Protein 7KM6 (pdb70)

Sequence (672 aa):
MDIVMSQSPSSLAVSVGEKVTMMSCCKSSSQQSLLYYSSNQKNYLAWYQQKPGQSPKLLIYWASTRESGVPDRFTGSGSGTDFTLTISSVKAEDLAVYYCCQQYYSSYPYTFGGGTKLEIKAGSDYEFLKSWTVEDLQKRLLALDPMCEQQEIEEIRQKYQSKRQPILDAIEAEVQLLESGGDLVKPGGSLKLSCAASGFTFSSYGMSWVRQTPDKRLEWVATISSGGSYTYYPDSVKGRFTISRDNAKNTLYLQMSSLKSEDTAMMYYCCARGGEGYYFDYWGQGTTLTVSSGSDYEFLKSWTVEDLQKRLLALDPMMEQEIEEIRQKCCQSKRQPILDAIEAKHMDIVMSQSPSSLAVSSVGEKVTMSCCCKSSSQSLLYSSNQKNYLAWYQQKPGQSPKLLIYWASTRESGVPDRFTGSGSGTDFTLTISSVKAEDLAVYYCCQQYYSYPYTFGGGTKLEIKAGSDYEFLKSWTVEDLQKRLLALDPMCEQEIEEIIRQKYQSKRQPILDAIEAKMEVQLLESGGDLVKPGGSLKLSCCAASGFTFSSYGMSWVRQTPDKRLEWVATISSGGSYTYYPDSVKGRFTISRDNAKNTLYLQMSSLKSEDTAMMYYCCARGGEGYYFDYWGQGTTLTVSSGSDYEFLKSWTVEDLQKRLLALDPMMEQEIEEEIRQKCCQSKRRQPILDAIEAKH

Radius of gyration: 26.17 Å; Cα contacts (8 Å, |Δi|>4): 1513; chains: 4; bounding box: 64×73×78 Å

B-factor: mean 34.06, std 11.26, range [17.26, 129.51]

Solvent-accessible surface area: 31719 Å² total; per-residue (Å²): 97,53,5,28,9,33,27,61,46,82,11,51,37,1,50,71,39,64,136,1,69,0,46,3,40,2,15,72,52,0,52,118,88,94,64,121,84,14,39,0,0,0,0,12,16,44,47,35,66,37,5,116,4,3,0,37,46,3,71,57,110,49,101,84,13,52,114,37,5,73,4,50,39,61,14,41,81,3,35,0,26,0,65,50,2,85,8,52,3,14,2,26,0,4,0,0,0,1,90,45,70,31,10,32,17,2,32,7,0,69,3,51,46,114,106,62,119,87,120,111,79,5,105,100,20,80,41,102,30,0,81,86,58,13,106,22,9,69,40,35,14,78,47,66,4,64,76,18,92,33,55,1,62,32,47,68,54,33,5,51,47,16,49,141,107,197,29,82,7,80,12,65,37,30,71,29,21,134,55,59,23,68,32,104,0,34,0,56,7,58,55,36,88,2,48,73,85,15,0,0,0,0,10,14,26,95,83,108,77,11,55,2,0,0,0,4,11,40,59,27,88,141,57,69,45,13,132,52,0,137,80,43,5,71,4,41,32,34,47,95,147,56,21,0,50,0,85,0,42,64,3,82,66,118,1,31,4,35,0,10,0,0,23,8,4,74,26,113,28,0,39,90,29,1,114,17,17,31,0,27,11,22,44,49,19,83,34,96,92,0,134,106,87,82,85,101,71,6,87,121,64,32,119,63,19,69,78,22,45,122,44,25,20,89,36,16,114,57,49,11,83,43,101,62,108,20,11,66,82,9,17,124,67,78,151,220,71,4,31,8,3,11,6,40,91,52,52,50,1,45,72,39,65,142,2,71,0,26,1,60,0,46,72,50,0,52,87,90,115,73,120,89,13,32,0,0,0,0,14,13,44,42,30,70,37,5,118,4,4,0,35,42,3,68,49,97,45,102,83,20,51,112,37,3,62,10,55,40,63,13,38,83,4,35,0,21,0,64,49,2,60,7,51,2,19,4,26,0,2,0,0,0,2,52,48,65,27,9,33,18,2,32,4,0,82,4,49,47,114,105,59,120,86,120,113,78,5,127,98,17,78,41,99,26,0,83,70,50,17,113,24,4,71,39,44,14,76,51,68,4,71,79,29,96,45,76,6,84,35,72,71,64,28,9,54,66,5,35,149,73,130,165,146,18,97,9,98,13,60,37,29,74,33,20,145,48,58,21,68,30,108,0,32,0,56,6,59,53,36,90,1,49,76,84,13,0,0,0,0,12,15,26,95,67,83,95,10,54,3,0,0,0,4,12,39,60,26,92,146,56,71,43,16,131,48,0,137,80,44,5,73,3,40,32,34,46,97,144,60,21,0,54,0,59,0,42,61,4,46,54,59,2,33,4,61,0,9,0,0,23,8,3,70,27,115,28,0,37,53,29,2,127,17,16,35,0,26,11,24,81,49,39,74,63,109,43,6,128,97,59,81,68,101,69,0,94,119,26,20,128,41,8,55,79,25,47,128,49,23,23,79,44,16,114,52,61,13,91,58,109,58,110,20,10,65,82,15,17,122,73,78,159

Structure (mmCIF, N/CA/C/O backbone):
data_7KM6
#
_entry.id   7KM6
#
_cell.length_a   54.074
_cell.length_b   68.823
_cell.length_c   88.759
_cell.angle_alpha   90.000
_cell.angle_beta   107.050
_cell.angle_gamma   90.000
#
_symmetry.space_group_name_H-M   'P 1 21 1'
#
loop_
_entity.id
_entity.type
_entity.pdbx_description
1 polymer '5G7 human monoclonal FAB light chain'
2 polymer '5G7 human monoclonal FAB heavy chain'
3 non-polymer 1,2-ETHANEDIOL
4 non-polymer 'CHLORIDE ION'
5 non-polymer 'SODIUM ION'
6 water water
#
loop_
_atom_site.group_PDB
_atom_site.id
_atom_site.type_symbol
_atom_site.label_atom_id
_atom_site.label_alt_id
_atom_site.label_comp_id
_atom_site.label_asym_id
_atom_site.label_entity_id
_atom_site.label_seq_id
_atom_site.pdbx_PDB_ins_code
_atom_site.Cartn_x
_atom_site.Cartn_y
_atom_site.Cartn_z
_atom_site.occupancy
_atom_site.B_iso_or_equiv
_atom_site.auth_seq_id
_atom_site.auth_comp_id
_atom_site.auth_asym_id
_atom_site.auth_atom_id
_atom_site.pdbx_PDB_model_num
ATOM 1 N N . MET A 1 1 ? 17.291 -2.569 -17.312 0.92 44.49 0 MET L N 1
ATOM 2 C CA . MET A 1 1 ? 16.568 -3.803 -17.563 0.49 43.11 0 MET L CA 1
ATOM 3 C C . MET A 1 1 ? 16.854 -4.322 -18.958 1.00 41.62 0 MET L C 1
ATOM 4 O O . MET A 1 1 ? 17.101 -3.549 -19.889 1.00 44.93 0 MET L O 1
ATOM 9 N N . ASP A 1 2 ? 16.822 -5.643 -19.094 1.00 37.24 1 ASP L N 1
ATOM 10 C CA . ASP A 1 2 ? 16.647 -6.230 -20.403 1.00 32.34 1 ASP L CA 1
ATOM 11 C C . ASP A 1 2 ? 15.343 -5.727 -21.011 1.00 33.27 1 ASP L C 1
ATOM 12 O O . ASP A 1 2 ? 14.416 -5.302 -20.305 1.00 33.39 1 ASP L O 1
ATOM 17 N N . ILE A 1 3 ? 15.271 -5.801 -22.331 1.00 27.94 2 ILE L N 1
ATOM 18 C CA . ILE A 1 3 ? 14.046 -5.446 -23.045 1.00 26.86 2 ILE L CA 1
ATOM 19 C C . ILE A 1 3 ? 13.142 -6.667 -23.064 1.00 25.57 2 ILE L C 1
ATOM 20 O O . ILE A 1 3 ? 13.568 -7.768 -23.431 1.00 26.07 2 ILE L O 1
ATOM 25 N N . VAL A 1 4 ? 11.902 -6.489 -22.622 1.00 22.30 3 VAL L N 1
ATOM 26 C CA . VAL A 1 4 ? 10.921 -7.563 -22.558 1.00 21.27 3 VAL L CA 1
ATOM 27 C C . VAL A 1 4 ? 9.966 -7.397 -23.731 1.00 22.71 3 VAL L C 1
ATOM 28 O O . VAL A 1 4 ? 9.433 -6.304 -23.936 1.00 24.52 3 VAL L O 1
ATOM 32 N N . MET A 1 5 ? 9.729 -8.477 -24.486 1.00 22.83 4 MET L N 1
ATOM 33 C CA . MET A 1 5 ? 8.796 -8.486 -25.607 1.00 22.08 4 MET L CA 1
ATOM 34 C C . MET A 1 5 ? 7.563 -9.266 -25.186 1.00 25.04 4 MET L C 1
ATOM 35 O O . MET A 1 5 ? 7.669 -10.438 -24.811 1.00 22.01 4 MET L O 1
ATOM 40 N N . SER A 1 6 ? 6.400 -8.618 -25.234 1.00 24.71 5 SER L N 1
ATOM 41 C CA . SER A 1 6 ? 5.147 -9.237 -24.814 1.00 24.15 5 SER L CA 1
ATOM 42 C C . SER A 1 6 ? 4.187 -9.277 -26.001 1.00 25.62 5 SER L C 1
ATOM 43 O O . SER A 1 6 ? 3.876 -8.229 -26.579 1.00 32.34 5 SER L O 1
ATOM 46 N N . GLN A 1 7 ? 3.701 -10.473 -26.338 1.00 23.83 6 GLN L N 1
ATOM 47 C CA . GLN A 1 7 ? 2.802 -10.693 -27.467 1.00 21.50 6 GLN L CA 1
ATOM 48 C C . GLN A 1 7 ? 1.395 -11.061 -27.033 1.00 25.41 6 GLN L C 1
ATOM 49 O O . GLN A 1 7 ? 1.184 -11.675 -25.993 1.00 29.12 6 GLN L O 1
ATOM 55 N N . SER A 1 8 ? 0.436 -10.716 -27.884 1.00 25.41 7 SER L N 1
ATOM 56 C CA . SER A 1 8 ? -0.940 -11.120 -27.627 1.00 27.39 7 SER L CA 1
ATOM 57 C C . SER A 1 8 ? -1.679 -11.194 -28.953 1.00 29.54 7 SER L C 1
ATOM 58 O O . SER A 1 8 ? -1.328 -10.468 -29.897 1.00 31.72 7 SER L O 1
ATOM 61 N N . PRO A 1 9 ? -2.684 -12.087 -29.070 1.00 28.16 8 PRO L N 1
ATOM 62 C CA . PRO A 1 9 ? -3.112 -13.047 -28.045 1.00 25.67 8 PRO L CA 1
ATOM 63 C C . PRO A 1 9 ? -2.134 -14.218 -28.046 1.00 27.23 8 PRO L C 1
ATOM 64 O O . PRO A 1 9 ? -1.307 -14.273 -28.960 1.00 27.88 8 PRO L O 1
ATOM 68 N N . SER A 1 10 ? -2.171 -15.105 -27.047 1.00 30.48 9 SER L N 1
ATOM 69 C CA . SER A 1 10 ? -1.234 -16.226 -27.094 1.00 32.31 9 SER L CA 1
ATOM 70 C C . SER A 1 10 ? -1.636 -17.250 -28.151 1.00 30.56 9 SER L C 1
ATOM 71 O O . SER A 1 10 ? -0.776 -17.939 -28.705 1.00 29.36 9 SER L O 1
ATOM 74 N N . SER A 1 11 ? -2.926 -17.388 -28.427 1.00 33.29 10 SER L N 1
ATOM 75 C CA . SER A 1 11 ? -3.381 -18.328 -29.434 1.00 33.37 10 SER L CA 1
ATOM 76 C C . SER A 1 11 ? -4.676 -17.807 -30.023 1.00 32.52 10 SER L C 1
ATOM 77 O O . SER A 1 11 ? -5.415 -17.058 -29.380 1.00 33.08 10 SER L O 1
ATOM 80 N N . LEU A 1 12 ? -4.961 -18.226 -31.241 1.00 31.18 11 LEU L N 1
ATOM 81 C CA . LEU A 1 12 ? -6.180 -17.790 -31.906 1.00 33.08 11 LEU L CA 1
ATOM 82 C C . LEU A 1 12 ? -6.631 -18.915 -32.822 1.00 33.58 11 LEU L C 1
ATOM 83 O O . LEU A 1 12 ? -5.858 -19.348 -33.683 1.00 33.87 11 LEU L O 1
ATOM 88 N N . ALA A 1 13 ? -7.858 -19.401 -32.628 1.00 33.10 12 ALA L N 1
ATOM 89 C CA . ALA A 1 13 ? -8.465 -20.343 -33.563 1.00 34.64 12 ALA L CA 1
ATOM 90 C C . ALA A 1 13 ? -9.182 -19.532 -34.640 1.00 37.61 12 ALA L C 1
ATOM 91 O O . ALA A 1 13 ? -10.087 -18.749 -34.329 1.00 37.79 12 ALA L O 1
ATOM 93 N N . VAL A 1 14 ? -8.809 -19.749 -35.904 1.00 33.60 13 VAL L N 1
ATOM 94 C CA . VAL A 1 14 ? -9.255 -18.902 -36.997 1.00 34.85 13 VAL L CA 1
ATOM 95 C C . VAL A 1 14 ? -9.942 -19.761 -38.051 1.00 37.01 13 VAL L C 1
ATOM 96 O O . VAL A 1 14 ? -9.753 -20.977 -38.133 1.00 37.01 13 VAL L O 1
ATOM 100 N N . SER A 1 15 ? -10.786 -19.107 -38.836 1.00 39.09 14 SER L N 1
ATOM 101 C CA . SER A 1 15 ? -11.297 -19.660 -40.078 1.00 38.28 14 SER L CA 1
ATOM 102 C C . SER A 1 15 ? -10.509 -19.072 -41.241 1.00 37.46 14 SER L C 1
ATOM 103 O O . SER A 1 15 ? -10.081 -17.917 -41.196 1.00 38.67 14 SER L O 1
ATOM 106 N N . VAL A 1 16 ? -10.300 -19.891 -42.271 1.00 37.71 15 VAL L N 1
ATOM 107 C CA . VAL A 1 16 ? -9.649 -19.428 -43.491 1.00 38.22 15 VAL L CA 1
ATOM 108 C C . VAL A 1 16 ? -10.373 -18.205 -44.036 1.00 39.38 15 VAL L C 1
ATOM 109 O O . VAL A 1 16 ? -11.609 -18.181 -44.140 1.00 38.37 15 VAL L O 1
ATOM 113 N N . GLY A 1 17 ? -9.597 -17.176 -44.380 1.00 37.30 16 GLY L N 1
ATOM 114 C CA . GLY A 1 17 ? -10.119 -15.950 -44.943 1.00 36.78 16 GLY L CA 1
ATOM 115 C C . GLY A 1 17 ? -10.327 -14.846 -43.937 1.00 38.44 16 GLY L C 1
ATOM 116 O O . GLY A 1 17 ? -10.558 -13.699 -44.336 1.00 41.90 16 GLY L O 1
ATOM 117 N N . GLU A 1 18 ? -10.270 -15.163 -42.648 1.00 36.60 17 GLU L N 1
ATOM 118 C CA . GLU A 1 18 ? -10.458 -14.184 -41.594 1.00 39.46 17 GLU L CA 1
ATOM 119 C C . GLU A 1 18 ? -9.262 -13.239 -41.525 1.00 35.67 17 GLU L C 1
ATOM 120 O O . GLU A 1 18 ? -8.137 -13.602 -41.864 1.00 34.47 17 GLU L O 1
ATOM 126 N N . LYS A 1 19 ? -9.527 -11.996 -41.145 1.00 36.44 18 LYS L N 1
ATOM 127 C CA . LYS A 1 19 ? -8.449 -11.060 -40.840 1.00 32.07 18 LYS L CA 1
ATOM 128 C C . LYS A 1 19 ? -7.920 -11.328 -39.447 1.00 33.51 18 LYS L C 1
ATOM 129 O O . LYS A 1 19 ? -8.693 -11.512 -38.501 1.00 35.59 18 LYS L O 1
ATOM 135 N N . VAL A 1 20 ? -6.598 -11.337 -39.311 1.00 28.22 19 VAL L N 1
ATOM 136 C CA . VAL A 1 20 ? -5.952 -11.629 -38.045 1.00 32.29 19 VAL L CA 1
ATOM 137 C C . VAL A 1 20 ? -5.019 -10.473 -37.738 1.00 31.08 19 VAL L C 1
ATOM 138 O O . VAL A 1 20 ? -4.319 -9.991 -38.636 1.00 30.79 19 VAL L O 1
ATOM 142 N N . THR A 1 21 ? -5.066 -9.992 -36.491 1.00 30.66 20 THR L N 1
ATOM 143 C CA . THR A 1 21 ? -4.202 -8.931 -35.987 1.00 31.05 20 THR L CA 1
ATOM 144 C C . THR A 1 21 ? -3.455 -9.480 -34.785 1.00 29.36 20 THR L C 1
ATOM 145 O O . THR A 1 21 ? -4.071 -9.935 -33.820 1.00 30.67 20 THR L O 1
ATOM 149 N N A MET A 1 22 ? -2.126 -9.410 -34.824 0.64 27.89 21 MET L N 1
ATOM 150 N N B MET A 1 22 ? -2.135 -9.473 -34.853 0.36 28.18 21 MET L N 1
ATOM 151 C CA A MET A 1 22 ? -1.261 -9.908 -33.761 0.64 28.05 21 MET L CA 1
ATOM 152 C CA B MET A 1 22 ? -1.321 -9.851 -33.716 0.36 28.07 21 MET L CA 1
ATOM 153 C C A MET A 1 22 ? -0.449 -8.732 -33.228 0.64 28.29 21 MET L C 1
ATOM 154 C C B MET A 1 22 ? -0.600 -8.620 -33.204 0.36 28.42 21 MET L C 1
ATOM 155 O O A MET A 1 22 ? 0.070 -7.941 -34.021 0.64 27.81 21 MET L O 1
ATOM 156 O O B MET A 1 22 ? -0.262 -7.717 -33.977 0.36 28.16 21 MET L O 1
ATOM 165 N N . SER A 1 23 ? -0.372 -8.588 -31.899 1.00 27.73 22 SER L N 1
ATOM 166 C CA . SER A 1 23 ? 0.272 -7.439 -31.270 1.00 28.29 22 SER L CA 1
ATOM 167 C C . SER A 1 23 ? 1.532 -7.826 -30.511 1.00 26.36 22 SER L C 1
ATOM 168 O O . SER A 1 23 ? 1.644 -8.932 -29.983 1.00 26.82 22 SER L O 1
ATOM 171 N N A CYS A 1 24 ? 2.502 -6.904 -30.459 0.55 25.04 23 CYS L N 1
ATOM 172 N N B CYS A 1 24 ? 2.431 -6.855 -30.418 0.45 25.28 23 CYS L N 1
ATOM 173 C CA A CYS A 1 24 ? 3.709 -7.116 -29.666 0.55 25.81 23 CYS L CA 1
ATOM 174 C CA B CYS A 1 24 ? 3.711 -6.989 -29.763 0.45 25.98 23 CYS L CA 1
ATOM 175 C C A CYS A 1 24 ? 4.162 -5.787 -29.077 0.55 26.14 23 CYS L C 1
ATOM 176 C C B CYS A 1 24 ? 3.969 -5.689 -29.018 0.45 26.35 23 CYS L C 1
ATOM 177 O O A CYS A 1 24 ? 4.254 -4.779 -29.783 0.55 26.69 23 CYS L O 1
ATOM 178 O O B CYS A 1 24 ? 3.706 -4.601 -29.543 0.45 25.45 23 CYS L O 1
ATOM 183 N N . LYS A 1 25 ? 4.417 -5.804 -27.777 1.00 24.90 24 LYS L N 1
ATOM 184 C CA . LYS A 1 25 ? 4.780 -4.645 -26.981 1.00 26.74 24 LYS L CA 1
ATOM 185 C C . LYS A 1 25 ? 6.213 -4.837 -26.510 1.00 25.00 24 LYS L C 1
ATOM 186 O O . LYS A 1 25 ? 6.554 -5.911 -26.023 1.00 26.67 24 LYS L O 1
ATOM 192 N N A SER A 1 26 ? 7.058 -3.831 -26.686 0.60 23.68 25 SER L N 1
ATOM 193 N N B SER A 1 26 ? 7.029 -3.796 -26.642 0.40 23.91 25 SER L N 1
ATOM 194 C CA A SER A 1 26 ? 8.368 -3.873 -26.049 0.60 22.84 25 SER L CA 1
ATOM 195 C CA B SER A 1 26 ? 8.377 -3.781 -26.091 0.40 22.94 25 SER L CA 1
ATOM 196 C C A SER A 1 26 ? 8.386 -2.945 -24.836 0.60 22.95 25 SER L C 1
ATOM 197 C C B SER A 1 26 ? 8.422 -2.888 -24.854 0.40 22.98 25 SER L C 1
ATOM 198 O O A SER A 1 26 ? 7.656 -1.953 -24.773 0.60 23.34 25 SER L O 1
ATOM 199 O O B SER A 1 26 ? 7.740 -1.860 -24.793 0.40 23.25 25 SER L O 1
ATOM 204 N N . SER A 1 27 ? 9.226 -3.284 -23.863 1.00 22.34 26 SER L N 1
ATOM 205 C CA . SER A 1 27 ? 9.331 -2.508 -22.636 1.00 24.90 26 SER L CA 1
ATOM 206 C C . SER A 1 27 ? 10.160 -1.252 -22.830 1.00 28.13 26 SER L C 1
ATOM 207 O O . SER A 1 27 ? 10.158 -0.376 -21.957 1.00 29.88 26 SER L O 1
ATOM 210 N N A GLN A 1 28 ? 10.868 -1.145 -23.948 0.45 27.58 27 GLN L N 1
ATOM 211 N N B GLN A 1 28 ? 10.871 -1.152 -23.951 0.55 27.48 27 GLN L N 1
ATOM 212 C CA A GLN A 1 28 ? 11.632 0.042 -24.290 0.45 28.77 27 GLN L CA 1
ATOM 213 C CA B GLN A 1 28 ? 11.696 -0.008 -24.305 0.55 28.87 27 GLN L CA 1
ATOM 214 C C A GLN A 1 28 ? 11.484 0.296 -25.781 0.45 27.84 27 GLN L C 1
ATOM 215 C C B GLN A 1 28 ? 11.497 0.285 -25.789 0.55 27.80 27 GLN L C 1
ATOM 216 O O A GLN A 1 28 ? 11.298 -0.637 -26.566 0.45 27.04 27 GLN L O 1
ATOM 217 O O B GLN A 1 28 ? 11.281 -0.633 -26.582 0.55 27.00 27 GLN L O 1
ATOM 228 N N . SER A 1 29 ? 11.536 1.572 -26.157 1.00 28.02 28 SER L N 1
ATOM 229 C CA . SER A 1 29 ? 11.453 1.935 -27.566 1.00 26.95 28 SER L CA 1
ATOM 230 C C . SER A 1 29 ? 12.545 1.226 -28.362 1.00 27.02 28 SER L C 1
ATOM 231 O O . SER A 1 29 ? 13.700 1.127 -27.919 1.00 25.45 28 SER L O 1
ATOM 234 N N . LEU A 1 30 ? 12.169 0.720 -29.530 1.00 23.37 29 LEU L N 1
ATOM 235 C CA . LEU A 1 30 ? 13.120 0.077 -30.428 1.00 22.06 29 LEU L CA 1
ATOM 236 C C . LEU A 1 30 ? 13.486 0.964 -31.609 1.00 22.67 29 LEU L C 1
ATOM 237 O O . LEU A 1 30 ? 14.115 0.483 -32.555 1.00 22.85 29 LEU L O 1
ATOM 242 N N . LEU A 1 31 ? 13.107 2.247 -31.573 1.00 22.55 30 LEU L N 1
ATOM 243 C CA . LEU A 1 31 ? 13.307 3.170 -32.681 1.00 25.42 30 LEU L CA 1
ATOM 244 C C . LEU A 1 31 ? 14.587 3.952 -32.435 1.00 28.34 30 LEU L C 1
ATOM 245 O O . LEU A 1 31 ? 14.740 4.574 -31.391 1.00 26.38 30 LEU L O 1
ATOM 250 N N A TYR A 1 32 ? 15.488 3.928 -33.406 0.50 29.93 31 TYR L N 1
ATOM 251 N N B TYR A 1 32 ? 15.503 3.906 -33.389 0.50 29.90 31 TYR L N 1
ATOM 252 C CA A TYR A 1 32 ? 16.672 4.781 -33.390 0.50 31.58 31 TYR L CA 1
ATOM 253 C CA B TYR A 1 32 ? 16.649 4.802 -33.372 0.50 31.56 31 TYR L CA 1
ATOM 254 C C A TYR A 1 32 ? 16.329 6.069 -34.129 0.50 32.85 31 TYR L C 1
ATOM 255 C C B TYR A 1 32 ? 16.281 6.071 -34.116 0.50 32.85 31 TYR L C 1
ATOM 256 O O A TYR A 1 32 ? 16.098 6.043 -35.340 0.50 32.73 31 TYR L O 1
ATOM 257 O O B TYR A 1 32 ? 15.999 6.028 -35.316 0.50 32.78 31 TYR L O 1
ATOM 274 N N . SER A 1 33 ? 16.293 7.198 -33.404 1.00 34.93 32 SER L N 1
ATOM 275 C CA . SER A 1 33 ? 15.853 8.445 -34.010 1.00 35.29 32 SER L CA 1
ATOM 276 C C . SER A 1 33 ? 16.743 8.856 -35.173 1.00 33.96 32 SER L C 1
ATOM 277 O O . SER A 1 33 ? 16.238 9.387 -36.169 0.67 33.30 32 SER L O 1
ATOM 280 N N . SER A 1 34 ? 18.048 8.568 -35.096 1.00 32.31 33 SER L N 1
ATOM 281 C CA . SER A 1 34 ? 18.977 9.109 -36.088 0.59 33.60 33 SER L CA 1
ATOM 282 C C . SER A 1 34 ? 18.721 8.547 -37.481 1.00 30.76 33 SER L C 1
ATOM 283 O O . SER A 1 34 ? 18.990 9.233 -38.474 1.00 31.97 33 SER L O 1
ATOM 286 N N . ASN A 1 35 ? 18.241 7.304 -37.586 1.00 27.12 34 ASN L N 1
ATOM 287 C CA . ASN A 1 35 ? 17.927 6.726 -38.887 1.00 27.43 34 ASN L CA 1
ATOM 288 C C . ASN A 1 35 ? 16.465 6.321 -39.036 1.00 28.99 34 ASN L C 1
ATOM 289 O O . ASN A 1 35 ? 16.112 5.755 -40.076 1.00 28.33 34 ASN L O 1
ATOM 294 N N . GLN A 1 36 ? 15.624 6.564 -38.019 1.00 30.74 35 GLN L N 1
ATOM 295 C CA . GLN A 1 36 ? 14.177 6.311 -38.087 1.00 29.88 35 GLN L CA 1
ATOM 296 C C . GLN A 1 36 ? 13.859 4.846 -38.391 1.00 29.57 35 GLN L C 1
ATOM 297 O O . GLN A 1 36 ? 12.854 4.533 -39.055 1.00 30.84 35 GLN L O 1
ATOM 303 N N . LYS A 1 37 ? 14.689 3.922 -37.895 1.00 25.77 36 LYS L N 1
ATOM 304 C CA . LYS A 1 37 ? 14.438 2.495 -38.045 1.00 26.17 36 LYS L CA 1
ATOM 305 C C . LYS A 1 37 ? 14.043 1.897 -36.702 1.00 23.63 36 LYS L C 1
ATOM 306 O O . LYS A 1 37 ? 14.638 2.223 -35.667 1.00 23.53 36 LYS L O 1
ATOM 312 N N . ASN A 1 38 ? 13.086 0.976 -36.745 1.00 22.28 37 ASN L N 1
ATOM 313 C CA . ASN A 1 38 ? 12.693 0.162 -35.604 1.00 23.54 37 ASN L CA 1
ATOM 314 C C . ASN A 1 38 ? 13.388 -1.192 -35.698 1.00 22.22 37 ASN L C 1
ATOM 315 O O . ASN A 1 38 ? 13.228 -1.902 -36.696 1.00 22.12 37 ASN L O 1
ATOM 320 N N . TYR A 1 39 ? 14.122 -1.564 -34.642 1.00 20.67 38 TYR L N 1
ATOM 321 C CA . TYR A 1 39 ? 14.919 -2.803 -34.641 1.00 19.19 38 TYR L CA 1
ATOM 322 C C . TYR A 1 39 ? 14.090 -3.995 -34.137 1.00 17.95 38 TYR L C 1
ATOM 323 O O . TYR A 1 39 ? 14.318 -4.584 -33.079 1.00 25.12 38 TYR L O 1
ATOM 332 N N . LEU A 1 40 ? 13.106 -4.363 -34.960 1.00 19.7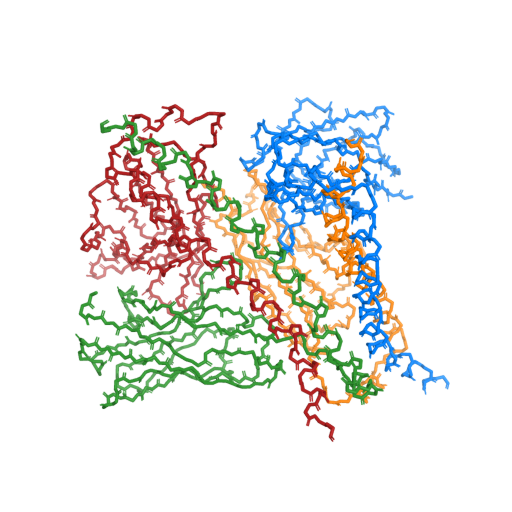0 39 LEU L N 1
ATOM 333 C CA . LEU A 1 40 ? 12.053 -5.301 -34.587 1.00 20.52 39 LEU L CA 1
ATOM 334 C C . LEU A 1 40 ? 11.838 -6.259 -35.754 1.00 20.88 39 LEU L C 1
ATOM 335 O O . LEU A 1 40 ? 11.717 -5.804 -36.891 1.00 21.90 39 LEU L O 1
ATOM 340 N N . ALA A 1 41 ? 11.794 -7.569 -35.485 1.00 21.34 40 ALA L N 1
ATOM 341 C CA . ALA A 1 41 ? 11.529 -8.560 -36.524 1.00 21.12 40 ALA L CA 1
ATOM 342 C C . ALA A 1 41 ? 10.369 -9.456 -36.119 1.00 19.90 40 ALA L C 1
ATOM 343 O O . ALA A 1 41 ? 10.062 -9.597 -34.937 1.00 19.89 40 ALA L O 1
ATOM 345 N N . TRP A 1 42 ? 9.719 -10.056 -37.129 1.00 21.06 41 TRP L N 1
ATOM 346 C CA . TRP A 1 42 ? 8.748 -11.120 -36.938 1.00 20.68 41 TRP L CA 1
ATOM 347 C C . TRP A 1 42 ? 9.221 -12.387 -37.641 1.00 19.88 41 TRP L C 1
ATOM 348 O O . TRP A 1 42 ? 9.669 -12.326 -38.798 1.00 21.37 41 TRP L O 1
ATOM 359 N N . TYR A 1 43 ? 9.085 -13.537 -36.962 1.00 19.35 42 TYR L N 1
ATOM 360 C CA . TYR A 1 43 ? 9.407 -14.847 -37.515 1.00 18.07 42 TYR L CA 1
ATOM 361 C C . TYR A 1 43 ? 8.153 -15.705 -37.573 1.00 19.75 42 TYR L C 1
ATOM 362 O O . TYR A 1 43 ? 7.271 -15.586 -36.724 1.00 20.77 42 TYR L O 1
ATOM 371 N N . GLN A 1 44 ? 8.094 -16.570 -38.569 1.00 19.44 43 GLN L N 1
ATOM 372 C CA . GLN A 1 44 ? 7.014 -17.549 -38.711 1.00 21.49 43 GLN L CA 1
ATOM 373 C C . GLN A 1 44 ? 7.589 -18.941 -38.484 1.00 20.15 43 GLN L C 1
ATOM 374 O O . GLN A 1 44 ? 8.632 -19.293 -39.056 1.00 20.31 43 GLN L O 1
ATOM 380 N N . GLN A 1 45 ? 6.932 -19.746 -37.652 1.00 18.82 44 GLN L N 1
ATOM 381 C CA . GLN A 1 45 ? 7.427 -21.108 -37.446 1.00 21.94 44 GLN L CA 1
ATOM 382 C C . GLN A 1 45 ? 6.274 -22.096 -37.492 1.00 23.46 44 GLN L C 1
ATOM 383 O O . GLN A 1 45 ? 5.359 -22.035 -36.652 1.00 22.98 44 GLN L O 1
ATOM 389 N N . LYS A 1 46 ? 6.340 -23.014 -38.424 1.00 22.34 45 LYS L N 1
ATOM 390 C CA . LYS A 1 46 ? 5.367 -24.107 -38.434 1.00 23.81 45 LYS L CA 1
ATOM 391 C C . LYS A 1 46 ? 5.854 -25.285 -37.597 1.00 28.46 45 LYS L C 1
ATOM 392 O O . LYS A 1 46 ? 7.052 -25.443 -37.380 1.00 26.48 45 LYS L O 1
ATOM 398 N N . PRO A 1 47 ? 4.960 -26.146 -37.098 1.00 28.77 46 PRO L N 1
ATOM 399 C CA . PRO A 1 47 ? 5.419 -27.256 -36.239 1.00 30.26 46 PRO L CA 1
ATOM 400 C C . PRO A 1 47 ? 6.372 -28.197 -36.969 1.00 27.87 46 PRO L C 1
ATOM 401 O O . PRO A 1 47 ? 6.110 -28.635 -38.086 1.00 28.17 46 PRO L O 1
ATOM 405 N N . GLY A 1 48 ? 7.481 -28.514 -36.322 1.00 25.45 47 GLY L N 1
ATOM 406 C CA . GLY A 1 48 ? 8.458 -29.388 -36.943 1.00 25.18 47 GLY L CA 1
ATOM 407 C C . GLY A 1 48 ? 9.342 -28.723 -37.974 1.00 24.80 47 GLY L C 1
ATOM 408 O O . GLY A 1 48 ? 10.162 -29.407 -38.593 1.00 27.29 47 GLY L O 1
ATOM 409 N N . GLN A 1 49 ? 9.227 -27.419 -38.167 1.00 24.60 48 GLN L N 1
ATOM 410 C CA . GLN A 1 49 ? 10.061 -26.699 -39.129 1.00 24.64 48 GLN L CA 1
ATOM 411 C C . GLN A 1 49 ? 10.879 -25.630 -38.404 1.00 23.16 48 GLN L C 1
ATOM 412 O O . GLN A 1 49 ? 10.569 -25.246 -37.273 1.00 25.45 48 GLN L O 1
ATOM 418 N N . SER A 1 50 ? 11.949 -25.152 -39.060 1.00 23.22 49 SER L N 1
ATOM 419 C CA . SER A 1 50 ? 12.736 -24.054 -38.518 1.00 23.09 49 SER L CA 1
ATOM 420 C C . SER A 1 50 ? 11.993 -22.721 -38.623 1.00 22.69 49 SER L C 1
ATOM 421 O O . SER A 1 50 ? 11.180 -22.524 -39.536 1.00 23.58 49 SER L O 1
ATOM 424 N N . PRO A 1 51 ? 12.284 -21.771 -37.723 1.00 25.54 50 PRO L N 1
ATOM 425 C CA . PRO A 1 51 ? 11.727 -20.421 -37.871 1.00 25.82 50 PRO L CA 1
ATOM 426 C C . PRO A 1 51 ? 12.188 -19.815 -39.178 1.00 27.40 50 PRO L C 1
ATOM 427 O O . PRO A 1 51 ? 13.275 -20.121 -39.683 1.00 28.01 50 PRO L O 1
ATOM 431 N N . LYS A 1 52 ? 11.341 -18.957 -39.722 1.00 24.23 51 LYS L N 1
ATOM 432 C CA . LYS A 1 52 ? 11.595 -18.259 -40.972 1.00 25.59 51 LYS L CA 1
ATOM 433 C C . LYS A 1 52 ? 11.391 -16.763 -40.771 1.00 23.44 51 LYS L C 1
ATOM 434 O O . LYS A 1 52 ? 10.367 -16.334 -40.229 1.00 21.71 51 LYS L O 1
ATOM 440 N N . LEU A 1 53 ? 12.365 -15.962 -41.197 1.00 22.60 52 LEU L N 1
ATOM 441 C CA . LEU A 1 53 ? 12.194 -14.517 -41.079 1.00 21.77 52 LEU L CA 1
ATOM 442 C C . LEU A 1 53 ? 11.072 -14.060 -42.002 1.00 21.12 52 LEU L C 1
ATOM 443 O O . LEU A 1 53 ? 11.050 -14.406 -43.190 1.00 22.03 52 LEU L O 1
ATOM 448 N N . LEU A 1 54 ? 10.147 -13.271 -41.443 1.00 19.99 53 LEU L N 1
ATOM 449 C CA . LEU A 1 54 ? 8.963 -12.802 -42.143 1.00 22.20 53 LEU L CA 1
ATOM 450 C C . LEU A 1 54 ? 8.982 -11.306 -42.426 1.00 21.86 53 LEU L C 1
ATOM 451 O O . LEU A 1 54 ? 8.736 -10.880 -43.565 1.00 22.03 53 LEU L O 1
ATOM 456 N N . ILE A 1 55 ? 9.190 -10.497 -41.378 1.00 21.43 54 ILE L N 1
ATOM 457 C CA . ILE A 1 55 ? 9.171 -9.042 -41.432 1.00 23.29 54 ILE L CA 1
ATOM 458 C C . ILE A 1 55 ? 10.386 -8.560 -40.666 1.00 20.46 54 ILE L C 1
ATOM 459 O O . ILE A 1 55 ? 10.731 -9.153 -39.645 1.00 21.37 54 ILE L O 1
ATOM 464 N N . TYR A 1 56 ? 11.029 -7.488 -41.136 1.00 20.72 55 TYR L N 1
ATOM 465 C CA . TYR A 1 56 ? 12.067 -6.866 -40.319 1.00 21.27 55 TYR L CA 1
ATOM 466 C C . TYR A 1 56 ? 12.016 -5.360 -40.533 1.00 20.55 55 TYR L C 1
ATOM 467 O O . TYR A 1 56 ? 11.270 -4.862 -41.382 1.00 21.18 55 TYR L O 1
ATOM 476 N N . TRP A 1 57 ? 12.808 -4.609 -39.752 1.00 21.04 56 TRP L N 1
ATOM 477 C CA . TRP A 1 57 ? 12.600 -3.154 -39.647 1.00 21.05 56 TRP L CA 1
ATOM 478 C C . TRP A 1 57 ? 11.121 -2.843 -39.381 1.00 21.27 56 TRP L C 1
ATOM 479 O O . TRP A 1 57 ? 10.580 -1.851 -39.859 1.00 22.41 56 TRP L O 1
ATOM 490 N N . ALA A 1 58 ? 10.465 -3.736 -38.656 1.00 19.40 57 ALA L N 1
ATOM 491 C CA . ALA A 1 58 ? 9.051 -3.620 -38.270 1.00 24.28 57 ALA L CA 1
ATOM 492 C C . ALA A 1 58 ? 8.080 -3.714 -39.450 1.00 25.14 57 ALA L C 1
ATOM 493 O O . ALA A 1 58 ? 6.961 -4.192 -39.270 1.00 27.36 57 ALA L O 1
ATOM 495 N N . SER A 1 59 ? 8.451 -3.268 -40.651 1.00 25.87 58 SER L N 1
ATOM 496 C CA . SER A 1 59 ? 7.460 -3.257 -41.730 1.00 26.72 58 SER L CA 1
ATOM 497 C C . SER A 1 59 ? 7.942 -3.779 -43.079 1.00 25.99 58 SER L C 1
ATOM 498 O O . SER A 1 59 ? 7.159 -3.761 -44.037 1.00 28.07 58 SER L O 1
ATOM 501 N N . THR A 1 60 ? 9.175 -4.250 -43.194 1.00 21.82 59 THR L N 1
ATOM 502 C CA . THR A 1 60 ? 9.691 -4.721 -44.472 1.00 22.46 59 THR L CA 1
ATOM 503 C C . THR A 1 60 ? 9.464 -6.219 -44.605 1.00 21.92 59 THR L C 1
ATOM 504 O O . THR A 1 60 ? 9.832 -6.968 -43.715 1.00 23.95 59 THR L O 1
ATOM 508 N N . ARG A 1 61 ? 8.856 -6.645 -45.708 1.00 23.61 60 ARG L N 1
ATOM 509 C CA . ARG A 1 61 ? 8.645 -8.064 -45.971 1.00 25.53 60 ARG L CA 1
ATOM 510 C C . ARG A 1 61 ? 9.926 -8.697 -46.504 1.00 27.92 60 ARG L C 1
ATOM 511 O O . ARG A 1 61 ? 10.573 -8.147 -47.401 1.00 28.30 60 ARG L O 1
ATOM 519 N N . GLU A 1 62 ? 10.276 -9.862 -45.962 1.00 30.35 61 GLU L N 1
ATOM 520 C CA . GLU A 1 62 ? 11.348 -10.661 -46.538 1.00 33.72 61 GLU L CA 1
ATOM 521 C C . GLU A 1 62 ? 10.934 -11.195 -47.914 1.00 34.24 61 GLU L C 1
ATOM 522 O O . GLU A 1 62 ? 9.749 -11.263 -48.263 1.00 32.56 61 GLU L O 1
ATOM 528 N N . SER A 1 63 ? 11.938 -11.554 -48.713 1.00 33.51 62 SER L N 1
ATOM 529 C CA . SER A 1 63 ? 11.693 -12.086 -50.045 1.00 36.31 62 SER L CA 1
ATOM 530 C C . SER A 1 63 ? 10.694 -13.238 -49.999 1.00 37.22 62 SER L C 1
ATOM 531 O O . SER A 1 63 ? 10.737 -14.092 -49.111 1.00 36.87 62 SER L O 1
ATOM 534 N N . GLY A 1 64 ? 9.757 -13.230 -50.948 1.00 37.12 63 GLY L N 1
ATOM 535 C CA . GLY A 1 64 ? 8.761 -14.273 -51.047 1.00 36.55 63 GLY L CA 1
ATOM 536 C C . GLY A 1 64 ? 7.553 -14.109 -50.146 0.72 35.08 63 GLY L C 1
ATOM 537 O O . GLY A 1 64 ? 6.554 -14.805 -50.350 0.55 35.76 63 GLY L O 1
ATOM 538 N N . VAL A 1 65 ? 7.583 -13.189 -49.189 1.00 33.34 64 VAL L N 1
ATOM 539 C CA . VAL A 1 65 ? 6.469 -13.034 -48.247 1.00 30.04 64 VAL L CA 1
ATOM 540 C C . VAL A 1 65 ? 5.321 -12.295 -48.929 1.00 31.23 64 VAL L C 1
ATOM 541 O O . VAL A 1 65 ? 5.523 -11.178 -49.415 1.00 31.41 64 VAL L O 1
ATOM 545 N N . PRO A 1 66 ? 4.116 -12.871 -48.995 1.00 32.85 65 PRO L N 1
ATOM 546 C CA . PRO A 1 66 ? 3.027 -12.245 -49.766 1.00 33.21 65 PRO L CA 1
ATOM 547 C C . PRO A 1 66 ? 2.483 -10.983 -49.110 1.00 31.12 65 PRO L C 1
ATOM 548 O O . PRO A 1 66 ? 2.644 -10.744 -47.915 1.00 30.32 65 PRO L O 1
ATOM 552 N N . ASP A 1 67 ? 1.798 -10.173 -49.919 1.00 32.69 66 ASP L N 1
ATOM 553 C CA . ASP A 1 67 ? 1.433 -8.843 -49.449 1.00 35.67 66 ASP L CA 1
ATOM 554 C C . ASP A 1 67 ? 0.248 -8.840 -48.493 0.53 34.64 66 ASP L C 1
ATOM 555 O O . ASP A 1 67 ? -0.074 -7.773 -47.967 1.00 35.29 66 ASP L O 1
ATOM 560 N N . ARG A 1 68 ? -0.401 -9.989 -48.249 1.00 32.60 67 ARG L N 1
ATOM 561 C CA . ARG A 1 68 ? -1.441 -10.040 -47.215 1.00 32.48 67 ARG L CA 1
ATOM 562 C C . ARG A 1 68 ? -0.868 -9.908 -45.808 1.00 31.07 67 ARG L C 1
ATOM 563 O O . ARG A 1 68 ? -1.619 -9.626 -44.859 1.00 30.19 67 ARG L O 1
ATOM 571 N N . PHE A 1 69 ? 0.445 -10.085 -45.650 1.00 29.60 68 PHE L N 1
ATOM 572 C CA . PHE A 1 69 ? 1.128 -9.782 -44.400 1.00 28.79 68 PHE L CA 1
ATOM 573 C C . PHE A 1 69 ? 1.550 -8.324 -44.383 1.00 29.11 68 PHE L C 1
ATOM 574 O O . PHE A 1 69 ? 2.169 -7.850 -45.338 1.00 29.90 68 PHE L O 1
ATOM 582 N N . THR A 1 70 ? 1.213 -7.611 -43.312 1.00 27.45 69 THR L N 1
ATOM 583 C CA . THR A 1 70 ? 1.658 -6.227 -43.136 1.00 29.74 69 THR L CA 1
ATOM 584 C C . THR A 1 70 ? 2.158 -6.050 -41.715 1.00 28.12 69 THR L C 1
ATOM 585 O O . THR A 1 70 ? 1.412 -6.298 -40.763 1.00 27.66 69 THR L O 1
ATOM 589 N N . GLY A 1 71 ? 3.399 -5.599 -41.558 1.00 26.36 70 GLY L N 1
ATOM 590 C CA . GLY A 1 71 ? 3.903 -5.199 -40.253 1.00 23.66 70 GLY L CA 1
ATOM 591 C C . GLY A 1 71 ? 3.786 -3.699 -40.084 1.00 23.93 70 GLY L C 1
ATOM 592 O O . GLY A 1 71 ? 3.982 -2.939 -41.032 1.00 24.49 70 GLY L O 1
ATOM 593 N N . SER A 1 72 ? 3.443 -3.261 -38.873 1.00 24.38 71 SER L N 1
ATOM 594 C CA . SER A 1 72 ? 3.277 -1.827 -38.639 1.00 25.38 71 SER L CA 1
ATOM 595 C C . SER A 1 72 ? 3.636 -1.516 -37.195 1.00 25.00 71 SER L C 1
ATOM 596 O O . SER A 1 72 ? 3.894 -2.419 -36.394 1.00 24.47 71 SER L O 1
ATOM 599 N N . GLY A 1 73 ? 3.667 -0.228 -36.881 1.00 25.19 72 GLY L N 1
ATOM 600 C CA . GLY A 1 73 ? 3.971 0.234 -35.540 1.00 26.38 72 GLY L CA 1
ATOM 601 C C . GLY A 1 73 ? 5.369 0.816 -35.433 1.00 29.15 72 GLY L C 1
ATOM 602 O O . GLY A 1 73 ? 6.181 0.762 -36.356 1.00 28.61 72 GLY L O 1
ATOM 603 N N . SER A 1 74 ? 5.617 1.419 -34.269 1.00 27.94 73 SER L N 1
ATOM 604 C CA . SER A 1 74 ? 6.857 2.146 -34.055 1.00 30.77 73 SER L CA 1
ATOM 605 C C . SER A 1 74 ? 7.084 2.312 -32.562 1.00 30.43 73 SER L C 1
ATOM 606 O O . SER A 1 74 ? 6.132 2.361 -31.777 1.00 30.17 73 SER L O 1
ATOM 609 N N . GLY A 1 75 ? 8.351 2.417 -32.174 1.00 27.47 74 GLY L N 1
ATOM 610 C CA . GLY A 1 75 ? 8.649 2.689 -30.784 1.00 25.28 74 GLY L CA 1
ATOM 611 C C . GLY A 1 75 ? 8.454 1.468 -29.914 1.00 26.69 74 GLY L C 1
ATOM 612 O O . GLY A 1 75 ? 9.315 0.585 -29.902 1.00 25.41 74 GLY L O 1
ATOM 613 N N . THR A 1 76 ? 7.295 1.352 -29.237 1.00 27.64 75 THR L N 1
ATOM 614 C CA . THR A 1 76 ? 7.044 0.210 -28.367 1.00 24.56 75 THR L CA 1
ATOM 615 C C . THR A 1 76 ? 5.880 -0.666 -28.807 1.00 26.28 75 THR L C 1
ATOM 616 O O . THR A 1 76 ? 5.734 -1.776 -28.275 1.00 25.81 75 THR L O 1
ATOM 620 N N . ASP A 1 77 ? 5.039 -0.204 -29.728 1.00 26.82 76 ASP L N 1
ATOM 621 C CA . ASP A 1 77 ? 3.806 -0.903 -30.095 1.00 27.77 76 ASP L CA 1
ATOM 622 C C . ASP A 1 77 ? 3.896 -1.396 -31.527 1.00 26.60 76 ASP L C 1
ATOM 623 O O . ASP A 1 77 ? 3.983 -0.584 -32.450 1.00 26.95 76 ASP L O 1
ATOM 628 N N . PHE A 1 78 ? 3.823 -2.708 -31.719 1.00 23.59 77 PHE L N 1
ATOM 629 C CA . PHE A 1 78 ? 3.930 -3.265 -33.055 1.00 24.08 77 PHE L CA 1
ATOM 630 C C . PHE A 1 78 ? 2.790 -4.235 -33.317 1.00 26.28 77 PHE L C 1
ATOM 631 O O . PHE A 1 78 ? 2.220 -4.834 -32.396 1.00 26.11 77 PHE L O 1
ATOM 639 N N . THR A 1 79 ? 2.476 -4.371 -34.597 1.00 26.65 78 THR L N 1
ATOM 640 C CA . THR A 1 79 ? 1.367 -5.184 -35.066 1.00 26.49 78 THR L CA 1
ATOM 641 C C . THR A 1 79 ? 1.765 -5.943 -36.310 1.00 24.92 78 THR L C 1
ATOM 642 O O . THR A 1 79 ? 2.439 -5.405 -37.195 1.00 26.77 78 THR L O 1
ATOM 646 N N . LEU A 1 80 ? 1.351 -7.200 -36.378 1.00 23.09 79 LEU L N 1
ATOM 647 C CA . LEU A 1 80 ? 1.404 -7.964 -37.620 1.00 23.02 79 LEU L CA 1
ATOM 648 C C . LEU A 1 80 ? -0.029 -8.302 -37.996 1.00 24.37 79 LEU L C 1
ATOM 649 O O . LEU A 1 80 ? -0.762 -8.852 -37.166 1.00 25.00 79 LEU L O 1
ATOM 654 N N . THR A 1 81 ? -0.436 -7.920 -39.208 1.00 23.03 80 THR L N 1
ATOM 655 C CA . THR A 1 81 ? -1.787 -8.151 -39.716 1.00 24.92 80 THR L CA 1
ATOM 656 C C . THR A 1 81 ? -1.721 -9.095 -40.902 1.00 28.16 80 THR L C 1
ATOM 657 O O . THR A 1 81 ? -0.836 -8.964 -41.761 1.00 26.84 80 THR L O 1
ATOM 661 N N . ILE A 1 82 ? -2.627 -10.074 -40.933 1.00 28.51 81 ILE L N 1
ATOM 662 C CA . ILE A 1 82 ? -2.872 -10.877 -42.123 1.00 24.90 81 ILE L CA 1
ATOM 663 C C . ILE A 1 82 ? -4.265 -10.487 -42.602 1.00 28.33 81 ILE L C 1
ATOM 664 O O . ILE A 1 82 ? -5.253 -10.724 -41.898 1.00 30.48 81 ILE L O 1
ATOM 669 N N . SER A 1 83 ? -4.338 -9.846 -43.765 1.00 27.23 82 SER L N 1
ATOM 670 C CA . SER A 1 83 ? -5.614 -9.278 -44.203 1.00 32.02 82 SER L CA 1
ATOM 671 C C . SER A 1 83 ? -6.660 -10.365 -44.445 1.00 35.73 82 SER L C 1
ATOM 672 O O . SER A 1 83 ? -7.869 -10.122 -44.279 1.00 38.95 82 SER L O 1
ATOM 675 N N . SER A 1 84 ? -6.214 -11.563 -44.818 1.00 34.25 83 SER L N 1
ATOM 676 C CA . SER A 1 84 ? -7.102 -12.686 -45.102 1.00 35.24 83 SER L CA 1
ATOM 677 C C . SER A 1 84 ? -6.256 -13.942 -44.949 1.00 35.46 83 SER L C 1
ATOM 678 O O . SER A 1 84 ? -5.371 -14.199 -45.772 1.00 36.67 83 SER L O 1
ATOM 681 N N . VAL A 1 85 ? -6.476 -14.684 -43.875 1.00 32.66 84 VAL L N 1
ATOM 682 C CA . VAL A 1 85 ? -5.552 -15.751 -43.522 1.00 31.35 84 VAL L CA 1
ATOM 683 C C . VAL A 1 85 ? -5.777 -16.946 -44.434 1.00 31.69 84 VAL L C 1
ATOM 684 O O . VAL A 1 85 ? -6.920 -17.338 -44.710 1.00 31.84 84 VAL L O 1
ATOM 688 N N . LYS A 1 86 ? -4.684 -17.502 -44.947 1.00 28.55 85 LYS L N 1
ATOM 689 C CA . LYS A 1 86 ? -4.728 -18.745 -45.700 1.00 29.88 85 LYS L CA 1
ATOM 690 C C . LYS A 1 86 ? -4.270 -19.901 -44.821 1.00 29.02 85 LYS L C 1
ATOM 691 O O . LYS A 1 86 ? -3.570 -19.716 -43.819 1.00 27.46 85 LYS L O 1
ATOM 697 N N . ALA A 1 87 ? -4.630 -21.113 -45.236 1.00 30.26 86 ALA L N 1
ATOM 698 C CA . ALA A 1 87 ? -4.208 -22.291 -44.479 1.00 32.90 86 ALA L CA 1
ATOM 699 C C . ALA A 1 87 ? -2.693 -22.349 -44.340 1.00 32.80 86 ALA L C 1
ATOM 700 O O . ALA A 1 87 ? -2.178 -22.798 -43.313 1.00 30.76 86 ALA L O 1
ATOM 702 N N . GLU A 1 88 ? -1.955 -21.918 -45.371 1.00 32.86 87 GLU L N 1
ATOM 703 C CA . GLU A 1 88 ? -0.501 -21.971 -45.271 1.00 32.41 87 GLU L CA 1
ATOM 704 C C . GLU A 1 88 ? 0.065 -20.934 -44.309 1.00 29.95 87 GLU L C 1
ATOM 705 O O . GLU A 1 88 ? 1.271 -20.960 -44.034 1.00 27.70 87 GLU L O 1
ATOM 711 N N . ASP A 1 89 ? -0.759 -20.036 -43.780 1.00 25.70 88 ASP L N 1
ATOM 712 C CA . ASP A 1 89 ? -0.322 -19.112 -42.732 1.00 24.73 88 ASP L CA 1
ATOM 713 C C . ASP A 1 89 ? -0.500 -19.673 -41.322 1.00 24.23 88 ASP L C 1
ATOM 714 O O . ASP A 1 89 ? -0.175 -18.981 -40.351 1.00 26.09 88 ASP L O 1
ATOM 719 N N . LEU A 1 90 ? -1.071 -20.869 -41.178 1.00 24.65 89 LEU L N 1
ATOM 720 C CA . LEU A 1 90 ? -1.274 -21.474 -39.864 1.00 25.67 89 LEU L CA 1
ATOM 721 C C . LEU A 1 90 ? 0.095 -21.825 -39.303 1.00 26.13 89 LEU L C 1
ATOM 722 O O . LEU A 1 90 ? 0.792 -22.688 -39.853 1.00 25.21 89 LEU L O 1
ATOM 727 N N . ALA A 1 91 ? 0.501 -21.108 -38.261 1.00 23.37 90 ALA L N 1
ATOM 728 C CA . ALA A 1 91 ? 1.874 -21.134 -37.761 1.00 22.30 90 ALA L CA 1
ATOM 729 C C . ALA A 1 91 ? 1.903 -20.347 -36.451 1.00 24.48 90 ALA L C 1
ATOM 730 O O . ALA A 1 91 ? 0.894 -19.776 -36.026 1.00 25.86 90 ALA L O 1
ATOM 732 N N . VAL A 1 92 ? 3.063 -20.347 -35.797 1.00 21.86 91 VAL L N 1
ATOM 733 C CA . VAL A 1 92 ? 3.337 -19.522 -34.621 1.00 22.38 91 VAL L CA 1
ATOM 734 C C . VAL A 1 92 ? 4.165 -18.341 -35.081 1.00 22.89 91 VAL L C 1
ATOM 735 O O . VAL A 1 92 ? 5.074 -18.499 -35.900 1.00 23.55 91 VAL L O 1
ATOM 739 N N . TYR A 1 93 ? 3.806 -17.153 -34.617 1.00 20.51 92 TYR L N 1
ATOM 740 C CA . TYR A 1 93 ? 4.465 -15.919 -35.027 1.00 21.30 92 TYR L CA 1
ATOM 741 C C . TYR A 1 93 ? 5.145 -15.322 -33.806 1.00 22.89 92 TYR L C 1
ATOM 742 O O . TYR A 1 93 ? 4.489 -15.081 -32.784 1.00 20.27 92 TYR L O 1
ATOM 751 N N . TYR A 1 94 ? 6.460 -15.108 -33.913 1.00 19.43 93 TYR L N 1
ATOM 752 C CA . TYR A 1 94 ? 7.293 -14.591 -32.842 1.00 21.34 93 TYR L CA 1
ATOM 753 C C . TYR A 1 94 ? 7.818 -13.220 -33.226 1.00 23.13 93 TYR L C 1
ATOM 754 O O . TYR A 1 94 ? 8.260 -13.017 -34.368 1.00 22.69 93 TYR L O 1
ATOM 763 N N A CYS A 1 95 ? 7.702 -12.252 -32.317 0.72 20.96 94 CYS L N 1
ATOM 764 N N B CYS A 1 95 ? 7.858 -12.331 -32.245 0.28 21.34 94 CYS L N 1
ATOM 765 C CA A CYS A 1 95 ? 8.394 -10.983 -32.524 0.72 21.11 94 CYS L CA 1
ATOM 766 C CA B CYS A 1 95 ? 8.369 -10.985 -32.416 0.28 21.41 94 CYS L CA 1
ATOM 767 C C A CYS A 1 95 ? 9.742 -11.044 -31.800 0.72 20.62 94 CYS L C 1
ATOM 768 C C B CYS A 1 95 ? 9.657 -10.809 -31.619 0.28 20.00 94 CYS L C 1
ATOM 769 O O A CYS A 1 95 ? 9.967 -11.893 -30.937 0.72 19.79 94 CYS L O 1
ATOM 770 O O B CYS A 1 95 ? 9.733 -11.219 -30.459 0.28 20.57 94 CYS L O 1
ATOM 775 N N . GLN A 1 96 ? 10.669 -10.203 -32.240 1.00 18.28 95 GLN L N 1
ATOM 776 C CA . GLN A 1 96 ? 11.997 -10.198 -31.633 1.00 18.95 95 GLN L CA 1
ATOM 777 C C . GLN A 1 96 ? 12.615 -8.822 -31.782 1.00 18.65 95 GLN L C 1
ATOM 778 O O . GLN A 1 96 ? 12.583 -8.260 -32.879 1.00 21.55 95 GLN L O 1
ATOM 784 N N . GLN A 1 97 ? 13.233 -8.297 -30.707 1.00 19.71 96 GLN L N 1
ATOM 785 C CA . GLN A 1 97 ? 14.017 -7.074 -30.838 1.00 20.31 96 GLN L CA 1
ATOM 786 C C . GLN A 1 97 ? 15.486 -7.428 -31.044 1.00 18.94 96 GLN L C 1
ATOM 787 O O . GLN A 1 97 ? 16.011 -8.353 -30.413 1.00 17.52 96 GLN L O 1
ATOM 793 N N . TYR A 1 98 ? 16.132 -6.696 -31.949 1.00 22.45 97 TYR L N 1
ATOM 794 C CA . TYR A 1 98 ? 17.581 -6.745 -32.148 1.00 23.15 97 TYR L CA 1
ATOM 795 C C . TYR A 1 98 ? 18.179 -5.356 -31.943 1.00 23.76 97 TYR L C 1
ATOM 796 O O . TYR A 1 98 ? 19.183 -4.974 -32.568 1.00 24.48 97 TYR L O 1
ATOM 805 N N . TYR A 1 99 ? 17.576 -4.619 -31.013 1.00 23.22 98 TYR L N 1
ATOM 806 C CA . TYR A 1 99 ? 18.015 -3.284 -30.629 1.00 24.85 98 TYR L CA 1
ATOM 807 C C . TYR A 1 99 ? 19.163 -3.315 -29.614 1.00 26.65 98 TYR L C 1
ATOM 808 O O . TYR A 1 99 ? 20.072 -2.479 -29.688 1.00 29.18 98 TYR L O 1
ATOM 817 N N A SER A 1 100 ? 19.151 -4.244 -28.663 0.43 26.36 99 SER L N 1
ATOM 818 N N B SER A 1 100 ? 19.156 -4.267 -28.679 0.57 26.33 99 SER L N 1
ATOM 819 C CA A SER A 1 100 ? 20.259 -4.301 -27.716 0.43 27.41 99 SER L CA 1
ATOM 820 C CA B SER A 1 100 ? 20.145 -4.273 -27.605 0.57 27.42 99 SER L CA 1
ATOM 821 C C A SER A 1 100 ? 20.307 -5.671 -27.058 0.43 27.58 99 SER L C 1
ATOM 822 C C B SER A 1 100 ? 20.282 -5.682 -27.033 0.57 27.67 99 SER L C 1
ATOM 823 O O A SER A 1 100 ? 19.283 -6.338 -26.894 0.43 27.14 99 SER L O 1
ATOM 824 O O B SER A 1 100 ? 19.289 -6.405 -26.918 0.57 27.08 99 SER L O 1
ATOM 829 N N . TYR A 1 101 ? 21.516 -6.076 -26.679 1.00 25.97 100 TYR L N 1
ATOM 830 C CA . TYR A 1 101 ? 21.691 -7.364 -26.021 1.00 27.45 100 TYR L CA 1
ATOM 831 C C . TYR A 1 101 ? 21.163 -7.288 -24.593 1.00 25.64 100 TYR L C 1
ATOM 832 O O . TYR A 1 101 ? 21.325 -6.259 -23.933 1.00 28.53 100 TYR L O 1
ATOM 841 N N . PRO A 1 102 ? 20.566 -8.366 -24.069 1.00 27.81 101 PRO L N 1
ATOM 842 C CA . PRO A 1 102 ? 20.317 -9.646 -24.729 1.00 26.91 101 PRO L CA 1
ATOM 843 C C . PRO A 1 102 ? 19.201 -9.513 -25.724 1.00 26.15 101 PRO L C 1
ATOM 844 O O . PRO A 1 102 ? 18.205 -8.853 -25.408 1.00 26.50 101 PRO L O 1
ATOM 848 N N . TYR A 1 103 ? 19.360 -10.071 -26.921 1.00 21.72 102 TYR L N 1
ATOM 849 C CA . TYR A 1 103 ? 18.233 -10.066 -27.846 1.00 22.68 102 TYR L CA 1
ATOM 850 C C . TYR A 1 103 ? 17.132 -10.927 -27.256 1.00 23.13 102 TYR L C 1
ATOM 851 O O . TYR A 1 103 ? 17.409 -11.956 -26.636 1.00 28.46 102 TYR L O 1
ATOM 860 N N . THR A 1 104 ? 15.888 -10.468 -27.391 1.00 19.75 103 THR L N 1
ATOM 861 C CA . THR A 1 104 ? 14.762 -11.132 -26.741 1.00 22.23 103 THR L CA 1
ATOM 862 C C . THR A 1 104 ? 13.595 -11.329 -27.702 1.00 20.40 103 THR L C 1
ATOM 863 O O . THR A 1 104 ? 13.335 -10.487 -28.567 1.00 20.89 103 THR L O 1
ATOM 867 N N . PHE A 1 105 ? 12.901 -12.462 -27.528 1.00 20.40 104 PHE L N 1
ATOM 868 C CA . PHE A 1 105 ? 11.721 -12.843 -28.291 1.00 19.24 104 PHE L CA 1
ATOM 869 C C . PHE A 1 105 ? 10.465 -12.705 -27.429 1.00 19.56 104 PHE L C 1
ATOM 870 O O . PHE A 1 105 ? 10.482 -12.984 -26.231 1.00 21.60 104 PHE L O 1
ATOM 878 N N . GLY A 1 106 ? 9.362 -12.366 -28.068 1.00 20.28 105 GLY L N 1
ATOM 879 C CA . GLY A 1 106 ? 8.077 -12.575 -27.427 1.00 20.52 105 GLY L CA 1
ATOM 880 C C . GLY A 1 106 ? 7.711 -14.048 -27.379 1.00 24.30 105 GLY L C 1
ATOM 881 O O . GLY A 1 106 ? 8.354 -14.917 -27.978 1.00 22.90 105 GLY L O 1
ATOM 882 N N . GLY A 1 107 ? 6.633 -14.333 -26.631 1.00 25.53 106 GLY L N 1
ATOM 883 C CA . GLY A 1 107 ? 6.191 -15.693 -26.432 1.00 28.26 106 GLY L CA 1
ATOM 884 C C . GLY A 1 107 ? 5.455 -16.308 -27.600 1.00 27.78 106 GLY L C 1
ATOM 885 O O . GLY A 1 107 ? 5.107 -17.491 -27.541 1.00 28.44 106 GLY L O 1
ATOM 886 N N . GLY A 1 108 ? 5.178 -15.536 -28.626 1.00 24.77 107 GLY L N 1
ATOM 887 C CA . GLY A 1 108 ? 4.541 -16.089 -29.804 1.00 23.75 107 GLY L CA 1
ATOM 888 C C . GLY A 1 108 ? 3.032 -15.986 -29.761 1.00 24.78 107 GLY L C 1
ATOM 889 O O . GLY A 1 108 ? 2.408 -15.935 -28.697 1.00 23.53 107 GLY L O 1
ATOM 890 N N . THR A 1 109 ? 2.449 -15.912 -30.957 1.00 24.96 108 THR L N 1
ATOM 891 C CA . THR A 1 109 ? 1.006 -16.025 -31.187 1.00 24.97 108 THR L CA 1
ATOM 892 C C . THR A 1 109 ? 0.775 -17.236 -32.074 1.00 23.07 108 THR L C 1
ATOM 893 O O . THR A 1 109 ? 1.283 -17.295 -33.197 1.00 21.20 108 THR L O 1
ATOM 897 N N . LYS A 1 110 ? 0.008 -18.202 -31.584 1.00 32.04 109 LYS L N 1
ATOM 898 C CA . LYS A 1 110 ? -0.241 -19.417 -32.341 1.00 30.42 109 LYS L CA 1
ATOM 899 C C . LYS A 1 110 ? -1.551 -19.266 -33.103 1.00 29.40 109 LYS L C 1
ATOM 900 O O . LYS A 1 110 ? -2.581 -18.968 -32.497 1.00 29.78 109 LYS L O 1
ATOM 906 N N . LEU A 1 111 ? -1.513 -19.442 -34.419 1.00 28.94 110 LEU L N 1
ATOM 907 C CA . LEU A 1 111 ? -2.737 -19.463 -35.223 1.00 30.59 110 LEU L CA 1
ATOM 908 C C . LEU A 1 111 ? -3.044 -20.901 -35.595 1.00 30.85 110 LEU L C 1
ATOM 909 O O . LEU A 1 111 ? -2.194 -21.579 -36.182 1.00 29.24 110 LEU L O 1
ATOM 914 N N . GLU A 1 112 ? -4.265 -21.352 -35.295 1.00 32.94 111 GLU L N 1
ATOM 915 C CA . GLU A 1 112 ? -4.685 -22.705 -35.637 1.00 32.89 111 GLU L CA 1
ATOM 916 C C . GLU A 1 112 ? -6.096 -22.637 -36.196 1.00 30.27 111 GLU L C 1
ATOM 917 O O . GLU A 1 112 ? -6.845 -21.716 -35.881 1.00 30.72 111 GLU L O 1
ATOM 923 N N . ILE A 1 113 ? -6.438 -23.612 -37.041 1.00 30.05 112 ILE L N 1
ATOM 924 C CA . ILE A 1 113 ? -7.754 -23.673 -37.676 1.00 27.99 112 ILE L CA 1
ATOM 925 C C . ILE A 1 113 ? -8.785 -24.156 -36.663 1.00 32.86 112 ILE L C 1
ATOM 926 O O . ILE A 1 113 ? -8.499 -24.984 -35.786 1.00 33.57 112 ILE L O 1
ATOM 931 N N . LYS A 1 114 ? -10.007 -23.639 -36.782 1.00 33.94 113 LYS L N 1
ATOM 932 C CA . LYS A 1 114 ? -11.087 -24.112 -35.930 1.00 36.86 113 LYS L CA 1
ATOM 933 C C . LYS A 1 114 ? -11.445 -25.546 -36.280 1.00 38.05 113 LYS L C 1
ATOM 934 O O . LYS A 1 114 ? -11.555 -25.901 -37.455 1.00 38.57 113 LYS L O 1
ATOM 940 N N . ALA A 1 115 ? -11.660 -26.362 -35.252 1.00 39.99 114 ALA L N 1
ATOM 941 C CA . ALA A 1 115 ? -12.101 -27.733 -35.459 1.00 42.36 114 ALA L CA 1
ATOM 942 C C . ALA A 1 115 ? -13.565 -27.754 -35.869 1.00 46.27 114 ALA L C 1
ATOM 943 O O . ALA A 1 115 ? -14.394 -27.044 -35.292 1.00 47.13 114 ALA L O 1
ATOM 945 N N . GLY A 1 116 ? -13.880 -28.588 -36.859 0.89 47.27 115 GLY L N 1
ATOM 946 C CA . GLY A 1 116 ? -15.238 -28.808 -37.297 0.96 52.22 115 GLY L CA 1
ATOM 947 C C . GLY A 1 116 ? -15.677 -30.233 -36.993 0.71 55.08 115 GLY L C 1
ATOM 948 O O . GLY A 1 116 ? -14.914 -31.063 -36.501 0.93 55.67 115 GLY L O 1
ATOM 949 N N . SER A 1 117 ? -16.948 -30.496 -37.268 1.00 58.06 116 SER L N 1
ATOM 950 C CA . SER A 1 117 ? -17.490 -31.833 -37.065 0.98 62.55 116 SER L CA 1
ATOM 951 C C . SER A 1 117 ? -17.308 -32.740 -38.272 0.93 61.02 116 SER L C 1
ATOM 952 O O . SER A 1 117 ? -17.478 -33.957 -38.143 0.98 64.47 116 SER L O 1
ATOM 955 N N . ASP A 1 118 ? -17.046 -32.175 -39.449 1.00 55.86 117 ASP L N 1
ATOM 956 C CA . ASP A 1 118 ? -16.781 -32.965 -40.642 1.00 54.15 117 ASP L CA 1
ATOM 957 C C . ASP A 1 118 ? -15.815 -32.180 -41.511 1.00 50.40 117 ASP L C 1
ATOM 958 O O . ASP A 1 118 ? -15.450 -31.044 -41.204 1.00 43.01 117 ASP L O 1
ATOM 963 N N . TYR A 1 119 ? -15.377 -32.807 -42.596 1.00 50.03 118 TYR L N 1
ATOM 964 C CA . TYR A 1 119 ? -14.373 -32.189 -43.451 1.00 44.17 118 TYR L CA 1
ATOM 965 C C . TYR A 1 119 ? -14.945 -31.721 -44.783 1.00 44.46 118 TYR L C 1
ATOM 966 O O . TYR A 1 119 ? -14.187 -31.481 -45.722 1.00 44.14 118 TYR L O 1
ATOM 975 N N . GLU A 1 120 ? -16.265 -31.533 -44.876 1.00 48.93 119 GLU L N 1
ATOM 976 C CA . GLU A 1 120 ? -16.835 -31.075 -46.140 1.00 52.32 119 GLU L CA 1
ATOM 977 C C . GLU A 1 120 ? -16.294 -29.703 -46.532 1.00 50.13 119 GLU L C 1
ATOM 978 O O . GLU A 1 120 ? -16.199 -29.391 -47.724 1.00 52.23 119 GLU L O 1
ATOM 984 N N . PHE A 1 121 ? -15.888 -28.891 -45.551 1.00 46.01 120 PHE L N 1
ATOM 985 C CA . PHE A 1 121 ? -15.360 -27.567 -45.852 1.00 44.27 120 PHE L CA 1
ATOM 986 C C . PHE A 1 121 ? -14.102 -27.629 -46.717 1.00 41.79 120 PHE L C 1
ATOM 987 O O . PHE A 1 121 ? -13.770 -26.639 -47.376 1.00 42.67 120 PHE L O 1
ATOM 995 N N . LEU A 1 122 ? -13.400 -28.766 -46.737 1.00 40.03 121 LEU L N 1
ATOM 996 C CA . LEU A 1 122 ? -12.193 -28.873 -47.558 1.00 40.95 121 LEU L CA 1
ATOM 997 C C . LEU A 1 122 ? -12.494 -28.785 -49.049 1.00 44.58 121 LEU L C 1
ATOM 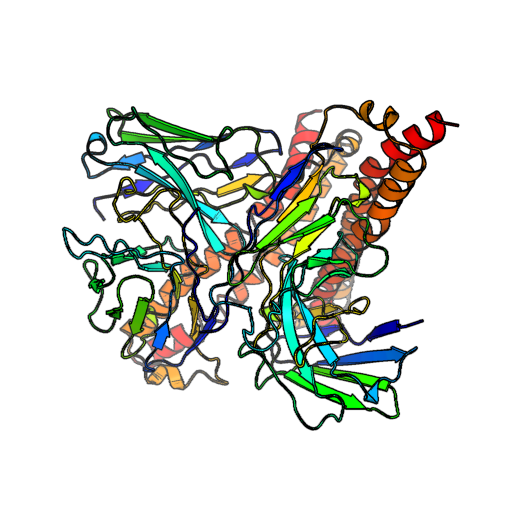998 O O . LEU A 1 122 ? -11.594 -28.467 -49.832 1.00 44.56 121 LEU L O 1
ATOM 1003 N N . LYS A 1 123 ? -13.736 -29.045 -49.457 1.00 45.82 122 LYS L N 1
ATOM 1004 C CA . LYS A 1 123 ? -14.091 -28.933 -50.863 1.00 49.96 122 LYS L CA 1
ATOM 1005 C C . LYS A 1 123 ? -13.957 -27.506 -51.375 1.00 53.00 122 LYS L C 1
ATOM 1006 O O . LYS A 1 123 ? -13.775 -27.309 -52.583 1.00 56.33 122 LYS L O 1
ATOM 1012 N N . SER A 1 124 ? -14.045 -26.509 -50.488 1.00 50.69 123 SER L N 1
ATOM 1013 C CA . SER A 1 124 ? -13.936 -25.108 -50.878 1.00 52.69 123 SER L CA 1
ATOM 1014 C C . SER A 1 124 ? -12.492 -24.636 -51.010 1.00 50.00 123 SER L C 1
ATOM 1015 O O . SER A 1 124 ? -12.269 -23.489 -51.408 1.00 53.43 123 SER L O 1
ATOM 1018 N N . TRP A 1 125 ? -11.518 -25.486 -50.718 1.00 47.39 124 TRP L N 1
ATOM 1019 C CA . TRP A 1 125 ? -10.113 -25.139 -50.869 1.00 43.99 124 TRP L CA 1
ATOM 1020 C C . TRP A 1 125 ? -9.618 -25.478 -52.272 1.00 47.14 124 TRP L C 1
ATOM 1021 O O . TRP A 1 125 ? -10.120 -26.396 -52.924 1.00 47.22 124 TRP L O 1
ATOM 1032 N N . THR A 1 126 ? -8.594 -24.756 -52.717 0.78 49.11 125 THR L N 1
ATOM 1033 C CA . THR A 1 126 ? -7.962 -25.116 -53.980 0.69 50.65 125 THR L CA 1
ATOM 1034 C C . THR A 1 126 ? -7.096 -26.359 -53.798 1.00 47.71 125 THR L C 1
ATOM 1035 O O . THR A 1 126 ? -6.676 -26.693 -52.688 1.00 41.65 125 THR L O 1
ATOM 1039 N N . VAL A 1 127 ? -6.830 -27.051 -54.910 0.79 39.13 126 VAL L N 1
ATOM 1040 C CA . VAL A 1 127 ? -5.963 -28.227 -54.843 1.00 43.49 126 VAL L CA 1
ATOM 1041 C C . VAL A 1 127 ? -4.588 -27.843 -54.302 1.00 43.51 126 VAL L C 1
ATOM 1042 O O . VAL A 1 127 ? -3.990 -28.583 -53.510 1.00 43.18 126 VAL L O 1
ATOM 1046 N N . GLU A 1 128 ? -4.081 -26.666 -54.687 1.00 46.02 127 GLU L N 1
ATOM 1047 C CA . GLU A 1 128 ? -2.773 -26.232 -54.196 1.00 48.21 127 GLU L CA 1
ATOM 1048 C C . GLU A 1 128 ? -2.787 -26.033 -52.687 1.00 43.84 127 GLU L C 1
ATOM 1049 O O . GLU A 1 128 ? -1.827 -26.397 -51.998 1.00 42.61 127 GLU L O 1
ATOM 1055 N N . ASP A 1 129 ? -3.864 -25.454 -52.154 1.00 40.95 128 ASP L N 1
ATOM 1056 C CA . ASP A 1 129 ? -3.945 -25.248 -50.709 1.00 37.30 128 ASP L CA 1
ATOM 1057 C C . ASP A 1 129 ? -4.108 -26.567 -49.969 1.00 31.76 128 ASP L C 1
ATOM 1058 O O . ASP A 1 129 ? -3.557 -26.741 -48.873 1.00 31.99 128 ASP L O 1
ATOM 1063 N N . LEU A 1 130 ? -4.842 -27.517 -50.554 1.00 31.19 129 LEU L N 1
ATOM 1064 C CA . LEU A 1 130 ? -4.942 -28.834 -49.933 1.00 27.99 129 LEU L CA 1
ATOM 1065 C C . LEU A 1 130 ? -3.577 -29.520 -49.898 1.00 30.53 129 LEU L C 1
ATOM 1066 O O . LEU A 1 130 ? -3.180 -30.074 -48.868 1.00 29.43 129 LEU L O 1
ATOM 1071 N N . GLN A 1 131 ? -2.835 -29.465 -51.009 1.00 32.38 130 GLN L N 1
ATOM 1072 C CA . GLN A 1 131 ? -1.523 -30.110 -51.056 1.00 33.61 130 GLN L CA 1
ATOM 1073 C C . GLN A 1 131 ? -0.561 -29.480 -50.062 1.00 31.40 130 GLN L C 1
ATOM 1074 O O . GLN A 1 131 ? 0.187 -30.190 -49.380 1.00 31.04 130 GLN L O 1
ATOM 1080 N N . LYS A 1 132 ? -0.559 -28.151 -49.950 1.00 32.09 131 LYS L N 1
ATOM 1081 C CA . LYS A 1 132 ? 0.331 -27.513 -48.974 1.00 33.41 131 LYS L CA 1
ATOM 1082 C C . LYS A 1 132 ? 0.001 -27.944 -47.554 1.00 30.20 131 LYS L C 1
ATOM 1083 O O . LYS A 1 132 ? 0.896 -28.217 -46.737 1.00 29.04 131 LYS L O 1
ATOM 1089 N N . ARG A 1 133 ? -1.287 -27.993 -47.236 1.00 28.80 132 ARG L N 1
ATOM 1090 C CA . ARG A 1 133 ? -1.706 -28.392 -45.904 1.00 27.65 132 ARG L CA 1
ATOM 1091 C C . ARG A 1 133 ? -1.305 -29.834 -45.610 1.00 27.30 132 ARG L C 1
ATOM 1092 O O . ARG A 1 133 ? -0.800 -30.134 -44.521 1.00 29.87 132 ARG L O 1
ATOM 1100 N N . LEU A 1 134 ? -1.522 -30.738 -46.570 1.00 27.24 133 LEU L N 1
ATOM 1101 C CA . LEU A 1 134 ? -1.136 -32.130 -46.383 1.00 31.67 133 LEU L CA 1
ATOM 1102 C C . LEU A 1 134 ? 0.350 -32.245 -46.065 1.00 31.09 133 LEU L C 1
ATOM 1103 O O . LEU A 1 134 ? 0.749 -32.876 -45.077 1.00 31.51 133 LEU L O 1
ATOM 1108 N N . LEU A 1 135 ? 1.179 -31.598 -46.874 1.00 29.23 134 LEU L N 1
ATOM 1109 C CA . LEU A 1 135 ? 2.624 -31.722 -46.717 1.00 29.33 134 LEU L CA 1
ATOM 1110 C C . LEU A 1 135 ? 3.153 -30.991 -45.482 1.00 28.78 134 LEU L C 1
ATOM 1111 O O . LEU A 1 135 ? 4.203 -31.373 -44.966 1.00 31.07 134 LEU L O 1
ATOM 1116 N N . ALA A 1 136 ? 2.425 -29.991 -44.956 1.00 26.15 135 ALA L N 1
ATOM 1117 C CA . ALA A 1 136 ? 2.802 -29.370 -43.686 1.00 25.92 135 ALA L CA 1
ATOM 1118 C C . ALA A 1 136 ? 2.710 -30.340 -42.511 1.00 25.54 135 ALA L C 1
ATOM 1119 O O . ALA A 1 136 ? 3.405 -30.159 -41.498 1.00 25.80 135 ALA L O 1
ATOM 1121 N N . LEU A 1 137 ? 1.905 -31.399 -42.638 1.00 23.82 136 LEU L N 1
ATOM 1122 C CA . LEU A 1 137 ? 1.809 -32.392 -41.576 1.00 24.80 136 LEU L CA 1
ATOM 1123 C C . LEU A 1 137 ? 3.059 -33.240 -41.466 1.00 24.87 136 LEU L C 1
ATOM 1124 O O . LEU A 1 137 ? 3.343 -33.755 -40.380 1.00 29.56 136 LEU L O 1
ATOM 1129 N N . ASP A 1 138 ? 3.815 -33.375 -42.560 1.00 25.58 137 ASP L N 1
ATOM 1130 C CA . ASP A 1 138 ? 4.964 -34.281 -42.552 1.00 27.12 137 ASP L CA 1
ATOM 1131 C C . ASP A 1 138 ? 6.039 -33.869 -41.553 1.00 28.47 137 ASP L C 1
ATOM 1132 O O . ASP A 1 138 ? 6.455 -34.730 -40.760 1.00 29.26 137 ASP L O 1
ATOM 1137 N N . PRO A 1 139 ? 6.524 -32.618 -41.503 1.00 28.70 138 PRO L N 1
ATOM 1138 C CA . PRO A 1 139 ? 7.515 -32.300 -40.459 1.00 26.94 138 PRO L CA 1
ATOM 1139 C C . PRO A 1 139 ? 6.919 -32.285 -39.066 1.00 25.56 138 PRO L C 1
ATOM 1140 O O . PRO A 1 139 ? 7.618 -32.606 -38.093 1.00 26.76 138 PRO L O 1
ATOM 1144 N N . MET A 1 140 ? 5.647 -31.921 -38.939 1.00 26.14 139 MET L N 1
ATOM 1145 C CA . MET A 1 140 ? 5.027 -31.906 -37.623 1.00 30.15 139 MET L CA 1
ATOM 1146 C C . MET A 1 140 ? 5.002 -33.295 -37.017 1.00 31.06 139 MET L C 1
ATOM 1147 O O . MET A 1 140 ? 5.396 -33.489 -35.863 1.00 30.86 139 MET L O 1
ATOM 1152 N N . CYS A 1 141 ? 4.549 -34.281 -37.797 1.00 31.32 140 CYS L N 1
ATOM 1153 C CA . CYS A 1 141 ? 4.465 -35.640 -37.295 1.00 31.22 140 CYS L CA 1
ATOM 1154 C C . CYS A 1 141 ? 5.844 -36.210 -37.048 1.00 30.34 140 CYS L C 1
ATOM 1155 O O . CYS A 1 141 ? 6.072 -36.886 -36.035 1.00 29.57 140 CYS L O 1
ATOM 1158 N N . GLU A 1 142 ? 6.787 -35.934 -37.946 1.00 27.99 141 GLU L N 1
ATOM 1159 C CA . GLU A 1 142 ? 8.114 -36.483 -37.726 1.00 29.74 141 GLU L CA 1
ATOM 1160 C C . GLU A 1 142 ? 8.745 -35.917 -36.459 1.00 30.49 141 GLU L C 1
ATOM 1161 O O . GLU A 1 142 ? 9.435 -36.643 -35.741 1.00 31.55 141 GLU L O 1
ATOM 1167 N N A GLN A 1 143 ? 8.512 -34.636 -36.151 0.53 30.91 142 GLN L N 1
ATOM 1168 N N B GLN A 1 143 ? 8.523 -34.626 -36.176 0.47 31.02 142 GLN L N 1
ATOM 1169 C CA A GLN A 1 143 ? 9.132 -34.085 -34.946 0.53 32.85 142 GLN L CA 1
ATOM 1170 C CA B GLN A 1 143 ? 9.066 -34.033 -34.956 0.47 32.92 142 GLN L CA 1
ATOM 1171 C C A GLN A 1 143 ? 8.532 -34.693 -33.684 0.53 32.01 142 GLN L C 1
ATOM 1172 C C B GLN A 1 143 ? 8.553 -34.766 -33.728 0.47 31.92 142 GLN L C 1
ATOM 1173 O O A GLN A 1 143 ? 9.219 -34.782 -32.662 0.53 31.82 142 GLN L O 1
ATOM 1174 O O B GLN A 1 143 ? 9.311 -35.022 -32.787 0.47 31.46 142 GLN L O 1
ATOM 1185 N N . GLU A 1 144 ? 7.268 -35.131 -33.734 1.00 30.91 143 GLU L N 1
ATOM 1186 C CA . GLU A 1 144 ? 6.692 -35.820 -32.582 1.00 32.74 143 GLU L CA 1
ATOM 1187 C C . GLU A 1 144 ? 7.300 -37.210 -32.424 1.00 30.64 143 GLU L C 1
ATOM 1188 O O . GLU A 1 144 ? 7.589 -37.642 -31.305 1.00 30.75 143 GLU L O 1
ATOM 1194 N N . ILE A 1 145 ? 7.531 -37.899 -33.538 1.00 30.37 144 ILE L N 1
ATOM 1195 C CA . ILE A 1 145 ? 8.190 -39.202 -33.505 1.00 28.07 144 ILE L CA 1
ATOM 1196 C C . ILE A 1 145 ? 9.600 -39.062 -32.943 1.00 28.22 144 ILE L C 1
ATOM 1197 O O . ILE A 1 145 ? 10.030 -39.841 -32.077 1.00 28.85 144 ILE L O 1
ATOM 1202 N N . GLU A 1 146 ? 10.340 -38.055 -33.412 1.00 27.98 145 GLU L N 1
ATOM 1203 C CA . GLU A 1 146 ? 11.701 -37.893 -32.913 1.00 32.50 145 GLU L CA 1
ATOM 1204 C C . GLU A 1 146 ? 11.714 -37.592 -31.421 1.00 34.34 145 GLU L C 1
ATOM 1205 O O . GLU A 1 146 ? 12.604 -38.062 -30.700 1.00 35.87 145 GLU L O 1
ATOM 1211 N N . GLU A 1 147 ? 10.728 -36.841 -30.927 1.00 33.04 146 GLU L N 1
ATOM 1212 C CA . GLU A 1 147 ? 10.673 -36.583 -29.492 1.00 34.53 146 GLU L CA 1
ATOM 1213 C C . GLU A 1 147 ? 10.495 -37.875 -28.711 1.00 31.10 146 GLU L C 1
ATOM 1214 O O . GLU A 1 147 ? 11.054 -38.024 -27.617 1.00 30.44 146 GLU L O 1
ATOM 1220 N N . ILE A 1 148 ? 9.760 -38.835 -29.271 1.00 28.83 147 ILE L N 1
ATOM 1221 C CA . ILE A 1 148 ? 9.578 -40.106 -28.585 1.00 29.47 147 ILE L CA 1
ATOM 1222 C C . ILE A 1 148 ? 10.882 -40.883 -28.566 1.00 29.79 147 ILE L C 1
ATOM 1223 O O . ILE A 1 148 ? 11.257 -41.483 -27.547 1.00 29.64 147 ILE L O 1
ATOM 1228 N N . ARG A 1 149 ? 11.592 -40.887 -29.699 1.00 25.47 148 ARG L N 1
ATOM 1229 C CA . ARG A 1 149 ? 12.880 -41.555 -29.746 1.00 25.63 148 ARG L CA 1
ATOM 1230 C C . ARG A 1 149 ? 13.815 -40.969 -28.716 1.00 26.89 148 ARG L C 1
ATOM 1231 O O . ARG A 1 149 ? 14.565 -41.703 -28.065 1.00 30.30 148 ARG L O 1
ATOM 1239 N N . GLN A 1 150 ? 13.783 -39.646 -28.552 1.00 28.82 149 GLN L N 1
ATOM 1240 C CA . GLN A 1 150 ? 14.674 -38.989 -27.600 1.00 31.91 149 GLN L CA 1
ATOM 1241 C C . GLN A 1 150 ? 14.297 -39.338 -26.168 1.00 33.39 149 GLN L C 1
ATOM 1242 O O . GLN A 1 150 ? 15.174 -39.540 -25.319 1.00 35.68 149 GLN L O 1
ATOM 1248 N N . LYS A 1 151 ? 12.994 -39.432 -25.889 1.00 32.33 150 LYS L N 1
ATOM 1249 C CA . LYS A 1 151 ? 12.531 -39.858 -24.570 1.00 35.21 150 LYS L CA 1
ATOM 1250 C C . LYS A 1 151 ? 13.018 -41.266 -24.244 1.00 35.57 150 LYS L C 1
ATOM 1251 O O . LYS A 1 151 ? 13.532 -41.521 -23.151 1.00 36.36 150 LYS L O 1
ATOM 1257 N N . TYR A 1 152 ? 12.891 -42.197 -25.194 1.00 33.69 151 TYR L N 1
ATOM 1258 C CA . TYR A 1 152 ? 13.322 -43.555 -24.908 1.00 33.53 151 TYR L CA 1
ATOM 1259 C C . TYR A 1 152 ? 14.833 -43.691 -24.916 1.00 35.67 151 TYR L C 1
ATOM 1260 O O . TYR A 1 152 ? 15.375 -44.510 -24.163 1.00 35.41 151 TYR L O 1
ATOM 1269 N N . GLN A 1 153 ? 15.538 -42.895 -25.718 1.00 32.90 152 GLN L N 1
ATOM 1270 C CA . GLN A 1 153 ? 16.978 -42.847 -25.537 1.00 35.61 152 GLN L CA 1
ATOM 1271 C C . GLN A 1 153 ? 17.317 -42.532 -24.087 1.00 37.31 152 GLN L C 1
ATOM 1272 O O . GLN A 1 153 ? 18.172 -43.193 -23.482 1.00 37.14 152 GLN L O 1
ATOM 1278 N N . SER A 1 154 ? 16.629 -41.550 -23.499 1.00 37.25 153 SER L N 1
ATOM 1279 C CA . SER A 1 154 ? 16.922 -41.196 -22.113 1.00 40.02 153 SER L CA 1
ATOM 1280 C C . SER A 1 154 ? 16.543 -42.333 -21.173 1.00 40.08 153 SER L C 1
ATOM 1281 O O . SER A 1 154 ? 17.260 -42.611 -20.204 1.00 41.32 153 SER L O 1
ATOM 1284 N N . LYS A 1 155 ? 15.447 -43.037 -21.472 1.00 38.39 154 LYS L N 1
ATOM 1285 C CA . LYS A 1 155 ? 15.044 -44.152 -20.624 1.00 39.04 154 LYS L CA 1
ATOM 1286 C C . LYS A 1 155 ? 16.040 -45.296 -20.721 1.00 38.91 154 LYS L C 1
ATOM 1287 O O . LYS A 1 155 ? 16.290 -45.995 -19.730 1.00 42.22 154 LYS L O 1
ATOM 1293 N N . ARG A 1 156 ? 16.609 -45.515 -21.910 1.00 36.32 155 ARG L N 1
ATOM 1294 C CA . ARG A 1 156 ? 17.465 -46.678 -22.099 1.00 36.67 155 ARG L CA 1
ATOM 1295 C C . ARG A 1 156 ? 18.837 -46.476 -21.483 1.00 34.20 155 ARG L C 1
ATOM 1296 O O . ARG A 1 156 ? 19.478 -47.454 -21.085 1.00 31.06 155 ARG L O 1
ATOM 1304 N N . GLN A 1 157 ? 19.291 -45.230 -21.380 1.00 33.14 156 GLN L N 1
ATOM 1305 C CA . GLN A 1 157 ? 20.696 -45.000 -21.067 1.00 37.78 156 GLN L CA 1
ATOM 1306 C C . GLN A 1 157 ? 21.126 -45.520 -19.693 1.00 35.89 156 GLN L C 1
ATOM 1307 O O . GLN A 1 157 ? 22.236 -46.069 -19.609 1.00 32.73 156 GLN L O 1
ATOM 1313 N N . PRO A 1 158 ? 20.354 -45.380 -18.603 1.00 36.13 157 PRO L N 1
ATOM 1314 C CA . PRO A 1 158 ? 20.812 -45.966 -17.330 1.00 36.45 157 PRO L CA 1
ATOM 1315 C C . PRO A 1 158 ? 21.014 -47.460 -17.410 1.00 35.88 157 PRO L C 1
ATOM 1316 O O . PRO A 1 158 ? 21.924 -47.991 -16.765 1.00 38.19 157 PRO L O 1
ATOM 1320 N N . ILE A 1 159 ? 20.185 -48.159 -18.185 1.00 36.23 158 ILE L N 1
ATOM 1321 C CA . ILE A 1 159 ? 20.331 -49.601 -18.318 1.00 35.61 158 ILE L CA 1
ATOM 1322 C C . ILE A 1 159 ? 21.553 -49.931 -19.152 1.00 36.93 158 ILE L C 1
ATOM 1323 O O . ILE A 1 159 ? 22.306 -50.858 -18.833 1.00 38.09 158 ILE L O 1
ATOM 1328 N N . LEU A 1 160 ? 21.760 -49.189 -20.236 1.00 36.20 159 LEU L N 1
ATOM 1329 C CA . LEU A 1 160 ? 22.957 -49.383 -21.050 1.00 38.76 159 LEU L CA 1
ATOM 1330 C C . LEU A 1 160 ? 24.226 -49.109 -20.249 1.00 42.44 159 LEU L C 1
ATOM 1331 O O . LEU A 1 160 ? 25.221 -49.834 -20.388 1.00 45.30 159 LEU L O 1
ATOM 1336 N N . ASP A 1 161 ? 24.212 -48.084 -19.388 1.00 42.71 160 ASP L N 1
ATOM 1337 C CA . ASP A 1 161 ? 25.396 -47.804 -18.579 1.00 43.78 160 ASP L CA 1
ATOM 1338 C C . ASP A 1 161 ? 25.651 -48.921 -17.574 1.00 44.43 160 ASP L C 1
ATOM 1339 O O . ASP A 1 161 ? 26.810 -49.278 -17.312 1.00 44.97 160 ASP L O 1
ATOM 1344 N N . ALA A 1 162 ? 24.585 -49.476 -16.987 1.00 41.91 161 ALA L N 1
ATOM 1345 C CA . ALA A 1 162 ? 24.767 -50.573 -16.042 1.00 40.60 161 ALA L CA 1
ATOM 1346 C C . ALA A 1 162 ? 25.346 -51.797 -16.734 1.00 41.41 161 ALA L C 1
ATOM 1347 O O . ALA A 1 162 ? 26.265 -52.427 -16.210 1.00 46.02 161 ALA L O 1
ATOM 1349 N N . ILE A 1 163 ? 24.822 -52.141 -17.912 1.00 41.42 162 ILE L N 1
ATOM 1350 C CA . ILE A 1 163 ? 25.355 -53.264 -18.689 0.90 45.50 162 ILE L CA 1
ATOM 1351 C C . ILE A 1 163 ? 26.828 -53.045 -19.013 1.00 48.97 162 ILE L C 1
ATOM 1352 O O . ILE A 1 163 ? 27.665 -53.936 -18.822 0.81 49.07 162 ILE L O 1
ATOM 1357 N N . GLU A 1 164 ? 27.164 -51.855 -19.512 0.66 51.00 163 GLU L N 1
ATOM 1358 C CA . GLU A 1 164 ? 28.544 -51.558 -19.879 1.00 54.27 163 GLU L CA 1
ATOM 1359 C C . GLU A 1 164 ? 29.491 -51.646 -18.691 1.00 55.12 163 GLU L C 1
ATOM 1360 O O . GLU A 1 164 ? 30.694 -51.836 -18.888 0.68 56.44 163 GLU L O 1
ATOM 1366 N N . ALA A 1 165 ? 28.976 -51.512 -17.471 1.00 54.91 164 ALA L N 1
ATOM 1367 C CA . ALA A 1 165 ? 29.779 -51.616 -16.255 1.00 55.68 164 ALA L CA 1
ATOM 1368 C C . ALA A 1 165 ? 29.629 -52.988 -15.585 1.00 55.69 164 ALA L C 1
ATOM 1369 O O . ALA A 1 165 ? 30.091 -54.010 -16.099 1.00 56.27 164 ALA L O 1
ATOM 1371 N N . GLU B 2 2 ? 22.829 -22.320 -52.848 1.00 53.54 1 GLU H N 1
ATOM 1372 C CA . GLU B 2 2 ? 22.215 -21.307 -52.011 1.00 48.33 1 GLU H CA 1
ATOM 1373 C C . GLU B 2 2 ? 22.803 -21.357 -50.610 1.00 43.06 1 GLU H C 1
ATOM 1374 O O . GLU B 2 2 ? 23.686 -22.167 -50.317 0.71 40.40 1 GLU H O 1
ATOM 1380 N N . VAL B 2 3 ? 22.273 -20.503 -49.737 1.00 39.79 2 VAL H N 1
ATOM 1381 C CA . VAL B 2 3 ? 22.728 -20.464 -48.358 1.00 34.62 2 VAL H CA 1
ATOM 1382 C C . VAL B 2 3 ? 22.259 -21.708 -47.624 1.00 34.12 2 VAL H C 1
ATOM 1383 O O . VAL B 2 3 ? 21.105 -22.136 -47.763 1.00 33.83 2 VAL H O 1
ATOM 1387 N N . GLN B 2 4 ? 23.166 -22.318 -46.855 1.00 30.58 3 GLN H N 1
ATOM 1388 C CA . GLN B 2 4 ? 22.811 -23.481 -46.052 1.00 29.62 3 GLN H CA 1
ATOM 1389 C C . GLN B 2 4 ? 23.541 -23.449 -44.717 1.00 26.87 3 GLN H C 1
ATOM 1390 O O . GLN B 2 4 ? 24.745 -23.180 -44.660 1.00 27.67 3 GLN H O 1
ATOM 1396 N N . LEU B 2 5 ? 22.813 -23.752 -43.641 1.00 22.55 4 LEU H N 1
ATOM 1397 C CA . LEU B 2 5 ? 23.396 -23.944 -42.324 1.00 24.17 4 LEU H CA 1
ATOM 1398 C C . LEU B 2 5 ? 22.973 -25.322 -41.830 1.00 26.58 4 LEU H C 1
ATOM 1399 O O . LEU B 2 5 ? 21.783 -25.652 -41.852 1.00 25.38 4 LEU H O 1
ATOM 1404 N N . LEU B 2 6 ? 23.937 -26.141 -41.424 1.00 26.14 5 LEU H N 1
ATOM 1405 C CA . LEU B 2 6 ? 23.655 -27.518 -41.021 1.00 26.62 5 LEU H CA 1
ATOM 1406 C C . LEU B 2 6 ? 24.338 -27.793 -39.686 1.00 27.18 5 LEU H C 1
ATOM 1407 O O . LEU B 2 6 ? 25.570 -27.912 -39.628 1.00 27.50 5 LEU H O 1
ATOM 1412 N N . GLU B 2 7 ? 23.543 -27.930 -38.622 1.00 24.92 6 GLU H N 1
ATOM 1413 C CA . GLU B 2 7 ? 24.077 -28.194 -37.291 1.00 27.67 6 GLU H CA 1
ATOM 1414 C C . GLU B 2 7 ? 24.283 -29.683 -37.056 1.00 26.49 6 GLU H C 1
ATOM 1415 O O . GLU B 2 7 ? 23.574 -30.522 -37.614 1.00 27.89 6 GLU H O 1
ATOM 1421 N N . SER B 2 8 ? 25.231 -30.006 -36.179 1.00 25.86 7 SER H N 1
ATOM 1422 C CA . SER B 2 8 ? 25.379 -31.372 -35.722 1.00 27.42 7 SER H CA 1
ATOM 1423 C C . SER B 2 8 ? 25.933 -31.350 -34.299 1.00 28.49 7 SER H C 1
ATOM 1424 O O . SER B 2 8 ? 26.334 -30.304 -33.767 1.00 24.94 7 SER H O 1
ATOM 1427 N N . GLY B 2 9 ? 25.897 -32.510 -33.660 1.00 28.38 8 GLY H N 1
ATOM 1428 C CA . GLY B 2 9 ? 26.508 -32.661 -32.362 1.00 27.34 8 GLY H CA 1
ATOM 1429 C C . GLY B 2 9 ? 25.538 -32.866 -31.224 1.00 27.39 8 GLY H C 1
ATOM 1430 O O . GLY B 2 9 ? 25.990 -33.207 -30.130 1.00 27.01 8 GLY H O 1
ATOM 1431 N N . GLY B 2 10 ? 24.232 -32.663 -31.432 1.00 24.29 9 GLY H N 1
ATOM 1432 C CA . GLY B 2 10 ? 23.289 -32.878 -30.352 1.00 26.53 9 GLY H CA 1
ATOM 1433 C C . GLY B 2 10 ? 23.378 -34.288 -29.795 1.00 29.07 9 GLY H C 1
ATOM 1434 O O . GLY B 2 10 ? 23.703 -35.242 -30.504 1.00 35.39 9 GLY H O 1
ATOM 1435 N N . ASP B 2 11 ? 23.111 -34.424 -28.498 1.00 29.76 10 ASP H N 1
ATOM 1436 C CA . ASP B 2 11 ? 23.281 -35.716 -27.839 1.00 30.79 10 ASP H CA 1
ATOM 1437 C C . ASP B 2 11 ? 22.580 -35.686 -26.489 1.00 31.03 10 ASP H C 1
ATOM 1438 O O . ASP B 2 11 ? 22.123 -34.638 -26.027 1.00 31.74 10 ASP H O 1
ATOM 1443 N N . LEU B 2 12 ? 22.506 -36.866 -25.868 1.00 33.20 11 LEU H N 1
ATOM 1444 C CA . LEU B 2 12 ? 22.044 -37.035 -24.497 1.00 31.67 11 LEU H CA 1
ATOM 1445 C C . LEU B 2 12 ? 23.246 -36.888 -23.574 1.00 34.03 11 LEU H C 1
ATOM 1446 O O . LEU B 2 12 ? 24.260 -37.557 -23.783 1.00 34.85 11 LEU H O 1
ATOM 1451 N N . VAL B 2 13 ? 23.149 -35.979 -22.590 1.00 33.67 12 VAL H N 1
ATOM 1452 C CA . VAL B 2 13 ? 24.240 -35.674 -21.665 1.00 34.13 12 VAL H CA 1
ATOM 1453 C C . VAL B 2 13 ? 23.707 -35.613 -20.233 1.00 33.41 12 VAL H C 1
ATOM 1454 O O . VAL B 2 13 ? 22.576 -35.181 -19.994 1.00 33.56 12 VAL H O 1
ATOM 1458 N N . LYS B 2 14 ? 24.556 -36.003 -19.262 1.00 34.13 13 LYS H N 1
ATOM 1459 C CA . LYS B 2 14 ? 24.209 -35.892 -17.849 1.00 36.26 13 LYS H CA 1
ATOM 1460 C C . LYS B 2 14 ? 24.369 -34.455 -17.332 1.00 37.33 13 LYS H C 1
ATOM 1461 O O . LYS B 2 14 ? 25.224 -33.699 -17.810 1.00 37.43 13 LYS H O 1
ATOM 1467 N N . PRO B 2 15 ? 23.572 -34.054 -16.337 1.00 38.28 14 PRO H N 1
ATOM 1468 C CA . PRO B 2 15 ? 23.778 -32.736 -15.723 1.00 36.98 14 PRO H CA 1
ATOM 1469 C C . PRO B 2 15 ? 25.213 -32.599 -15.230 1.00 36.79 14 PRO H C 1
ATOM 1470 O O . PRO B 2 15 ? 25.824 -33.566 -14.771 1.00 39.07 14 PRO H O 1
ATOM 1474 N N . GLY B 2 16 ? 25.762 -31.392 -15.380 1.00 35.41 15 GLY H N 1
ATOM 1475 C CA . GLY B 2 16 ? 27.154 -31.130 -15.103 1.00 36.02 15 GLY H CA 1
ATOM 1476 C C . GLY B 2 16 ? 28.110 -31.519 -16.209 1.00 36.12 15 GLY H C 1
ATOM 1477 O O . GLY B 2 16 ? 29.304 -31.201 -16.111 1.00 35.00 15 GLY H O 1
ATOM 1478 N N . GLY B 2 17 ? 27.635 -32.201 -17.250 1.00 34.62 16 GLY H N 1
ATOM 1479 C CA . GLY B 2 17 ? 28.473 -32.594 -18.361 1.00 37.15 16 GLY H CA 1
ATOM 1480 C C . GLY B 2 17 ? 28.700 -31.469 -19.363 1.00 36.63 16 GLY H C 1
ATOM 1481 O O . GLY B 2 17 ? 28.321 -30.315 -19.163 1.00 34.79 16 GLY H O 1
ATOM 1482 N N . SER B 2 18 ? 29.325 -31.837 -20.479 1.00 37.93 17 SER H N 1
ATOM 1483 C CA . SER B 2 18 ? 29.694 -30.868 -21.500 1.00 36.69 17 SER H CA 1
ATOM 1484 C C . SER B 2 18 ? 29.431 -31.445 -22.884 1.00 35.14 17 SER H C 1
ATOM 1485 O O . SER B 2 18 ? 29.357 -32.659 -23.072 1.00 36.67 17 SER H O 1
ATOM 1488 N N . LEU B 2 19 ? 29.281 -30.557 -23.862 1.00 30.86 18 LEU H N 1
ATOM 1489 C CA . LEU B 2 19 ? 28.993 -30.977 -25.226 1.00 31.95 18 LEU H CA 1
ATOM 1490 C C . LEU B 2 19 ? 29.364 -29.840 -26.158 1.00 30.20 18 LEU H C 1
ATOM 1491 O O . LEU B 2 19 ? 29.187 -28.669 -25.813 1.00 31.49 18 LEU H O 1
ATOM 1496 N N . LYS B 2 20 ? 29.848 -30.183 -27.346 1.00 28.54 19 LYS H N 1
ATOM 1497 C CA . LYS B 2 20 ? 30.178 -29.169 -28.341 1.00 26.50 19 LYS H CA 1
ATOM 1498 C C . LYS B 2 20 ? 29.355 -29.383 -29.605 1.00 27.14 19 LYS H C 1
ATOM 1499 O O . LYS B 2 20 ? 29.417 -30.456 -30.221 1.00 29.61 19 LYS H O 1
ATOM 1505 N N . LEU B 2 21 ? 28.592 -28.357 -29.994 1.00 25.47 20 LEU H N 1
ATOM 1506 C CA . LEU B 2 21 ? 27.830 -28.357 -31.233 1.00 23.91 20 LEU H CA 1
ATOM 1507 C C . LEU B 2 21 ? 28.643 -27.699 -32.342 1.00 27.38 20 LEU H C 1
ATOM 1508 O O . LEU B 2 21 ? 29.504 -26.854 -32.074 1.00 26.11 20 LEU H O 1
ATOM 1513 N N . SER B 2 22 ? 28.361 -28.091 -33.597 1.00 28.23 21 SER H N 1
ATOM 1514 C CA . SER B 2 22 ? 28.981 -27.506 -34.778 1.00 25.68 21 SER H CA 1
ATOM 1515 C C . SER B 2 22 ? 27.902 -27.114 -35.778 1.00 26.65 21 SER H C 1
ATOM 1516 O O . SER B 2 22 ? 26.827 -27.718 -35.825 1.00 28.18 21 SER H O 1
ATOM 1519 N N . CYS B 2 23 ? 28.215 -26.127 -36.608 1.00 23.98 22 CYS H N 1
ATOM 1520 C CA . CYS B 2 23 ? 27.323 -25.710 -37.682 1.00 24.00 22 CYS H CA 1
ATOM 1521 C C . CYS B 2 23 ? 28.155 -25.493 -38.939 1.00 28.53 22 CYS H C 1
ATOM 1522 O O . CYS B 2 23 ? 29.077 -24.674 -38.932 1.00 31.01 22 CYS H O 1
ATOM 1525 N N . ALA B 2 24 ? 27.859 -26.234 -39.998 1.00 24.83 23 ALA H N 1
ATOM 1526 C CA . ALA B 2 24 ? 28.574 -26.094 -41.263 1.00 26.44 23 ALA H CA 1
ATOM 1527 C C . ALA B 2 24 ? 27.834 -25.078 -42.121 1.00 29.15 23 ALA H C 1
ATOM 1528 O O . ALA B 2 24 ? 26.638 -25.245 -42.378 1.00 27.55 23 ALA H O 1
ATOM 1530 N N . ALA B 2 25 ? 28.523 -24.024 -42.542 1.00 26.45 24 ALA H N 1
ATOM 1531 C CA . ALA B 2 25 ? 27.902 -22.959 -43.326 1.00 27.32 24 ALA H CA 1
ATOM 1532 C C . ALA B 2 25 ? 28.375 -23.021 -44.768 1.00 29.07 24 ALA H C 1
ATOM 1533 O O . ALA B 2 25 ? 29.565 -23.259 -45.034 1.00 30.40 24 ALA H O 1
ATOM 1535 N N . SER B 2 26 ? 27.447 -22.867 -45.710 1.00 25.84 25 SER H N 1
ATOM 1536 C CA . SER B 2 26 ? 27.858 -22.839 -47.109 1.00 30.85 25 SER H CA 1
ATOM 1537 C C . SER B 2 26 ? 26.973 -21.888 -47.898 1.00 30.22 25 SER H C 1
ATOM 1538 O O . SER B 2 26 ? 25.880 -21.523 -47.466 1.00 29.17 25 SER H O 1
ATOM 1541 N N . GLY B 2 27 ? 27.482 -21.466 -49.050 1.00 30.28 26 GLY H N 1
ATOM 1542 C CA . GLY B 2 27 ? 26.711 -20.652 -49.967 1.00 33.94 26 GLY H CA 1
ATOM 1543 C C . GLY B 2 27 ? 26.788 -19.156 -49.756 1.00 36.47 26 GLY H C 1
ATOM 1544 O O . GLY B 2 27 ? 26.083 -18.420 -50.451 1.00 36.74 26 GLY H O 1
ATOM 1545 N N . PHE B 2 28 ? 27.627 -18.684 -48.834 1.00 33.14 27 PHE H N 1
ATOM 1546 C CA . PHE B 2 28 ? 27.835 -17.260 -48.611 1.00 34.18 27 PHE H CA 1
ATOM 1547 C C . PHE B 2 28 ? 29.203 -17.092 -47.975 1.00 33.14 27 PHE H C 1
ATOM 1548 O O . PHE B 2 28 ? 29.808 -18.062 -47.521 1.00 33.29 27 PHE H O 1
ATOM 1556 N N . THR B 2 29 ? 29.696 -15.853 -47.975 1.00 32.79 28 THR H N 1
ATOM 1557 C CA . THR B 2 29 ? 31.000 -15.539 -47.392 1.00 33.55 28 THR H CA 1
ATOM 1558 C C . THR B 2 29 ? 30.856 -15.506 -45.874 1.00 32.04 28 THR H C 1
ATOM 1559 O O . THR B 2 29 ? 30.584 -14.468 -45.272 1.00 30.38 28 THR H O 1
ATOM 1563 N N . PHE B 2 30 ? 31.062 -16.680 -45.267 1.00 28.99 29 PHE H N 1
ATOM 1564 C CA . PHE B 2 30 ? 30.831 -16.887 -43.843 1.00 29.11 29 PHE H CA 1
ATOM 1565 C C . PHE B 2 30 ? 31.597 -15.886 -42.988 1.00 28.87 29 PHE H C 1
ATOM 1566 O O . PHE B 2 30 ? 31.047 -15.333 -42.032 1.00 26.86 29 PHE H O 1
ATOM 1574 N N . SER B 2 31 ? 32.857 -15.612 -43.341 1.00 30.25 30 SER H N 1
ATOM 1575 C CA . SER B 2 31 ? 33.684 -14.751 -42.506 1.00 31.02 30 SER H CA 1
ATOM 1576 C C . SER B 2 31 ? 33.233 -13.296 -42.498 1.00 32.54 30 SER H C 1
ATOM 1577 O O . SER B 2 31 ? 33.768 -12.508 -41.714 1.00 35.97 30 SER H O 1
ATOM 1580 N N . SER B 2 32 ? 32.291 -12.907 -43.351 1.00 29.81 31 SER H N 1
ATOM 1581 C CA . SER B 2 32 ? 31.821 -11.533 -43.351 1.00 31.80 31 SER H CA 1
ATOM 1582 C C . SER B 2 32 ? 30.730 -11.271 -42.321 1.00 29.21 31 SER H C 1
ATOM 1583 O O . SER B 2 32 ? 30.403 -10.106 -42.086 1.00 32.57 31 SER H O 1
ATOM 1586 N N . TYR B 2 33 ? 30.146 -12.306 -41.713 1.00 27.77 32 TYR H N 1
ATOM 1587 C CA . TYR B 2 33 ? 28.902 -12.157 -40.965 1.00 26.68 32 TYR H CA 1
ATOM 1588 C C . TYR B 2 33 ? 29.043 -12.517 -39.491 1.00 23.35 32 TYR H C 1
ATOM 1589 O O . TYR B 2 33 ? 29.585 -13.575 -39.148 1.00 25.99 32 TYR H O 1
ATOM 1598 N N . GLY B 2 34 ? 28.485 -11.679 -38.623 1.00 25.24 33 GLY H N 1
ATOM 1599 C CA . GLY B 2 34 ? 28.187 -12.144 -37.281 1.00 23.82 33 GLY H CA 1
ATOM 1600 C C . GLY B 2 34 ? 27.233 -13.329 -37.333 1.00 22.49 33 GLY H C 1
ATOM 1601 O O . GLY B 2 34 ? 26.354 -13.404 -38.193 1.00 21.36 33 GLY H O 1
ATOM 1602 N N . MET B 2 35 ? 27.435 -14.288 -36.418 1.00 24.25 34 MET H N 1
ATOM 1603 C CA . MET B 2 35 ? 26.657 -15.529 -36.369 1.00 22.52 34 MET H CA 1
ATOM 1604 C C . MET B 2 35 ? 26.156 -15.771 -34.955 1.00 22.89 34 MET H C 1
ATOM 1605 O O . MET B 2 35 ? 26.779 -15.349 -33.979 1.00 22.47 34 MET H O 1
ATOM 1610 N N . SER B 2 36 ? 25.063 -16.523 -34.837 1.00 21.62 35 SER H N 1
ATOM 1611 C CA . SER B 2 36 ? 24.444 -16.708 -33.526 1.00 21.15 35 SER H CA 1
ATOM 1612 C C . SER B 2 36 ? 23.956 -18.129 -33.340 1.00 21.52 35 SER H C 1
ATOM 1613 O O . SER B 2 36 ? 23.819 -18.890 -34.301 1.00 22.54 35 SER H O 1
ATOM 1616 N N . TRP B 2 37 ? 23.704 -18.476 -32.076 1.00 19.10 36 TRP H N 1
ATOM 1617 C CA . TRP B 2 37 ? 22.954 -19.677 -31.703 1.00 19.02 36 TRP H CA 1
ATOM 1618 C C . TRP B 2 37 ? 21.682 -19.238 -30.983 1.00 20.98 36 TRP H C 1
ATOM 1619 O O . TRP B 2 37 ? 21.732 -18.364 -30.118 1.00 19.56 36 TRP H O 1
ATOM 1630 N N . VAL B 2 38 ? 20.550 -19.855 -31.340 1.00 20.73 37 VAL H N 1
ATOM 1631 C CA . VAL B 2 38 ? 19.250 -19.589 -30.717 1.00 21.36 37 VAL H CA 1
ATOM 1632 C C . VAL B 2 38 ? 18.663 -20.938 -30.341 1.00 19.47 37 VAL H C 1
ATOM 1633 O O . VAL B 2 38 ? 18.674 -21.866 -31.156 1.00 21.04 37 VAL H O 1
ATOM 1637 N N . ARG B 2 39 ? 18.130 -21.056 -29.134 1.00 18.48 38 ARG H N 1
ATOM 1638 C CA . ARG B 2 39 ? 17.586 -22.346 -28.754 1.00 19.97 38 ARG H CA 1
ATOM 1639 C C . ARG B 2 39 ? 16.080 -22.267 -28.573 1.00 21.81 38 ARG H C 1
ATOM 1640 O O . ARG B 2 39 ? 15.524 -21.203 -28.299 1.00 21.74 38 ARG H O 1
ATOM 1648 N N . GLN B 2 40 ? 15.424 -23.408 -28.750 1.00 22.79 39 GLN H N 1
ATOM 1649 C CA . GLN B 2 40 ? 13.987 -23.503 -28.540 1.00 22.14 39 GLN H CA 1
ATOM 1650 C C . GLN B 2 40 ? 13.721 -24.591 -27.503 1.00 23.74 39 GLN H C 1
ATOM 1651 O O . GLN B 2 40 ? 14.043 -25.762 -27.721 1.00 22.88 39 GLN H O 1
ATOM 1657 N N . THR B 2 41 ? 13.173 -24.193 -26.360 1.00 22.43 40 THR H N 1
ATOM 1658 C CA . THR B 2 41 ? 12.945 -25.094 -25.250 1.00 28.16 40 THR H CA 1
ATOM 1659 C C . THR B 2 41 ? 11.695 -25.928 -25.512 1.00 30.80 40 THR H C 1
ATOM 1660 O O . THR B 2 41 ? 10.950 -25.662 -26.461 1.00 28.66 40 THR H O 1
ATOM 1664 N N . PRO B 2 42 ? 11.458 -26.979 -24.709 1.00 34.05 41 PRO H N 1
ATOM 1665 C CA . PRO B 2 42 ? 10.291 -27.834 -24.968 1.00 35.96 41 PRO H CA 1
ATOM 1666 C C . PRO B 2 42 ? 8.967 -27.085 -24.961 1.00 36.27 41 PRO H C 1
ATOM 1667 O O . PRO B 2 42 ? 8.053 -27.487 -25.685 1.00 39.44 41 PRO H O 1
ATOM 1671 N N . ASP B 2 43 ? 8.845 -25.994 -24.197 1.00 36.17 42 ASP H N 1
ATOM 1672 C CA . ASP B 2 43 ? 7.644 -25.157 -24.203 1.00 39.89 42 ASP H CA 1
ATOM 1673 C C . ASP B 2 43 ? 7.533 -24.283 -25.452 1.00 35.98 42 ASP H C 1
ATOM 1674 O O . ASP B 2 43 ? 6.595 -23.481 -25.547 1.00 34.68 42 ASP H O 1
ATOM 1679 N N . LYS B 2 44 ? 8.476 -24.408 -26.385 1.00 30.39 43 LYS H N 1
ATOM 1680 C CA . LYS B 2 44 ? 8.533 -23.712 -27.665 1.00 30.28 43 LYS H CA 1
ATOM 1681 C C . LYS B 2 44 ? 8.925 -22.241 -27.551 1.00 27.52 43 LYS H C 1
ATOM 1682 O O . LYS B 2 44 ? 8.850 -21.515 -28.557 1.00 29.96 43 LYS H O 1
ATOM 1688 N N . ARG B 2 45 ? 9.423 -21.789 -26.401 1.00 24.51 44 ARG H N 1
ATOM 1689 C CA . ARG B 2 45 ? 9.981 -20.440 -26.340 1.00 25.73 44 ARG H CA 1
ATOM 1690 C C . ARG B 2 45 ? 11.328 -20.375 -27.067 1.00 24.63 44 ARG H C 1
ATOM 1691 O O . ARG B 2 45 ? 12.123 -21.307 -27.004 1.00 25.33 44 ARG H O 1
ATOM 1699 N N . LEU B 2 46 ? 11.569 -19.272 -27.768 1.00 25.71 45 LEU H N 1
ATOM 1700 C CA . LEU B 2 46 ? 12.851 -19.030 -28.444 1.00 23.33 45 LEU H CA 1
ATOM 1701 C C . LEU B 2 46 ? 13.721 -18.168 -27.545 1.00 22.52 45 LEU H C 1
ATOM 1702 O O . LEU B 2 46 ? 13.239 -17.180 -26.974 1.00 23.75 45 LEU H O 1
ATOM 1707 N N . GLU B 2 47 ? 14.990 -18.555 -27.392 1.00 21.36 46 GLU H N 1
ATOM 1708 C CA . GLU B 2 47 ? 15.916 -17.823 -26.549 1.00 22.77 46 GLU H CA 1
ATOM 1709 C C . GLU B 2 47 ? 17.238 -17.679 -27.286 1.00 22.20 46 GLU H C 1
ATOM 1710 O O . GLU B 2 47 ? 17.845 -18.681 -27.686 1.00 25.32 46 GLU H O 1
ATOM 1716 N N . TRP B 2 48 ? 17.679 -16.442 -27.463 1.00 23.05 47 TRP H N 1
ATOM 1717 C CA . TRP B 2 48 ? 19.022 -16.208 -27.994 1.00 21.76 47 TRP H CA 1
ATOM 1718 C C . TRP B 2 48 ? 20.076 -16.673 -26.987 1.00 22.09 47 TRP H C 1
ATOM 1719 O O . TRP B 2 48 ? 19.982 -16.390 -25.791 1.00 21.88 47 TRP H O 1
ATOM 1730 N N . VAL B 2 49 ? 21.094 -17.377 -27.489 1.00 20.95 48 VAL H N 1
ATOM 1731 C CA . VAL B 2 49 ? 22.085 -18.063 -26.663 1.00 23.27 48 VAL H CA 1
ATOM 1732 C C . VAL B 2 49 ? 23.471 -17.428 -26.783 1.00 22.74 48 VAL H C 1
ATOM 1733 O O . VAL B 2 49 ? 24.216 -17.367 -25.799 1.00 23.68 48 VAL H O 1
ATOM 1737 N N . ALA B 2 50 ? 23.840 -16.951 -27.970 1.00 21.88 49 ALA H N 1
ATOM 1738 C CA . ALA B 2 50 ? 25.212 -16.468 -28.173 1.00 21.67 49 ALA H CA 1
ATOM 1739 C C . ALA B 2 50 ? 25.319 -15.813 -29.539 1.00 20.58 49 ALA H C 1
ATOM 1740 O O . ALA B 2 50 ? 24.665 -16.260 -30.479 1.00 19.91 49 ALA H O 1
ATOM 1742 N N . THR B 2 51 ? 26.173 -14.765 -29.651 1.00 19.84 50 THR H N 1
ATOM 1743 C CA . THR B 2 51 ? 26.555 -14.159 -30.928 1.00 21.29 50 THR H CA 1
ATOM 1744 C C . THR B 2 51 ? 28.061 -14.009 -30.935 1.00 22.12 50 THR H C 1
ATOM 1745 O O . THR B 2 51 ? 28.649 -13.710 -29.897 1.00 21.78 50 THR H O 1
ATOM 1749 N N . ILE B 2 52 ? 28.665 -14.188 -32.109 1.00 22.06 51 ILE H N 1
ATOM 1750 C CA . ILE B 2 52 ? 30.100 -13.970 -32.292 1.00 19.00 51 ILE H CA 1
ATOM 1751 C C . ILE B 2 52 ? 30.260 -13.002 -33.456 1.00 26.22 51 ILE H C 1
ATOM 1752 O O . ILE B 2 52 ? 29.506 -13.068 -34.438 1.00 23.69 51 ILE H O 1
ATOM 1757 N N . SER B 2 53 ? 31.192 -12.059 -33.314 1.00 25.84 52 SER H N 1
ATOM 1758 C CA . SER B 2 53 ? 31.494 -11.124 -34.391 1.00 26.98 52 SER H CA 1
ATOM 1759 C C . SER B 2 53 ? 32.064 -11.867 -35.594 1.00 27.98 52 SER H C 1
ATOM 1760 O O . SER B 2 53 ? 32.575 -12.985 -35.485 1.00 26.99 52 SER H O 1
ATOM 1763 N N . SER B 2 54 ? 32.020 -11.197 -36.743 1.00 28.53 53 SER H N 1
ATOM 1764 C CA . SER B 2 54 ? 32.463 -11.809 -37.988 1.00 30.69 53 SER H CA 1
ATOM 1765 C C . SER B 2 54 ? 33.894 -12.339 -37.886 1.00 33.61 53 SER H C 1
ATOM 1766 O O . SER B 2 54 ? 34.179 -13.459 -38.330 1.00 35.18 53 SER H O 1
ATOM 1769 N N . GLY B 2 55 ? 34.808 -11.551 -37.296 1.00 31.26 54 GLY H N 1
ATOM 1770 C CA . GLY B 2 55 ? 36.200 -11.927 -37.132 1.00 34.13 54 GLY H CA 1
ATOM 1771 C C . GLY B 2 55 ? 36.494 -12.854 -35.975 1.00 34.39 54 GLY H C 1
ATOM 1772 O O . GLY B 2 55 ? 37.607 -13.365 -35.872 1.00 36.91 54 GLY H O 1
ATOM 1773 N N . GLY B 2 56 ? 35.536 -13.074 -35.088 1.00 32.75 55 GLY H N 1
ATOM 1774 C CA . GLY B 2 56 ? 35.703 -13.981 -33.973 1.00 32.67 55 GLY H CA 1
ATOM 1775 C C . GLY B 2 56 ? 36.215 -13.343 -32.697 1.00 35.24 55 GLY H C 1
ATOM 1776 O O . GLY B 2 56 ? 36.242 -14.017 -31.662 1.00 38.64 55 GLY H O 1
ATOM 1777 N N . SER B 2 57 ? 36.575 -12.057 -32.734 1.00 35.12 56 SER H N 1
ATOM 1778 C CA . SER B 2 57 ? 37.227 -11.386 -31.622 1.00 37.07 56 SER H CA 1
ATOM 1779 C C . SER B 2 57 ? 36.284 -11.048 -30.488 1.00 36.21 56 SER H C 1
ATOM 1780 O O . SER B 2 57 ? 36.741 -10.902 -29.354 1.00 39.26 56 SER H O 1
ATOM 1783 N N . TYR B 2 58 ? 34.992 -10.923 -30.758 1.00 33.28 57 TYR H N 1
ATOM 1784 C CA . TYR B 2 58 ? 34.031 -10.471 -29.760 1.00 33.36 57 TYR H CA 1
ATOM 1785 C C . TYR B 2 58 ? 32.871 -11.443 -29.670 1.00 27.32 57 TYR H C 1
ATOM 1786 O O . TYR B 2 58 ? 32.339 -11.880 -30.693 1.00 27.96 57 TYR H O 1
ATOM 1795 N N . THR B 2 59 ? 32.468 -11.770 -28.441 1.00 25.26 58 THR H N 1
ATOM 1796 C CA . THR B 2 59 ? 31.333 -12.671 -28.211 1.00 22.28 58 THR H CA 1
ATOM 1797 C C . THR B 2 59 ? 30.372 -12.039 -27.218 1.00 22.28 58 THR H C 1
ATOM 1798 O O . THR B 2 59 ? 30.767 -11.223 -26.378 1.00 23.69 58 THR H O 1
ATOM 1802 N N . TYR B 2 60 ? 29.100 -12.444 -27.302 1.00 22.73 59 TYR H N 1
ATOM 1803 C CA . TYR B 2 60 ? 28.043 -11.889 -26.466 1.00 24.60 59 TYR H CA 1
ATOM 1804 C C . TYR B 2 60 ? 27.128 -13.019 -26.015 1.00 23.91 59 TYR H C 1
ATOM 1805 O O . TYR B 2 60 ? 26.804 -13.917 -26.805 1.00 23.34 59 TYR H O 1
ATOM 1814 N N . TYR B 2 61 ? 26.699 -12.962 -24.756 1.00 23.48 60 TYR H N 1
ATOM 1815 C CA . TYR B 2 61 ? 25.896 -14.033 -24.181 1.00 22.42 60 TYR H CA 1
ATOM 1816 C C . TYR B 2 61 ? 24.860 -13.420 -23.262 1.00 23.03 60 TYR H C 1
ATOM 1817 O O . TYR B 2 61 ? 25.113 -12.388 -22.635 1.00 23.40 60 TYR H O 1
ATOM 1826 N N . PRO B 2 62 ? 23.712 -14.066 -23.101 1.00 23.04 61 PRO H N 1
ATOM 1827 C CA . PRO B 2 62 ? 22.799 -13.702 -22.022 1.00 23.08 61 PRO H CA 1
ATOM 1828 C C . PRO B 2 62 ? 23.271 -14.316 -20.711 1.00 24.04 61 PRO H C 1
ATOM 1829 O O . PRO B 2 62 ? 23.994 -15.313 -20.688 1.00 23.94 61 PRO H O 1
ATOM 1833 N N . ASP B 2 63 ? 22.795 -13.739 -19.610 1.00 24.03 62 ASP H N 1
ATOM 1834 C CA . ASP B 2 63 ? 23.214 -14.206 -18.287 1.00 27.32 62 ASP H CA 1
ATOM 1835 C C . ASP B 2 63 ? 22.875 -15.674 -18.029 1.00 30.10 62 ASP H C 1
ATOM 1836 O O . ASP B 2 63 ? 23.495 -16.295 -17.158 1.00 32.59 62 ASP H O 1
ATOM 1841 N N . SER B 2 64 ? 21.884 -16.236 -18.729 1.00 29.41 63 SER H N 1
ATOM 1842 C CA . SER B 2 64 ? 21.491 -17.619 -18.469 1.00 30.76 63 SER H CA 1
ATOM 1843 C C . SER B 2 64 ? 22.569 -18.624 -18.868 1.00 28.96 63 SER H C 1
ATOM 1844 O O . SER B 2 64 ? 22.566 -19.744 -18.352 1.00 27.49 63 SER H O 1
ATOM 1847 N N . VAL B 2 65 ? 23.488 -18.263 -19.767 1.00 27.33 64 VAL H N 1
ATOM 1848 C CA . VAL B 2 65 ? 24.493 -19.226 -20.218 1.00 26.28 64 VAL H CA 1
ATOM 1849 C C . VAL B 2 65 ? 25.889 -18.648 -20.059 1.00 27.59 64 VAL H C 1
ATOM 1850 O O . VAL B 2 65 ? 26.884 -19.347 -20.297 1.00 26.63 64 VAL H O 1
ATOM 1854 N N . LYS B 2 66 ? 25.977 -17.373 -19.674 1.00 29.27 65 LYS H N 1
ATOM 1855 C CA . LYS B 2 66 ? 27.281 -16.730 -19.561 1.00 32.45 65 LYS H CA 1
ATOM 1856 C C . LYS B 2 66 ? 28.160 -17.486 -18.570 1.00 31.89 65 LYS H C 1
ATOM 1857 O O . LYS B 2 66 ? 27.723 -17.891 -17.485 1.00 29.80 65 LYS H O 1
ATOM 1863 N N . GLY B 2 67 ? 29.399 -17.710 -18.965 1.00 30.79 66 GLY H N 1
ATOM 1864 C CA . GLY B 2 67 ? 30.305 -18.461 -18.135 1.00 28.39 66 GLY H CA 1
ATOM 1865 C C . GLY B 2 67 ? 30.229 -19.961 -18.306 1.00 29.98 66 GLY H C 1
ATOM 1866 O O . GLY B 2 67 ? 31.128 -20.665 -17.832 1.00 36.54 66 GLY H O 1
ATOM 1867 N N . ARG B 2 68 ? 29.182 -20.477 -18.947 1.00 25.24 67 ARG H N 1
ATOM 1868 C CA . ARG B 2 68 ? 29.036 -21.909 -19.189 1.00 28.05 67 ARG H CA 1
ATOM 1869 C C . ARG B 2 68 ? 29.137 -22.277 -20.654 1.00 28.54 67 ARG H C 1
ATOM 1870 O O . ARG B 2 68 ? 29.627 -23.360 -20.978 1.00 30.01 67 ARG H O 1
ATOM 1878 N N . PHE B 2 69 ? 28.689 -21.397 -21.538 1.00 27.02 68 PHE H N 1
ATOM 1879 C CA . PHE B 2 69 ? 28.696 -21.615 -22.974 1.00 25.91 68 PHE H CA 1
ATOM 1880 C C . PHE B 2 69 ? 29.795 -20.779 -23.609 1.00 25.80 68 PHE H C 1
ATOM 1881 O O . PHE B 2 69 ? 30.083 -19.671 -23.152 1.00 28.36 68 PHE H O 1
ATOM 1889 N N . THR B 2 70 ? 30.380 -21.301 -24.694 1.00 24.33 69 THR H N 1
ATOM 1890 C CA . THR B 2 70 ? 31.403 -20.590 -25.452 1.00 24.70 69 THR H CA 1
ATOM 1891 C C . THR B 2 70 ? 31.089 -20.738 -26.932 1.00 24.68 69 THR H C 1
ATOM 1892 O O . THR B 2 70 ? 31.066 -21.867 -27.446 1.00 26.67 69 THR H O 1
ATOM 1896 N N . ILE B 2 71 ? 30.876 -19.616 -27.632 1.00 23.62 70 ILE H N 1
ATOM 1897 C CA . ILE B 2 71 ? 30.672 -19.632 -29.087 1.00 23.81 70 ILE H CA 1
ATOM 1898 C C . ILE B 2 71 ? 32.007 -19.327 -29.751 1.00 23.95 70 ILE H C 1
ATOM 1899 O O . ILE B 2 71 ? 32.792 -18.506 -29.239 1.00 24.55 70 ILE H O 1
ATOM 1904 N N . SER B 2 72 ? 32.311 -20.034 -30.844 1.00 21.79 71 SER H N 1
ATOM 1905 C CA . SER B 2 72 ? 33.579 -19.829 -31.547 1.00 22.17 71 SER H CA 1
ATOM 1906 C C . SER B 2 72 ? 33.374 -20.118 -33.034 1.00 23.74 71 SER H C 1
ATOM 1907 O O . SER B 2 72 ? 32.329 -20.625 -33.458 1.00 23.97 71 SER H O 1
ATOM 1910 N N . ARG B 2 73 ? 34.378 -19.775 -33.843 1.00 25.68 72 ARG H N 1
ATOM 1911 C CA . ARG B 2 73 ? 34.205 -19.931 -35.286 1.00 26.21 72 ARG H CA 1
ATOM 1912 C C . ARG B 2 73 ? 35.551 -20.189 -35.935 1.00 28.28 72 ARG H C 1
ATOM 1913 O O . ARG B 2 73 ? 36.612 -19.898 -35.371 1.00 28.39 72 ARG H O 1
ATOM 1921 N N . ASP B 2 74 ? 35.486 -20.773 -37.129 1.00 28.69 73 ASP H N 1
ATOM 1922 C CA . ASP B 2 74 ? 36.657 -20.982 -37.981 1.00 31.35 73 ASP H CA 1
ATOM 1923 C C . ASP B 2 74 ? 36.279 -20.438 -39.351 1.00 33.65 73 ASP H C 1
ATOM 1924 O O . ASP B 2 74 ? 35.499 -21.062 -40.078 1.00 33.02 73 ASP H O 1
ATOM 1929 N N . ASN B 2 75 ? 36.807 -19.263 -39.685 1.00 33.02 74 ASN H N 1
ATOM 1930 C CA . ASN B 2 75 ? 36.398 -18.591 -40.909 1.00 34.60 74 ASN H CA 1
ATOM 1931 C C . ASN B 2 75 ? 36.968 -19.241 -42.162 1.00 38.91 74 ASN H C 1
ATOM 1932 O O . ASN B 2 75 ? 36.382 -19.096 -43.241 0.65 42.70 74 ASN H O 1
ATOM 1937 N N . ALA B 2 76 ? 38.082 -19.953 -42.058 1.00 34.03 75 ALA H N 1
ATOM 1938 C CA . ALA B 2 76 ? 38.556 -20.650 -43.241 1.00 35.04 75 ALA H CA 1
ATOM 1939 C C . ALA B 2 76 ? 37.777 -21.934 -43.474 1.00 36.60 75 ALA H C 1
ATOM 1940 O O . ALA B 2 76 ? 37.565 -22.319 -44.625 1.00 41.91 75 ALA H O 1
ATOM 1942 N N . LYS B 2 77 ? 37.322 -22.593 -42.412 1.00 34.08 76 LYS H N 1
ATOM 1943 C CA . LYS B 2 77 ? 36.599 -23.852 -42.534 1.00 31.78 76 LYS H CA 1
ATOM 1944 C C . LYS B 2 77 ? 35.079 -23.668 -42.503 1.00 32.12 76 LYS H C 1
ATOM 1945 O O . LYS B 2 77 ? 34.340 -24.661 -42.537 1.00 32.40 76 LYS H O 1
ATOM 1951 N N . ASN B 2 78 ? 34.607 -22.428 -42.416 1.00 29.79 77 ASN H N 1
ATOM 1952 C CA . ASN B 2 78 ? 33.175 -22.101 -42.507 1.00 29.63 77 ASN H CA 1
ATOM 1953 C C . ASN B 2 78 ? 32.352 -22.876 -41.481 1.00 28.22 77 ASN H C 1
ATOM 1954 O O . ASN B 2 78 ? 31.305 -23.455 -41.797 1.00 26.46 77 ASN H O 1
ATOM 1959 N N . THR B 2 79 ? 32.844 -22.907 -40.241 1.00 27.70 78 THR H N 1
ATOM 1960 C CA . THR B 2 79 ? 32.178 -23.641 -39.173 1.00 27.04 78 THR H CA 1
ATOM 1961 C C . THR B 2 79 ? 31.974 -22.738 -37.964 1.00 26.86 78 THR H C 1
ATOM 1962 O O . THR B 2 79 ? 32.847 -21.938 -37.602 1.00 26.96 78 THR H O 1
ATOM 1966 N N . LEU B 2 80 ? 30.806 -22.868 -37.358 1.00 23.87 79 LEU H N 1
ATOM 1967 C CA . LEU B 2 80 ? 30.461 -22.231 -36.104 1.00 24.78 79 LEU H CA 1
ATOM 1968 C C . LEU B 2 80 ? 30.360 -23.311 -35.033 1.00 26.90 79 LEU H C 1
ATOM 1969 O O . LEU B 2 80 ? 29.917 -24.426 -35.319 1.00 24.83 79 LEU H O 1
ATOM 1974 N N . TYR B 2 81 ? 30.790 -22.995 -33.807 1.00 25.95 80 TYR H N 1
ATOM 1975 C CA . TYR B 2 81 ? 30.774 -23.957 -32.705 1.00 23.44 80 TYR H CA 1
ATOM 1976 C C . TYR B 2 81 ? 30.055 -23.377 -31.494 1.00 22.36 80 TYR H C 1
ATOM 1977 O O . TYR B 2 81 ? 30.032 -22.162 -31.295 1.00 23.48 80 TYR H O 1
ATOM 1986 N N . LEU B 2 82 ? 29.505 -24.260 -30.658 1.00 23.33 81 LEU H N 1
ATOM 1987 C CA . LEU B 2 82 ? 28.987 -23.863 -29.351 1.00 23.32 81 LEU H CA 1
ATOM 1988 C C . LEU B 2 82 ? 29.413 -24.920 -28.354 1.00 24.66 81 LEU H C 1
ATOM 1989 O O . LEU B 2 82 ? 28.952 -26.058 -28.437 1.00 26.52 81 LEU H O 1
ATOM 1994 N N . GLN B 2 83 ? 30.337 -24.574 -27.456 1.00 22.02 82 GLN H N 1
ATOM 1995 C CA . GLN B 2 83 ? 30.734 -25.489 -26.403 1.00 23.89 82 GLN H CA 1
ATOM 1996 C C . GLN B 2 83 ? 29.906 -25.172 -25.168 1.00 28.22 82 GLN H C 1
ATOM 1997 O O . GLN B 2 83 ? 29.841 -24.018 -24.750 1.00 31.57 82 GLN H O 1
ATOM 2003 N N . MET B 2 84 ? 29.245 -26.178 -24.616 1.00 30.37 83 MET H N 1
ATOM 2004 C CA . MET B 2 84 ? 28.334 -25.991 -23.488 1.00 31.03 83 MET H CA 1
ATOM 2005 C C . MET B 2 84 ? 28.875 -26.780 -22.309 1.00 33.32 83 MET H C 1
ATOM 2006 O O . MET B 2 84 ? 29.092 -27.991 -22.429 1.00 35.59 83 MET H O 1
ATOM 2011 N N . SER B 2 85 ? 29.084 -26.116 -21.171 1.00 31.69 84 SER H N 1
ATOM 2012 C CA . SER B 2 85 ? 29.607 -26.807 -19.998 1.00 33.14 84 SER H CA 1
ATOM 2013 C C . SER B 2 85 ? 28.680 -26.603 -18.806 1.00 31.33 84 SER H C 1
ATOM 2014 O O . SER B 2 85 ? 27.798 -25.746 -18.829 1.00 32.42 84 SER H O 1
ATOM 2017 N N . SER B 2 86 ? 28.907 -27.391 -17.748 1.00 32.77 85 SER H N 1
ATOM 2018 C CA . SER B 2 86 ? 28.057 -27.361 -16.544 1.00 33.17 85 SER H CA 1
ATOM 2019 C C . SER B 2 86 ? 26.580 -27.414 -16.928 1.00 32.24 85 SER H C 1
ATOM 2020 O O . SER B 2 86 ? 25.763 -26.602 -16.494 1.00 31.29 85 SER H O 1
ATOM 2023 N N . LEU B 2 87 ? 26.249 -28.381 -17.774 1.00 32.59 86 LEU H N 1
ATOM 2024 C CA . LEU B 2 87 ? 24.921 -28.433 -18.362 1.00 30.82 86 LEU H CA 1
ATOM 2025 C C . LEU B 2 87 ? 23.879 -28.677 -17.281 1.00 34.61 86 LEU H C 1
ATOM 2026 O O . LEU B 2 87 ? 24.122 -29.393 -16.298 1.00 37.19 86 LEU H O 1
ATOM 2031 N N . LYS B 2 88 ? 22.728 -28.041 -17.455 1.00 33.34 87 LYS H N 1
ATOM 2032 C CA . LYS B 2 88 ? 21.602 -28.101 -16.539 1.00 36.40 87 LYS H CA 1
ATOM 2033 C C . LYS B 2 88 ? 20.394 -28.668 -17.274 1.00 38.36 87 LYS H C 1
ATOM 2034 O O . LYS B 2 88 ? 20.297 -28.594 -18.507 1.00 37.27 87 LYS H O 1
ATOM 2040 N N . SER B 2 89 ? 19.453 -29.209 -16.494 1.00 38.52 88 SER H N 1
ATOM 2041 C CA . SER B 2 89 ? 18.215 -29.721 -17.067 1.00 39.57 88 SER H CA 1
ATOM 2042 C C . SER B 2 89 ? 17.553 -28.673 -17.954 1.00 38.12 88 SER H C 1
ATOM 2043 O O . SER B 2 89 ? 16.999 -28.995 -19.012 1.00 38.77 88 SER H O 1
ATOM 2046 N N . GLU B 2 90 ? 17.630 -27.405 -17.555 1.00 36.47 89 GLU H N 1
ATOM 2047 C CA . GLU B 2 90 ? 17.008 -26.346 -18.332 1.00 37.46 89 GLU H CA 1
ATOM 2048 C C . GLU B 2 90 ? 17.717 -26.066 -19.656 1.00 32.72 89 GLU H C 1
ATOM 2049 O O . GLU B 2 90 ? 17.206 -25.265 -20.441 1.00 33.59 89 GLU H O 1
ATOM 2055 N N . ASP B 2 91 ? 18.886 -26.660 -19.915 1.00 27.70 90 ASP H N 1
ATOM 2056 C CA . ASP B 2 91 ? 19.515 -26.439 -21.212 1.00 26.54 90 ASP H CA 1
ATOM 2057 C C . ASP B 2 91 ? 18.958 -27.349 -22.299 1.00 27.78 90 ASP H C 1
ATOM 2058 O O . ASP B 2 91 ? 19.269 -27.144 -23.482 1.00 26.87 90 ASP H O 1
ATOM 2063 N N . THR B 2 92 ? 18.142 -28.336 -21.923 1.00 27.47 91 THR H N 1
ATOM 2064 C CA . THR B 2 92 ? 17.493 -29.213 -22.887 1.00 24.95 91 THR H CA 1
ATOM 2065 C C . THR B 2 92 ? 16.696 -28.387 -23.883 1.00 27.38 91 THR H C 1
ATOM 2066 O O . THR B 2 92 ? 15.769 -27.671 -23.497 1.00 27.94 91 THR H O 1
ATOM 2070 N N . ALA B 2 93 ? 17.054 -28.477 -25.159 1.00 26.44 92 ALA H N 1
ATOM 2071 C CA . ALA B 2 93 ? 16.405 -27.640 -26.161 1.00 24.96 92 ALA H CA 1
ATOM 2072 C C . ALA B 2 93 ? 16.896 -28.051 -27.535 1.00 25.80 92 ALA H C 1
ATOM 2073 O O . ALA B 2 93 ? 17.856 -28.811 -27.675 1.00 25.45 92 ALA H O 1
ATOM 2075 N N A MET B 2 94 ? 16.205 -27.548 -28.552 0.58 24.19 93 MET H N 1
ATOM 2076 N N B MET B 2 94 ? 16.226 -27.531 -28.560 0.42 24.39 93 MET H N 1
ATOM 2077 C CA A MET B 2 94 ? 16.707 -27.580 -29.913 0.58 25.04 93 MET H CA 1
ATOM 2078 C CA B MET B 2 94 ? 16.748 -27.619 -29.913 0.42 24.93 93 MET H CA 1
ATOM 2079 C C A MET B 2 94 ? 17.592 -26.357 -30.120 0.58 24.10 93 MET H C 1
ATOM 2080 C C B MET B 2 94 ? 17.564 -26.368 -30.210 0.42 24.01 93 MET H C 1
ATOM 2081 O O A MET B 2 94 ? 17.187 -25.239 -29.800 0.58 22.86 93 MET H O 1
ATOM 2082 O O B MET B 2 94 ? 17.075 -25.244 -30.059 0.42 23.14 93 MET H O 1
ATOM 2091 N N . TYR B 2 95 ? 18.804 -26.565 -30.632 1.00 22.85 94 TYR H N 1
ATOM 2092 C CA . TYR B 2 95 ? 19.744 -25.473 -30.834 1.00 21.60 94 TYR H CA 1
ATOM 2093 C C . TYR B 2 95 ? 19.873 -25.184 -32.327 1.00 22.03 94 TYR H C 1
ATOM 2094 O O . TYR B 2 95 ? 20.226 -26.073 -33.121 1.00 25.15 94 TYR H O 1
ATOM 2103 N N . TYR B 2 96 ? 19.585 -23.950 -32.706 1.00 22.20 95 TYR H N 1
ATOM 2104 C CA . TYR B 2 96 ? 19.677 -23.491 -34.081 1.00 22.61 95 TYR H CA 1
ATOM 2105 C C . TYR B 2 96 ? 20.875 -22.590 -34.279 1.00 21.82 95 TYR H C 1
ATOM 2106 O O . TYR B 2 96 ? 21.098 -21.667 -33.497 1.00 22.93 95 TYR H O 1
ATOM 2115 N N A CYS B 2 97 ? 21.604 -22.851 -35.350 0.69 20.06 96 CYS H N 1
ATOM 2116 N N B CYS B 2 97 ? 21.646 -22.816 -35.340 0.31 21.02 96 CYS H N 1
ATOM 2117 C CA A CYS B 2 97 ? 22.553 -21.905 -35.893 0.69 22.38 96 CYS H CA 1
ATOM 2118 C CA B CYS B 2 97 ? 22.625 -21.809 -35.735 0.31 22.51 96 CYS H CA 1
ATOM 2119 C C A CYS B 2 97 ? 21.784 -20.861 -36.698 0.69 23.77 96 CYS H C 1
ATOM 2120 C C B CYS B 2 97 ? 21.977 -20.890 -36.761 0.31 23.47 96 CYS H C 1
ATOM 2121 O O A CYS B 2 97 ? 20.818 -21.191 -37.395 0.69 23.00 96 CYS H O 1
ATOM 2122 O O B CYS B 2 97 ? 21.296 -21.353 -37.685 0.31 23.73 96 CYS H O 1
ATOM 2127 N N . ALA B 2 98 ? 22.168 -19.591 -36.571 1.00 23.37 97 ALA H N 1
ATOM 2128 C CA . ALA B 2 98 ? 21.490 -18.550 -37.325 1.00 21.33 97 ALA H CA 1
ATOM 2129 C C . ALA B 2 98 ? 22.470 -17.479 -37.768 1.00 25.19 97 ALA H C 1
ATOM 2130 O O . ALA B 2 98 ? 23.381 -1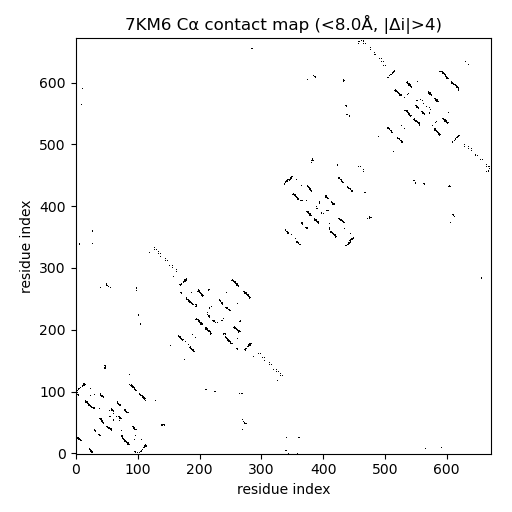7.107 -37.019 1.00 25.00 97 ALA H O 1
ATOM 2132 N N . ARG B 2 99 ? 22.276 -16.981 -38.980 1.00 20.99 98 ARG H N 1
ATOM 2133 C CA . ARG B 2 99 ? 23.065 -15.851 -39.440 1.00 22.62 98 ARG H CA 1
ATOM 2134 C C . ARG B 2 99 ? 22.426 -14.563 -38.941 1.00 25.60 98 ARG H C 1
ATOM 2135 O O . ARG B 2 99 ? 21.244 -14.308 -39.194 1.00 25.16 98 ARG H O 1
ATOM 2143 N N . GLY B 2 100 ? 23.195 -13.749 -38.246 1.00 23.28 99 GLY H N 1
ATOM 2144 C CA . GLY B 2 100 ? 22.648 -12.538 -37.693 1.00 25.98 99 GLY H CA 1
ATOM 2145 C C . GLY B 2 100 ? 23.110 -12.352 -36.275 1.00 25.26 99 GLY H C 1
ATOM 2146 O O . GLY B 2 100 ? 23.994 -13.066 -35.795 1.00 23.35 99 GLY H O 1
ATOM 2147 N N . GLY B 2 101 ? 22.454 -11.415 -35.589 1.00 24.71 100 GLY H N 1
ATOM 2148 C CA . GLY B 2 101 ? 23.014 -10.807 -34.398 1.00 24.03 100 GLY H CA 1
ATOM 2149 C C . GLY B 2 101 ? 23.819 -9.580 -34.793 1.00 26.84 100 GLY H C 1
ATOM 2150 O O . GLY B 2 101 ? 23.827 -9.148 -35.954 1.00 26.03 100 GLY H O 1
ATOM 2151 N N . GLU B 2 102 ? 24.495 -8.998 -33.801 1.00 27.01 101 GLU H N 1
ATOM 2152 C CA . GLU B 2 102 ? 25.346 -7.827 -34.021 1.00 28.40 101 GLU H CA 1
ATOM 2153 C C . GLU B 2 102 ? 24.590 -6.709 -34.736 1.00 29.77 101 GLU H C 1
ATOM 2154 O O . GLU B 2 102 ? 25.063 -6.125 -35.707 1.00 29.29 101 GLU H O 1
ATOM 2160 N N . GLY B 2 103 ? 23.378 -6.421 -34.262 1.00 27.26 102 GLY H N 1
ATOM 2161 C CA . GLY B 2 103 ? 22.615 -5.338 -34.840 1.00 28.22 102 GLY H CA 1
ATOM 2162 C C . GLY B 2 103 ? 21.695 -5.728 -35.973 1.00 23.37 102 GLY H C 1
ATOM 2163 O O . GLY B 2 103 ? 21.053 -4.837 -36.548 1.00 24.57 102 GLY H O 1
ATOM 2164 N N . TYR B 2 104 ? 21.597 -7.015 -36.293 1.00 21.92 103 TYR H N 1
ATOM 2165 C CA . TYR B 2 104 ? 20.718 -7.482 -37.355 1.00 22.73 103 TYR H CA 1
ATOM 2166 C C . TYR B 2 104 ? 19.847 -8.631 -36.870 1.00 22.65 103 TYR H C 1
ATOM 2167 O O . TYR B 2 104 ? 20.236 -9.426 -36.018 1.00 23.01 103 TYR H O 1
ATOM 2176 N N . TYR B 2 105 ? 18.687 -8.723 -37.505 1.00 24.16 104 TYR H N 1
ATOM 2177 C CA . TYR B 2 105 ? 17.782 -9.856 -37.444 1.00 23.27 104 TYR H CA 1
ATOM 2178 C C . TYR B 2 105 ? 18.478 -11.156 -37.882 1.00 23.30 104 TYR H C 1
ATOM 2179 O O . TYR B 2 105 ? 19.565 -11.157 -38.478 1.00 22.14 104 TYR H O 1
ATOM 2188 N N . PHE B 2 106 ? 17.817 -12.286 -37.623 1.00 21.72 105 PHE H N 1
ATOM 2189 C CA . PHE B 2 106 ? 18.334 -13.604 -38.010 1.00 21.38 105 PHE H CA 1
ATOM 2190 C C . PHE B 2 106 ? 17.696 -13.963 -39.347 1.00 26.41 105 PHE H C 1
ATOM 2191 O O . PHE B 2 106 ? 16.540 -14.401 -39.394 1.00 24.05 105 PHE H O 1
ATOM 2199 N N . ASP B 2 107 ? 18.448 -13.806 -40.452 1.00 23.94 106 ASP H N 1
ATOM 2200 C CA . ASP B 2 107 ? 17.815 -14.040 -41.742 1.00 24.93 106 ASP H CA 1
ATOM 2201 C C . ASP B 2 107 ? 17.914 -15.474 -42.239 1.00 26.25 106 ASP H C 1
ATOM 2202 O O . ASP B 2 107 ? 17.074 -15.883 -43.043 1.00 31.54 106 ASP H O 1
ATOM 2207 N N . TYR B 2 108 ? 18.881 -16.257 -41.785 1.00 26.84 107 TYR H N 1
ATOM 2208 C CA . TYR B 2 108 ? 18.961 -17.659 -42.162 1.00 27.20 107 TYR H CA 1
ATOM 2209 C C . TYR B 2 108 ? 19.118 -18.482 -40.896 1.00 25.13 107 TYR H C 1
ATOM 2210 O O . TYR B 2 108 ? 19.868 -18.105 -39.987 1.00 23.34 107 TYR H O 1
ATOM 2219 N N . TRP B 2 109 ? 18.380 -19.590 -40.833 1.00 24.98 108 TRP H N 1
ATOM 2220 C CA . TRP B 2 109 ? 18.358 -20.501 -39.700 1.00 23.90 108 TRP H CA 1
ATOM 2221 C C . TRP B 2 109 ? 18.697 -21.909 -40.163 1.00 24.84 108 TRP H C 1
ATOM 2222 O O . TRP B 2 109 ? 18.322 -22.321 -41.266 1.00 25.65 108 TRP H O 1
ATOM 2233 N N . GLY B 2 110 ? 19.394 -22.662 -39.313 1.00 21.41 109 GLY H N 1
ATOM 2234 C CA . GLY B 2 110 ? 19.657 -24.047 -39.626 1.00 21.14 109 GLY H CA 1
ATOM 2235 C C . GLY B 2 110 ? 18.450 -24.928 -39.346 1.00 25.84 109 GLY H C 1
ATOM 2236 O O . GLY B 2 110 ? 17.336 -24.462 -39.103 1.00 24.08 109 GLY H O 1
ATOM 2237 N N . GLN B 2 111 ? 18.686 -26.236 -39.429 1.00 25.40 110 GLN H N 1
ATOM 2238 C CA . GLN B 2 111 ? 17.661 -27.241 -39.188 1.00 26.48 110 GLN H CA 1
ATOM 2239 C C . GLN B 2 111 ? 17.529 -27.595 -37.719 1.00 26.62 110 GLN H C 1
ATOM 2240 O O . GLN B 2 111 ? 16.522 -28.212 -37.325 1.00 26.37 110 GLN H O 1
ATOM 2246 N N . GLY B 2 112 ? 18.522 -27.230 -36.924 1.00 24.27 111 GLY H N 1
ATOM 2247 C CA . GLY B 2 112 ? 18.525 -27.464 -35.495 1.00 25.30 111 GLY H CA 1
ATOM 2248 C C . GLY B 2 112 ? 19.152 -28.790 -35.128 1.00 23.51 111 GLY H C 1
ATOM 2249 O O . GLY B 2 112 ? 19.133 -29.756 -35.885 1.00 25.88 111 GLY H O 1
ATOM 2250 N N . THR B 2 113 ? 19.757 -28.825 -33.947 1.00 25.40 112 THR H N 1
ATOM 2251 C CA . THR B 2 113 ? 20.226 -30.067 -33.367 1.00 26.07 112 THR H CA 1
ATOM 2252 C C . THR B 2 113 ? 19.838 -30.064 -31.893 1.00 26.41 112 THR H C 1
ATOM 2253 O O . THR B 2 113 ? 19.835 -29.010 -31.247 1.00 25.73 112 THR H O 1
ATOM 2257 N N . THR B 2 114 ? 19.455 -31.233 -31.375 1.00 24.75 113 THR H N 1
ATOM 2258 C CA . THR B 2 114 ? 18.805 -31.327 -30.072 1.00 27.10 113 THR H CA 1
ATOM 2259 C C . THR B 2 114 ? 19.782 -31.750 -28.991 1.00 28.02 113 THR H C 1
ATOM 2260 O O . THR B 2 114 ? 20.537 -32.715 -29.166 1.00 30.20 113 THR H O 1
ATOM 2264 N N . LEU B 2 115 ? 19.771 -31.009 -27.883 1.00 27.31 114 LEU H N 1
ATOM 2265 C CA . LEU B 2 115 ? 20.458 -31.392 -26.658 1.00 26.01 114 LEU H CA 1
ATOM 2266 C C . LEU B 2 115 ? 19.420 -31.887 -25.662 1.00 27.96 114 LEU H C 1
ATOM 2267 O O . LEU B 2 115 ? 18.452 -31.178 -25.372 1.00 27.48 114 LEU H O 1
ATOM 2272 N N . THR B 2 116 ? 19.631 -33.081 -25.123 1.00 28.25 115 THR H N 1
ATOM 2273 C CA . THR B 2 116 ? 18.810 -33.591 -24.031 1.00 31.27 115 THR H CA 1
ATOM 2274 C C . THR B 2 116 ? 19.711 -33.782 -22.825 1.00 32.58 115 THR H C 1
ATOM 2275 O O . THR B 2 116 ? 20.685 -34.534 -22.894 1.00 32.12 115 THR H O 1
ATOM 2279 N N . VAL B 2 117 ? 19.409 -33.075 -21.740 1.00 33.38 116 VAL H N 1
ATOM 2280 C CA . VAL B 2 117 ? 20.116 -33.232 -20.476 1.00 32.79 116 VAL H CA 1
ATOM 2281 C C . VAL B 2 117 ? 19.280 -34.182 -19.633 1.00 38.44 116 VAL H C 1
ATOM 2282 O O . VAL B 2 117 ? 18.089 -33.927 -19.414 1.00 42.30 116 VAL H O 1
ATOM 2286 N N . SER B 2 118 ? 19.878 -35.301 -19.216 1.00 37.52 117 SER H N 1
ATOM 2287 C CA . SER B 2 118 ? 19.128 -36.354 -18.541 1.00 39.44 117 SER H CA 1
ATOM 2288 C C . SER B 2 118 ? 18.697 -35.890 -17.152 1.00 42.55 117 SER H C 1
ATOM 2289 O O . SER B 2 118 ? 19.102 -34.828 -16.667 1.00 46.07 117 SER H O 1
ATOM 2292 N N . SER B 2 119 ? 17.899 -36.736 -16.483 0.68 42.23 118 SER H N 1
ATOM 2293 C CA . SER B 2 119 ? 17.255 -36.327 -15.236 0.63 45.15 118 SER H CA 1
ATOM 2294 C C . SER B 2 119 ? 18.254 -36.086 -14.117 1.00 46.10 118 SER H C 1
ATOM 2295 O O . SER B 2 119 ? 18.026 -35.219 -13.263 0.84 50.29 118 SER H O 1
ATOM 2298 N N . GLY B 2 120 ? 19.351 -36.834 -14.094 0.57 42.69 119 GLY H N 1
ATOM 2299 C CA . GLY B 2 120 ? 20.285 -36.780 -12.993 1.00 43.99 119 GLY H CA 1
ATOM 2300 C C . GLY B 2 120 ? 19.922 -37.686 -11.841 0.28 42.23 119 GLY H C 1
ATOM 2301 O O . GLY B 2 120 ? 20.549 -37.596 -10.778 0.64 43.43 119 GLY H O 1
ATOM 2302 N N . SER B 2 121 ? 18.922 -38.546 -12.013 1.00 39.81 120 SER H N 1
ATOM 2303 C CA . SER B 2 121 ? 18.567 -39.498 -10.975 0.49 40.28 120 SER H CA 1
ATOM 2304 C C . SER B 2 121 ? 19.609 -40.602 -10.909 1.00 38.18 120 SER H C 1
ATOM 2305 O O . SER B 2 121 ? 20.175 -41.024 -11.927 1.00 37.47 120 SER H O 1
ATOM 2308 N N . ASP B 2 122 ? 19.822 -41.102 -9.702 0.83 38.32 121 ASP H N 1
ATOM 2309 C CA . ASP B 2 122 ? 20.826 -42.123 -9.428 1.00 37.39 121 ASP H CA 1
ATOM 2310 C C . ASP B 2 122 ? 20.251 -43.520 -9.621 0.78 36.81 121 ASP H C 1
ATOM 2311 O O . ASP B 2 122 ? 19.414 -43.965 -8.833 0.61 35.76 121 ASP H O 1
ATOM 2316 N N . TYR B 2 123 ? 20.769 -44.241 -10.615 1.00 35.58 122 TYR H N 1
ATOM 2317 C CA . TYR B 2 123 ? 20.377 -45.627 -10.888 1.00 34.88 122 TYR H CA 1
ATOM 2318 C C . TYR B 2 123 ? 21.416 -46.641 -10.406 1.00 37.64 122 TYR H C 1
ATOM 2319 O O . TYR B 2 123 ? 21.602 -47.695 -11.025 1.00 38.27 122 TYR H O 1
ATOM 2328 N N . GLU B 2 124 ? 22.045 -46.373 -9.257 1.00 38.19 123 GLU H N 1
ATOM 2329 C CA . GLU B 2 124 ? 23.057 -47.278 -8.713 1.00 41.32 123 GLU H CA 1
ATOM 2330 C C . GLU B 2 124 ? 22.505 -48.674 -8.443 1.00 40.06 123 GLU H C 1
ATOM 2331 O O . GLU B 2 124 ? 23.243 -49.665 -8.540 1.00 38.50 123 GLU H O 1
ATOM 2337 N N . PHE B 2 125 ? 21.206 -48.792 -8.150 1.00 38.65 124 PHE H N 1
ATOM 2338 C CA . PHE B 2 125 ? 20.671 -50.114 -7.821 1.00 33.76 124 PHE H CA 1
ATOM 2339 C C . PHE B 2 125 ? 20.775 -51.086 -8.996 1.00 30.09 124 PHE H C 1
ATOM 2340 O O . PHE B 2 125 ? 20.823 -52.303 -8.791 1.00 31.02 124 PHE H O 1
ATOM 2348 N N . LEU B 2 126 ? 20.807 -50.573 -10.225 1.00 31.88 125 LEU H N 1
ATOM 2349 C CA . LEU B 2 126 ? 20.912 -51.424 -11.407 1.00 31.94 125 LEU H CA 1
ATOM 2350 C C . LEU B 2 126 ? 22.199 -52.236 -11.430 1.00 33.35 125 LEU H C 1
ATOM 2351 O O . LEU B 2 126 ? 22.241 -53.279 -12.100 1.00 32.67 125 LEU H O 1
ATOM 2356 N N . LYS B 2 127 ? 23.241 -51.797 -10.716 1.00 33.75 126 LYS H N 1
ATOM 2357 C CA . LYS B 2 127 ? 24.491 -52.561 -10.680 1.00 35.17 126 LYS H CA 1
ATOM 2358 C C . LYS B 2 127 ? 24.325 -53.910 -10.007 0.60 34.74 126 LYS H C 1
ATOM 2359 O O . LYS B 2 127 ? 25.137 -54.814 -10.245 1.00 36.24 126 LYS H O 1
ATOM 2365 N N . SER B 2 128 ? 23.307 -54.050 -9.158 1.00 33.97 127 SER H N 1
ATOM 2366 C CA . SER B 2 128 ? 23.010 -55.295 -8.472 1.00 33.90 127 SER H CA 1
ATOM 2367 C C . SER B 2 128 ? 22.274 -56.283 -9.356 1.00 39.04 127 SER H C 1
ATOM 2368 O O . SER B 2 128 ? 22.060 -57.426 -8.938 1.00 41.23 127 SER H O 1
ATOM 2371 N N . TRP B 2 129 ? 21.868 -55.860 -10.549 1.00 36.33 128 TRP H N 1
ATOM 2372 C CA . TRP B 2 129 ? 21.134 -56.710 -11.465 1.00 37.27 128 TRP H CA 1
ATOM 2373 C C . TRP B 2 129 ? 22.098 -57.503 -12.338 1.00 39.97 128 TRP H C 1
ATOM 2374 O O . TRP B 2 129 ? 23.182 -57.025 -12.678 1.00 40.21 128 TRP H O 1
ATOM 2385 N N . THR B 2 130 ? 21.683 -58.706 -12.724 1.00 43.15 129 THR H N 1
ATOM 2386 C CA . THR B 2 130 ? 22.437 -59.458 -13.716 0.87 45.84 129 THR H CA 1
ATOM 2387 C C . THR B 2 130 ? 22.294 -58.822 -15.089 0.62 47.88 129 THR H C 1
ATOM 2388 O O . THR B 2 130 ? 21.346 -58.082 -15.373 1.00 44.11 129 THR H O 1
ATOM 2392 N N . VAL B 2 131 ? 23.249 -59.141 -15.962 0.91 43.17 130 VAL H N 1
ATOM 2393 C CA . VAL B 2 131 ? 23.169 -58.640 -17.324 1.00 45.79 130 VAL H CA 1
ATOM 2394 C C . VAL B 2 131 ? 21.915 -59.175 -18.011 1.00 48.48 130 VAL H C 1
ATOM 2395 O O . VAL B 2 131 ? 21.302 -58.481 -18.834 1.00 49.59 130 VAL H O 1
ATOM 2399 N N . GLU B 2 132 ? 21.483 -60.385 -17.652 1.00 49.59 131 GLU H N 1
ATOM 2400 C CA . GLU B 2 132 ? 20.274 -60.947 -18.244 1.00 51.94 131 GLU H CA 1
ATOM 2401 C C . GLU B 2 132 ? 19.037 -60.151 -17.841 1.00 51.19 131 GLU H C 1
ATOM 2402 O O . GLU B 2 132 ? 18.175 -59.859 -18.681 1.00 52.28 131 GLU H O 1
ATOM 2408 N N . ASP B 2 133 ? 18.923 -59.800 -16.556 1.00 48.21 132 ASP H N 1
ATOM 2409 C CA . ASP B 2 133 ? 17.782 -59.006 -16.104 0.95 46.82 132 ASP H CA 1
ATOM 2410 C C . ASP B 2 133 ? 17.805 -57.608 -16.706 1.00 44.75 132 ASP H C 1
ATOM 2411 O O . ASP B 2 133 ? 16.752 -57.049 -17.044 1.00 44.41 132 ASP H O 1
ATOM 2416 N N . LEU B 2 134 ? 18.996 -57.036 -16.872 1.00 42.45 133 LEU H N 1
ATOM 2417 C CA . LEU B 2 134 ? 19.095 -55.723 -17.495 1.00 41.19 133 LEU H CA 1
ATOM 2418 C C . LEU B 2 134 ? 18.691 -55.781 -18.964 1.00 42.74 133 LEU H C 1
ATOM 2419 O O . LEU B 2 134 ? 18.001 -54.884 -19.462 1.00 44.57 133 LEU H O 1
ATOM 2424 N N . GLN B 2 135 ? 19.085 -56.837 -19.667 1.00 41.89 134 GLN H N 1
ATOM 2425 C CA . GLN B 2 135 ? 18.741 -56.917 -21.078 0.78 44.66 134 GLN H CA 1
ATOM 2426 C C . GLN B 2 135 ? 17.242 -57.114 -21.259 1.00 45.71 134 GLN H C 1
ATOM 2427 O O . GLN B 2 135 ? 16.644 -56.541 -22.176 0.97 48.76 134 GLN H O 1
ATOM 2433 N N . LYS B 2 136 ? 16.610 -57.870 -20.361 1.00 45.10 135 LYS H N 1
ATOM 2434 C CA . LYS B 2 136 ? 15.160 -58.029 -20.430 1.00 46.82 135 LYS H CA 1
ATOM 2435 C C . LYS B 2 136 ? 14.454 -56.696 -20.212 1.00 46.23 135 LYS H C 1
ATOM 2436 O O . LYS B 2 136 ? 13.445 -56.409 -20.864 1.00 45.25 135 LYS H O 1
ATOM 2442 N N . ARG B 2 137 ? 14.973 -55.862 -19.305 1.00 44.49 136 ARG H N 1
ATOM 2443 C CA . ARG B 2 137 ? 14.358 -54.556 -19.088 1.00 45.79 136 ARG H CA 1
ATOM 2444 C C . ARG B 2 137 ? 14.476 -53.692 -20.348 1.00 47.55 136 ARG H C 1
ATOM 2445 O O . ARG B 2 137 ? 13.527 -52.989 -20.716 1.00 47.45 136 ARG H O 1
ATOM 2453 N N . LEU B 2 138 ? 15.603 -53.791 -21.063 1.00 48.29 137 LEU H N 1
ATOM 2454 C CA . LEU B 2 138 ? 15.743 -53.103 -22.349 1.00 49.94 137 LEU H CA 1
ATOM 2455 C C . LEU B 2 138 ? 14.749 -53.609 -23.379 1.00 52.91 137 LEU H C 1
ATOM 2456 O O . LEU B 2 138 ? 14.107 -52.819 -24.081 0.92 56.04 137 LEU H O 1
ATOM 2461 N N . LEU B 2 139 ? 14.658 -54.929 -23.532 1.00 53.62 138 LEU H N 1
ATOM 2462 C CA . LEU B 2 139 ? 13.759 -55.496 -24.526 1.00 53.64 138 LEU H CA 1
ATOM 2463 C C . LEU B 2 139 ? 12.311 -55.129 -24.246 1.00 53.74 138 LEU H C 1
ATOM 2464 O O . LEU B 2 139 ? 11.500 -55.068 -25.175 0.91 56.30 138 LEU H O 1
ATOM 2469 N N . ALA B 2 140 ? 11.968 -54.869 -22.986 1.00 50.96 139 ALA H N 1
ATOM 2470 C CA . ALA B 2 140 ? 10.612 -54.449 -22.657 1.00 49.41 139 ALA H CA 1
ATOM 2471 C C . ALA B 2 140 ? 10.336 -53.001 -23.054 1.00 48.14 139 ALA H C 1
ATOM 2472 O O . ALA B 2 140 ? 9.170 -52.636 -23.233 0.70 49.03 139 ALA H O 1
ATOM 2474 N N . LEU B 2 141 ? 11.369 -52.163 -23.178 1.00 45.14 140 LEU H N 1
ATOM 2475 C CA . LEU B 2 141 ? 11.153 -50.782 -23.599 1.00 45.32 140 LEU H CA 1
ATOM 2476 C C . LEU B 2 141 ? 10.865 -50.670 -25.088 1.00 47.67 140 LEU H C 1
ATOM 2477 O O . LEU B 2 141 ? 10.169 -49.737 -25.504 0.86 49.82 140 LEU H O 1
ATOM 2482 N N . ASP B 2 142 ? 11.389 -51.595 -25.897 1.00 47.71 141 ASP H N 1
ATOM 2483 C CA . ASP B 2 142 ? 11.206 -51.502 -27.346 0.99 49.47 141 ASP H CA 1
ATOM 2484 C C . ASP B 2 142 ? 9.741 -51.499 -27.759 1.00 49.83 141 ASP H C 1
ATOM 2485 O O . ASP B 2 142 ? 9.329 -50.559 -28.460 1.00 49.55 141 ASP H O 1
ATOM 2490 N N . PRO B 2 143 ? 8.902 -52.469 -27.367 1.00 50.45 142 PRO H N 1
ATOM 2491 C CA . PRO B 2 143 ? 7.497 -52.407 -27.794 1.00 48.88 142 PRO H CA 1
ATOM 2492 C C . PRO B 2 143 ? 6.776 -51.204 -27.241 1.00 46.03 142 PRO H C 1
ATOM 2493 O O . PRO B 2 143 ? 5.784 -50.760 -27.833 1.00 43.87 142 PRO H O 1
ATOM 2497 N N . MET B 2 144 ? 7.221 -50.683 -26.096 1.00 42.63 143 MET H N 1
ATOM 2498 C CA . MET B 2 144 ? 6.611 -49.474 -25.561 1.00 43.51 143 MET H CA 1
ATOM 2499 C C . MET B 2 144 ? 6.926 -48.270 -26.440 1.00 41.53 143 MET H C 1
ATOM 2500 O O . MET B 2 144 ? 6.043 -47.443 -26.712 1.00 37.90 143 MET H O 1
ATOM 2505 N N . MET B 2 145 ? 8.172 -48.162 -26.907 1.00 40.43 144 MET H N 1
ATOM 2506 C CA . MET B 2 145 ? 8.487 -47.079 -27.828 1.00 39.84 144 MET H CA 1
ATOM 2507 C C . MET B 2 145 ? 7.771 -47.269 -29.156 1.00 37.16 144 MET H C 1
ATOM 2508 O O . MET B 2 145 ? 7.208 -46.313 -29.699 1.00 38.04 144 MET H O 1
ATOM 2513 N N . GLU B 2 146 ? 7.769 -48.501 -29.680 1.00 36.30 145 GLU H N 1
ATOM 2514 C CA . GLU B 2 146 ? 7.091 -48.777 -30.940 1.00 37.89 145 GLU H CA 1
ATOM 2515 C C . GLU B 2 146 ? 5.615 -48.424 -30.851 1.00 36.43 145 GLU H C 1
ATOM 2516 O O . GLU B 2 146 ? 5.063 -47.819 -31.772 1.00 35.31 145 GLU H O 1
ATOM 2522 N N . GLN B 2 147 ? 4.968 -48.745 -29.731 1.00 36.87 146 GLN H N 1
ATOM 2523 C CA . GLN B 2 147 ? 3.551 -48.413 -29.602 1.00 35.61 146 GLN H CA 1
ATOM 2524 C C . GLN B 2 147 ? 3.315 -46.904 -29.570 1.00 33.89 146 GLN H C 1
ATOM 2525 O O . GLN B 2 147 ? 2.337 -46.414 -30.149 1.00 34.65 146 GLN H O 1
ATOM 2531 N N . GLU B 2 148 ? 4.173 -46.146 -28.882 1.00 31.06 147 GLU H N 1
ATOM 2532 C CA . GLU B 2 148 ? 3.973 -44.699 -28.857 1.00 35.21 147 GLU H CA 1
ATOM 2533 C C . GLU B 2 148 ? 4.227 -44.093 -30.229 1.00 34.00 147 GLU H C 1
ATOM 2534 O O . GLU B 2 148 ? 3.544 -43.146 -30.625 1.00 32.85 147 GLU H O 1
ATOM 2540 N N . ILE B 2 149 ? 5.219 -44.612 -30.962 1.00 32.82 148 ILE H N 1
ATOM 2541 C CA . ILE B 2 149 ? 5.461 -44.118 -32.318 1.00 31.10 148 ILE H CA 1
ATOM 2542 C C . ILE B 2 149 ? 4.279 -44.463 -33.216 1.00 30.83 148 ILE H C 1
ATOM 2543 O O . ILE B 2 149 ? 3.761 -43.611 -33.946 1.00 31.88 148 ILE H O 1
ATOM 2548 N N . GLU B 2 150 ? 3.829 -45.716 -33.161 1.00 31.22 149 GLU H N 1
ATOM 2549 C CA . GLU B 2 150 ? 2.669 -46.137 -33.943 1.00 33.01 149 GLU H CA 1
ATOM 2550 C C . GLU B 2 150 ? 1.440 -45.284 -33.640 1.00 32.90 149 GLU H C 1
ATOM 2551 O O . GLU B 2 150 ? 0.632 -45.004 -34.537 1.00 35.47 149 GLU H O 1
ATOM 2557 N N . GLU B 2 151 ? 1.272 -44.870 -32.382 1.00 31.59 150 GLU H N 1
ATOM 2558 C CA . GLU B 2 151 ? 0.149 -44.003 -32.032 1.00 34.09 150 GLU H CA 1
ATOM 2559 C C . GLU B 2 151 ? 0.271 -42.635 -32.697 1.00 32.01 150 GLU H C 1
ATOM 2560 O O . GLU B 2 151 ? -0.720 -42.089 -33.191 1.00 30.39 150 GLU H O 1
ATOM 2566 N N . ILE B 2 152 ? 1.479 -42.065 -32.741 1.00 32.60 151 ILE H N 1
ATOM 2567 C CA . ILE B 2 152 ? 1.648 -40.804 -33.461 1.00 31.86 151 ILE H CA 1
ATOM 2568 C C . ILE B 2 152 ? 1.382 -41.007 -34.944 1.00 31.22 151 ILE H C 1
ATOM 2569 O O . ILE B 2 152 ? 0.716 -40.189 -35.596 1.00 32.53 151 ILE H O 1
ATOM 2574 N N . ARG B 2 153 ? 1.887 -42.100 -35.507 1.00 28.46 152 ARG H N 1
ATOM 2575 C CA . ARG B 2 153 ? 1.689 -42.312 -36.931 1.00 32.16 152 ARG H CA 1
ATOM 2576 C C . ARG B 2 153 ? 0.212 -42.459 -37.242 1.00 32.26 152 ARG H C 1
ATOM 2577 O O . ARG B 2 153 ? -0.274 -41.922 -38.243 1.00 30.72 152 ARG H O 1
ATOM 2585 N N . GLN B 2 154 ? -0.528 -43.139 -36.367 1.00 31.78 153 GLN H N 1
ATOM 2586 C CA . GLN B 2 154 ? -1.950 -43.313 -36.624 1.00 33.03 153 GLN H CA 1
ATOM 2587 C C . GLN B 2 154 ? -2.700 -41.984 -36.491 1.00 30.99 153 GLN H C 1
ATOM 2588 O O . GLN B 2 154 ? -3.589 -41.689 -37.297 1.00 30.88 153 GLN H O 1
ATOM 2594 N N . LYS B 2 155 ? -2.360 -41.173 -35.485 1.00 31.61 154 LYS H N 1
ATOM 2595 C CA . LYS B 2 155 ? -2.976 -39.855 -35.338 1.00 33.26 154 LYS H CA 1
ATOM 2596 C C . LYS B 2 155 ? -2.686 -38.973 -36.550 1.00 35.32 154 LYS H C 1
ATOM 2597 O O . LYS B 2 155 ? -3.556 -38.222 -37.011 1.00 33.54 154 LYS H O 1
ATOM 2603 N N A CYS B 2 156 ? -1.479 -39.077 -37.096 0.43 33.64 155 CYS H N 1
ATOM 2604 N N B CYS B 2 156 ? -1.452 -39.046 -37.069 0.57 33.37 155 CYS H N 1
ATOM 2605 C CA A CYS B 2 156 ? -1.127 -38.283 -38.261 0.43 34.33 155 CYS H CA 1
ATOM 2606 C CA B CYS B 2 156 ? -1.078 -38.306 -38.271 0.57 34.28 155 CYS H CA 1
ATOM 2607 C C A CYS B 2 156 ? -1.902 -38.722 -39.495 0.43 34.33 155 CYS H C 1
ATOM 2608 C C B CYS B 2 156 ? -1.935 -38.720 -39.461 0.57 34.37 155 CYS H C 1
ATOM 2609 O O A CYS B 2 156 ? -2.356 -37.879 -40.281 0.43 33.37 155 CYS H O 1
ATOM 2610 O O B CYS B 2 156 ? -2.450 -37.870 -40.200 0.57 33.33 155 CYS H O 1
ATOM 2615 N N . GLN B 2 157 ? -2.078 -40.031 -39.674 1.00 35.26 156 GLN H N 1
ATOM 2616 C CA . GLN B 2 157 ? -2.906 -40.517 -40.770 1.00 37.82 156 GLN H CA 1
ATOM 2617 C C . GLN B 2 157 ? -4.332 -39.997 -40.656 1.00 37.82 156 GLN H C 1
ATOM 2618 O O . GLN B 2 157 ? -4.950 -39.645 -41.664 1.00 37.74 156 GLN H O 1
ATOM 2624 N N . SER B 2 158 ? -4.866 -39.922 -39.427 1.00 39.66 157 SER H N 1
ATOM 2625 C CA . SER B 2 158 ? -6.225 -39.422 -39.251 1.00 39.33 157 SER H CA 1
ATOM 2626 C C . SER B 2 158 ? -6.346 -37.983 -39.715 1.00 34.90 157 SER H C 1
ATOM 2627 O O . SER B 2 158 ? -7.429 -37.556 -40.132 1.00 36.68 157 SER H O 1
ATOM 2630 N N . LYS B 2 159 ? -5.254 -37.219 -39.652 1.00 33.39 158 LYS H N 1
ATOM 2631 C CA . LYS B 2 159 ? -5.280 -35.866 -40.188 1.00 34.33 158 LYS H CA 1
ATOM 2632 C C . LYS B 2 159 ? -5.082 -35.863 -41.699 1.00 33.16 158 LYS H C 1
ATOM 2633 O O . LYS B 2 159 ? -5.679 -35.039 -42.401 1.00 36.31 158 LYS H O 1
ATOM 2639 N N . ARG B 2 160 ? -4.290 -36.802 -42.231 1.00 29.85 159 ARG H N 1
ATOM 2640 C CA . ARG B 2 160 ? -3.979 -36.760 -43.656 1.00 30.22 159 ARG H CA 1
ATOM 2641 C C . ARG B 2 160 ? -5.138 -37.261 -44.502 1.00 32.48 159 ARG H C 1
ATOM 2642 O O . ARG B 2 160 ? -5.376 -36.745 -45.601 1.00 32.94 159 ARG H O 1
ATOM 2650 N N . GLN B 2 161 ? -5.863 -38.273 -44.009 1.00 31.53 160 GLN H N 1
ATOM 2651 C CA . GLN B 2 161 ? -6.840 -38.963 -44.849 1.00 33.51 160 GLN H CA 1
ATOM 2652 C C . GLN B 2 161 ? -7.909 -38.028 -45.402 1.00 37.48 160 GLN H C 1
ATOM 2653 O O . GLN B 2 161 ? -8.242 -38.149 -46.598 1.00 40.38 160 GLN H O 1
ATOM 2659 N N . PRO B 2 162 ? -8.514 -37.116 -44.624 1.00 35.60 161 PRO H N 1
ATOM 2660 C CA . PRO B 2 162 ? -9.545 -36.260 -45.230 1.00 35.90 161 PRO H CA 1
ATOM 2661 C C . PRO B 2 162 ? -8.985 -35.312 -46.260 1.00 33.82 161 PRO H C 1
ATOM 2662 O O . PRO B 2 162 ? -9.692 -34.982 -47.220 1.00 35.43 161 PRO H O 1
ATOM 2666 N N . ILE B 2 163 ? -7.738 -34.862 -46.097 1.00 31.41 162 ILE H N 1
ATOM 2667 C CA . ILE B 2 163 ? -7.117 -34.021 -47.116 1.00 31.16 162 ILE H CA 1
ATOM 2668 C C . ILE B 2 163 ? -6.820 -34.825 -48.372 1.00 33.97 162 ILE H C 1
ATOM 2669 O O . ILE B 2 163 ? -7.121 -34.384 -49.487 1.00 35.24 162 ILE H O 1
ATOM 2674 N N . LEU B 2 164 ? -6.215 -36.017 -48.210 1.00 33.89 163 LEU H N 1
ATOM 2675 C CA . LEU B 2 164 ? -5.948 -36.879 -49.358 1.00 35.10 163 LEU H CA 1
ATOM 2676 C C . LEU B 2 164 ? -7.227 -37.153 -50.130 1.00 37.96 163 LEU H C 1
ATOM 2677 O O . LEU B 2 164 ? -7.240 -37.069 -51.362 1.00 37.48 163 LEU H O 1
ATOM 2682 N N . ASP B 2 165 ? -8.320 -37.431 -49.409 1.00 40.58 164 ASP H N 1
ATOM 2683 C CA . ASP B 2 165 ? -9.609 -37.708 -50.040 0.88 45.29 164 ASP H CA 1
ATOM 2684 C C . ASP B 2 165 ? -10.139 -36.490 -50.784 1.00 44.79 164 ASP H C 1
ATOM 2685 O O . ASP B 2 165 ? -10.677 -36.617 -51.890 1.00 45.05 164 ASP H O 1
ATOM 2690 N N . ALA B 2 166 ? -9.985 -35.298 -50.199 1.00 43.19 165 ALA H N 1
ATOM 2691 C CA . ALA B 2 166 ? -10.486 -34.084 -50.839 1.00 40.07 165 ALA H CA 1
ATOM 2692 C C . ALA B 2 166 ? -9.686 -33.753 -52.097 1.00 41.97 165 ALA H C 1
ATOM 2693 O O . ALA B 2 166 ? -10.247 -33.278 -53.089 1.00 42.89 165 ALA H O 1
ATOM 2695 N N . ILE B 2 167 ? -8.374 -33.993 -52.074 1.00 40.68 166 ILE H N 1
ATOM 2696 C CA . ILE B 2 167 ? -7.563 -33.776 -53.268 1.00 41.82 166 ILE H CA 1
ATOM 2697 C C . ILE B 2 167 ? -8.043 -34.668 -54.400 1.00 48.46 166 ILE H C 1
ATOM 2698 O O . ILE B 2 167 ? -8.253 -34.214 -55.531 1.00 50.82 166 ILE H O 1
ATOM 2703 N N . GLU B 2 168 ? -8.218 -35.957 -54.117 1.00 52.96 167 GLU H N 1
ATOM 2704 C CA . GLU B 2 168 ? -8.630 -36.877 -55.167 0.86 59.92 167 GLU H CA 1
ATOM 2705 C C . GLU B 2 168 ? -10.040 -36.576 -55.656 1.00 63.27 167 GLU H C 1
ATOM 2706 O O . GLU B 2 168 ? -10.339 -36.772 -56.837 1.00 64.99 167 GLU H O 1
ATOM 2712 N N . ALA B 2 169 ? -10.905 -36.066 -54.781 0.75 64.76 168 ALA H N 1
ATOM 2713 C CA . ALA B 2 169 ? -12.261 -35.739 -55.198 1.00 68.83 168 ALA H CA 1
ATOM 2714 C C . ALA B 2 169 ? -12.301 -34.576 -56.180 0.82 71.28 168 ALA H C 1
ATOM 2715 O O . ALA B 2 169 ? -13.310 -34.404 -56.872 0.80 72.53 168 ALA H O 1
ATOM 2717 N N . LYS B 2 170 ? -11.240 -33.777 -56.263 1.00 73.29 169 LYS H N 1
ATOM 2718 C CA . LYS B 2 170 ? -11.220 -32.625 -57.155 0.63 76.50 169 LYS H CA 1
ATOM 2719 C C . LYS B 2 170 ? -10.561 -32.909 -58.499 1.00 82.95 169 LYS H C 1
ATOM 2720 O O . LYS B 2 170 ? -10.360 -31.977 -59.283 0.83 83.18 169 LYS H O 1
ATOM 2726 N N . HIS B 2 171 ? -10.224 -34.160 -58.787 1.00 88.85 170 HIS H N 1
ATOM 2727 C CA . HIS B 2 171 ? -9.677 -34.497 -60.095 1.00 94.83 170 HIS H CA 1
ATOM 2728 C C . HIS B 2 171 ? -10.696 -35.304 -60.900 1.00 99.03 170 HIS H C 1
ATOM 2729 O O . HIS B 2 171 ? -11.559 -35.978 -60.334 1.00 99.25 170 HIS H O 1
ATOM 2736 N N . MET C 1 1 ? -3.698 0.440 -25.315 1.00 93.75 0 MET l N 1
ATOM 2737 C CA . MET C 1 1 ? -4.847 -0.332 -24.855 1.00 94.96 0 MET l CA 1
ATOM 2738 C C . MET C 1 1 ? -4.617 -0.924 -23.466 1.00 83.15 0 MET l C 1
ATOM 2739 O O . MET C 1 1 ? -4.631 -0.212 -22.457 1.00 81.39 0 MET l O 1
ATOM 2744 N N . ASP C 1 2 ? -4.418 -2.238 -23.421 1.00 69.24 1 ASP l N 1
ATOM 2745 C CA . ASP C 1 2 ? -4.186 -2.908 -22.153 1.00 56.95 1 ASP l CA 1
ATOM 2746 C C . ASP C 1 2 ? -2.826 -2.510 -21.594 1.00 49.10 1 ASP l C 1
ATOM 2747 O O . ASP C 1 2 ? -1.914 -2.123 -22.331 1.00 42.66 1 ASP l O 1
ATOM 2752 N N . ILE C 1 3 ? -2.693 -2.608 -20.279 1.00 33.72 2 ILE l N 1
ATOM 2753 C CA . ILE C 1 3 ? -1.430 -2.290 -19.609 1.00 29.91 2 ILE l CA 1
ATOM 2754 C C . ILE C 1 3 ? -0.539 -3.522 -19.593 1.00 29.97 2 ILE l C 1
ATOM 2755 O O . ILE C 1 3 ? -0.949 -4.594 -19.132 1.00 28.84 2 ILE l O 1
ATOM 2760 N N . VAL C 1 4 ? 0.693 -3.365 -20.074 1.00 27.27 3 VAL l N 1
ATOM 2761 C CA . VAL C 1 4 ? 1.663 -4.448 -20.140 1.00 26.07 3 VAL l CA 1
ATOM 2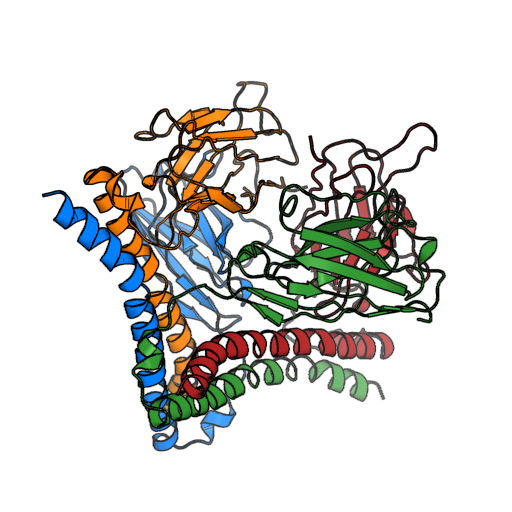762 C C . VAL C 1 4 ? 2.625 -4.283 -18.980 1.00 23.25 3 VAL l C 1
ATOM 2763 O O . VAL C 1 4 ? 3.179 -3.198 -18.785 1.00 25.75 3 VAL l O 1
ATOM 2767 N N . MET C 1 5 ? 2.831 -5.345 -18.221 1.00 23.74 4 MET l N 1
ATOM 2768 C CA . MET C 1 5 ? 3.784 -5.376 -17.115 1.00 24.55 4 MET l CA 1
ATOM 2769 C C . MET C 1 5 ? 4.984 -6.194 -17.573 1.00 25.68 4 MET l C 1
ATOM 2770 O O . MET C 1 5 ? 4.833 -7.369 -17.923 1.00 26.28 4 MET l O 1
ATOM 2775 N N . SER C 1 6 ? 6.170 -5.585 -17.527 1.00 24.48 5 SER l N 1
ATOM 2776 C CA . SER C 1 6 ? 7.399 -6.188 -18.034 1.00 24.19 5 SER l CA 1
ATOM 2777 C C . SER C 1 6 ? 8.348 -6.407 -16.865 1.00 26.91 5 SER l C 1
ATOM 2778 O O . SER C 1 6 ? 8.699 -5.448 -16.178 1.00 31.61 5 SER l O 1
ATOM 2781 N N . GLN C 1 7 ? 8.755 -7.649 -16.625 1.00 25.12 6 GLN l N 1
ATOM 2782 C CA . GLN C 1 7 ? 9.720 -7.908 -15.560 1.00 25.16 6 GLN l CA 1
ATOM 2783 C C . GLN C 1 7 ? 11.030 -8.428 -16.127 1.00 28.42 6 GLN l C 1
ATOM 2784 O O . GLN C 1 7 ? 11.053 -9.206 -17.070 1.00 32.08 6 GLN l O 1
ATOM 2790 N N . SER C 1 8 ? 12.115 -8.066 -15.468 1.00 30.21 7 SER l N 1
ATOM 2791 C CA . SER C 1 8 ? 13.424 -8.606 -15.788 1.00 33.70 7 SER l CA 1
ATOM 2792 C C . SER C 1 8 ? 14.239 -8.520 -14.514 1.00 32.20 7 SER l C 1
ATOM 2793 O O . SER C 1 8 ? 13.996 -7.628 -13.688 1.00 33.96 7 SER l O 1
ATOM 2796 N N . PRO C 1 9 ? 15.195 -9.443 -14.305 1.00 33.45 8 PRO l N 1
ATOM 2797 C CA . PRO C 1 9 ? 15.492 -10.560 -15.201 1.00 29.65 8 PRO l CA 1
ATOM 2798 C C . PRO C 1 9 ? 14.507 -11.684 -14.989 1.00 31.95 8 PRO l C 1
ATOM 2799 O O . PRO C 1 9 ? 13.848 -11.685 -13.961 1.00 34.43 8 PRO l O 1
ATOM 2803 N N . SER C 1 10 ? 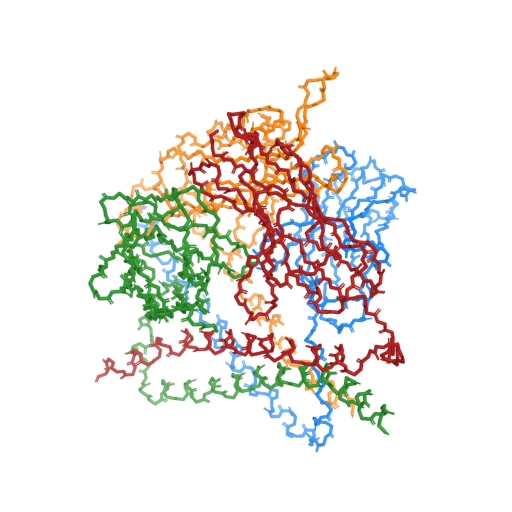14.416 -12.636 -15.914 1.00 33.89 9 SER l N 1
ATOM 2804 C CA . SER C 1 10 ? 13.471 -13.734 -15.736 1.00 33.38 9 SER l CA 1
ATOM 2805 C C . SER C 1 10 ? 13.947 -14.714 -14.676 1.00 34.05 9 SER l C 1
ATOM 2806 O O . SER C 1 10 ? 13.130 -15.378 -14.024 1.00 33.61 9 SER l O 1
ATOM 2809 N N . SER C 1 11 ? 15.262 -14.827 -14.494 1.00 33.21 10 SER l N 1
ATOM 2810 C CA . SER C 1 11 ? 15.828 -15.731 -13.513 1.00 31.97 10 SER l CA 1
ATOM 2811 C C . SER C 1 11 ? 17.091 -15.082 -12.965 1.00 33.31 10 SER l C 1
ATOM 2812 O O . SER C 1 11 ? 17.747 -14.288 -13.653 1.00 34.68 10 SER l O 1
ATOM 2815 N N . LEU C 1 12 ? 17.424 -15.427 -11.725 1.00 31.93 11 LEU l N 1
ATOM 2816 C CA . LEU C 1 12 ? 18.594 -14.853 -11.059 1.00 32.93 11 LEU l CA 1
ATOM 2817 C C . LEU C 1 12 ? 19.164 -15.863 -10.077 1.00 32.51 11 LEU l C 1
ATOM 2818 O O . LEU C 1 12 ? 18.450 -16.333 -9.184 1.00 31.57 11 LEU l O 1
ATOM 2823 N N . ALA C 1 13 ? 20.446 -16.202 -10.239 1.00 29.74 12 ALA l N 1
ATOM 2824 C CA . ALA C 1 13 ? 21.148 -17.062 -9.294 1.00 33.01 12 ALA l CA 1
ATOM 2825 C C . ALA C 1 13 ? 21.763 -16.195 -8.199 1.00 37.37 12 ALA l C 1
ATOM 2826 O O . ALA C 1 13 ? 22.509 -15.256 -8.495 1.00 42.61 12 ALA l O 1
ATOM 2828 N N . VAL C 1 14 ? 21.430 -16.488 -6.943 1.00 32.61 13 VAL l N 1
ATOM 2829 C CA . VAL C 1 14 ? 21.846 -15.669 -5.822 1.00 33.24 13 VAL l CA 1
ATOM 2830 C C . VAL C 1 14 ? 22.528 -16.554 -4.787 1.00 35.39 13 VAL l C 1
ATOM 2831 O O . VAL C 1 14 ? 22.376 -17.777 -4.768 1.00 34.58 13 VAL l O 1
ATOM 2835 N N A SER C 1 15 ? 23.311 -15.914 -3.935 0.50 37.04 14 SER l N 1
ATOM 2836 N N B SER C 1 15 ? 23.325 -15.917 -3.939 0.50 37.05 14 SER l N 1
ATOM 2837 C CA A SER C 1 15 ? 23.819 -16.548 -2.734 0.50 37.57 14 SER l CA 1
ATOM 2838 C CA B SER C 1 15 ? 23.837 -16.547 -2.733 0.50 37.59 14 SER l CA 1
ATOM 2839 C C A SER C 1 15 ? 23.128 -15.918 -1.533 0.50 36.35 14 SER l C 1
ATOM 2840 C C B SER C 1 15 ? 23.166 -15.909 -1.524 0.50 36.41 14 SER l C 1
ATOM 2841 O O A SER C 1 15 ? 22.710 -14.758 -1.582 0.50 37.75 14 SER l O 1
ATOM 2842 O O B SER C 1 15 ? 22.803 -14.730 -1.556 0.50 37.83 14 SER l O 1
ATOM 2847 N N . VAL C 1 16 ? 22.982 -16.706 -0.466 1.00 33.91 15 VAL l N 1
ATOM 2848 C CA . VAL C 1 16 ? 22.422 -16.184 0.784 1.00 34.72 15 VAL l CA 1
ATOM 2849 C C . VAL C 1 16 ? 23.198 -14.958 1.234 0.61 35.10 15 VAL l C 1
ATOM 2850 O O . VAL C 1 16 ? 24.434 -14.961 1.258 1.00 35.82 15 VAL l O 1
ATOM 2854 N N . GLY C 1 17 ? 22.473 -13.901 1.588 1.00 33.27 16 GLY l N 1
ATOM 2855 C CA . GLY C 1 17 ? 23.047 -12.674 2.098 1.00 36.02 16 GLY l CA 1
ATOM 2856 C C . GLY C 1 17 ? 23.248 -11.592 1.062 1.00 36.64 16 GLY l C 1
ATOM 2857 O O . GLY C 1 17 ? 23.465 -10.435 1.430 0.84 39.67 16 GLY l O 1
ATOM 2858 N N . GLU C 1 18 ? 23.163 -11.933 -0.212 1.00 34.54 17 GLU l N 1
ATOM 2859 C CA . GLU C 1 18 ? 23.331 -10.961 -1.279 1.00 40.48 17 GLU l CA 1
ATOM 2860 C C . GLU C 1 18 ? 22.142 -10.003 -1.330 1.00 38.24 17 GLU l C 1
ATOM 2861 O O . GLU C 1 18 ? 21.003 -10.376 -1.044 1.00 33.94 17 GLU l O 1
ATOM 2867 N N . LYS C 1 19 ? 22.419 -8.757 -1.706 1.00 40.82 18 LYS l N 1
ATOM 2868 C CA . LYS C 1 19 ? 21.359 -7.797 -1.996 1.00 40.69 18 LYS l CA 1
ATOM 2869 C C . LYS C 1 19 ? 20.804 -8.079 -3.383 1.00 38.75 18 LYS l C 1
ATOM 2870 O O . LYS C 1 19 ? 21.561 -8.264 -4.339 1.00 37.07 18 LYS l O 1
ATOM 2876 N N . VAL C 1 20 ? 19.477 -8.110 -3.504 1.00 33.83 19 VAL l N 1
ATOM 2877 C CA . VAL C 1 20 ? 18.814 -8.484 -4.747 1.00 35.20 19 VAL l CA 1
ATOM 2878 C C . VAL C 1 20 ? 17.876 -7.357 -5.145 1.00 34.97 19 VAL l C 1
ATOM 2879 O O . VAL C 1 20 ? 17.164 -6.819 -4.292 1.00 33.49 19 VAL l O 1
ATOM 2883 N N . THR C 1 21 ? 17.903 -6.991 -6.427 1.00 31.55 20 THR l N 1
ATOM 2884 C CA . THR C 1 21 ? 17.045 -5.957 -7.005 1.00 33.68 20 THR l CA 1
ATOM 2885 C C . THR C 1 21 ? 16.261 -6.565 -8.160 1.00 32.78 20 THR l C 1
ATOM 2886 O O . THR C 1 21 ? 16.850 -7.110 -9.093 1.00 32.31 20 THR l O 1
ATOM 2890 N N . MET C 1 22 ? 14.938 -6.453 -8.122 1.00 29.14 21 MET l N 1
ATOM 2891 C CA . MET C 1 22 ? 14.077 -6.958 -9.182 1.00 29.84 21 MET l CA 1
ATOM 2892 C C . MET C 1 22 ? 13.265 -5.787 -9.709 1.00 29.27 21 MET l C 1
ATOM 2893 O O . MET C 1 22 ? 12.769 -4.985 -8.921 1.00 29.15 21 MET l O 1
ATOM 2898 N N . SER C 1 23 ? 13.143 -5.680 -11.036 1.00 28.95 22 SER l N 1
ATOM 2899 C CA . SER C 1 23 ? 12.531 -4.525 -11.683 1.00 27.50 22 SER l CA 1
ATOM 2900 C C . SER C 1 23 ? 11.246 -4.897 -12.406 1.00 27.50 22 SER l C 1
ATOM 2901 O O . SER C 1 23 ? 11.107 -6.009 -12.926 1.00 24.30 22 SER l O 1
ATOM 2904 N N A CYS C 1 24 ? 10.309 -3.944 -12.491 0.10 28.47 23 CYS l N 1
ATOM 2905 N N B CYS C 1 24 ? 10.358 -3.908 -12.499 0.51 27.89 23 CYS l N 1
ATOM 2906 N N C CYS C 1 24 ? 10.285 -3.986 -12.389 0.39 28.02 23 CYS l N 1
ATOM 2907 C CA A CYS C 1 24 ? 9.046 -4.167 -13.203 0.10 28.00 23 CYS l CA 1
ATOM 2908 C CA B CYS C 1 24 ? 9.044 -4.052 -13.110 0.51 28.04 23 CYS l CA 1
ATOM 2909 C CA C CYS C 1 24 ? 9.163 -4.120 -13.298 0.39 27.84 23 CYS l CA 1
ATOM 2910 C C A CYS C 1 24 ? 8.516 -2.843 -13.745 0.10 29.76 23 CYS l C 1
ATOM 2911 C C B CYS C 1 24 ? 8.679 -2.732 -13.772 0.51 30.08 23 CYS l C 1
ATOM 2912 C C C CYS C 1 24 ? 8.790 -2.754 -13.828 0.39 29.98 23 CYS l C 1
ATOM 2913 O O A CYS C 1 24 ? 8.249 -1.918 -12.971 0.10 32.26 23 CYS l O 1
ATOM 2914 O O B CYS C 1 24 ? 8.689 -1.693 -13.102 0.51 32.64 23 CYS l O 1
ATOM 2915 O O C CYS C 1 24 ? 8.888 -1.738 -13.131 0.39 32.59 23 CYS l O 1
ATOM 2922 N N . LYS C 1 25 ? 8.365 -2.764 -15.074 1.00 29.29 24 LYS l N 1
ATOM 2923 C CA . LYS C 1 25 ? 7.964 -1.577 -15.798 1.00 27.72 24 LYS l CA 1
ATOM 2924 C C . LYS C 1 25 ? 6.534 -1.772 -16.290 1.00 26.92 24 LYS l C 1
ATOM 2925 O O . LYS C 1 25 ? 6.175 -2.849 -16.759 1.00 36.63 24 LYS l O 1
ATOM 2931 N N A SER C 1 26 ? 5.719 -0.739 -16.147 0.51 28.64 25 SER l N 1
ATOM 2932 N N B SER C 1 26 ? 5.707 -0.747 -16.138 0.49 28.63 25 SER l N 1
ATOM 2933 C CA A SER C 1 26 ? 4.358 -0.749 -16.661 0.51 28.53 25 SER l CA 1
ATOM 2934 C CA B SER C 1 26 ? 4.349 -0.774 -16.666 0.49 28.50 25 SER l CA 1
ATOM 2935 C C A SER C 1 26 ? 4.294 0.123 -17.906 0.51 35.17 25 SER l C 1
ATOM 2936 C C B SER C 1 26 ? 4.281 0.120 -17.894 0.49 35.19 25 SER l C 1
ATOM 2937 O O A SER C 1 26 ? 4.967 1.150 -17.980 0.51 30.55 25 SER l O 1
ATOM 2938 O O B SER C 1 26 ? 4.940 1.160 -17.945 0.49 30.59 25 SER l O 1
ATOM 2943 N N . SER C 1 27 ? 3.490 -0.286 -18.891 1.00 24.89 26 SER l N 1
ATOM 2944 C CA . SER C 1 27 ? 3.403 0.498 -20.123 1.00 26.98 26 SER l CA 1
ATOM 2945 C C . SER C 1 27 ? 2.599 1.778 -19.954 1.00 26.81 26 SER l C 1
ATOM 2946 O O . SER C 1 27 ? 2.553 2.603 -20.880 1.00 29.39 26 SER l O 1
ATOM 2949 N N . GLN C 1 28 ? 1.934 1.956 -18.809 1.00 26.77 27 GLN l N 1
ATOM 2950 C CA . GLN C 1 28 ? 1.294 3.228 -18.517 1.00 32.29 27 GLN l CA 1
ATOM 2951 C C . GLN C 1 28 ? 1.354 3.459 -17.016 1.00 28.25 27 GLN l C 1
ATOM 2952 O O . GLN C 1 28 ? 1.506 2.519 -16.235 1.00 28.26 27 GLN l O 1
ATOM 2958 N N . SER C 1 29 ? 1.270 4.730 -16.629 1.00 31.49 28 SER l N 1
ATOM 2959 C CA . SER C 1 29 ? 1.381 5.095 -15.222 1.00 29.73 28 SER l CA 1
ATOM 2960 C C . SER C 1 29 ? 0.303 4.409 -14.391 1.00 27.70 28 SER l C 1
ATOM 2961 O O . SER C 1 29 ? -0.874 4.377 -14.773 1.00 25.95 28 SER l O 1
ATOM 2964 N N . LEU C 1 30 ? 0.710 3.891 -13.234 1.00 24.11 29 LEU l N 1
ATOM 2965 C CA . LEU C 1 30 ? -0.195 3.244 -12.290 1.00 20.50 29 LEU l CA 1
ATOM 2966 C C . LEU C 1 30 ? -0.551 4.118 -11.101 1.00 23.50 29 LEU l C 1
ATOM 2967 O O . LEU C 1 30 ? -1.151 3.619 -10.139 1.00 23.14 29 LEU l O 1
ATOM 2972 N N . LEU C 1 31 ? -0.213 5.409 -11.152 1.00 27.10 30 LEU l N 1
ATOM 2973 C CA . LEU C 1 31 ? -0.430 6.358 -10.072 1.00 28.44 30 LEU l CA 1
ATOM 2974 C C . LEU C 1 31 ? -1.708 7.152 -10.322 1.00 28.45 30 LEU l C 1
ATOM 2975 O O . LEU C 1 31 ? -1.885 7.738 -11.394 1.00 29.41 30 LEU l O 1
ATOM 2980 N N . TYR C 1 32 ? -2.592 7.197 -9.330 1.00 28.26 31 TYR l N 1
ATOM 2981 C CA . TYR C 1 32 ? -3.727 8.118 -9.385 1.00 31.62 31 TYR l CA 1
ATOM 2982 C C . TYR C 1 32 ? -3.338 9.394 -8.663 1.00 34.27 31 TYR l C 1
ATOM 2983 O O . TYR C 1 32 ? -3.018 9.357 -7.471 1.00 35.58 31 TYR l O 1
ATOM 2992 N N . SER C 1 33 ? -3.391 10.523 -9.370 1.00 38.44 32 SER l N 1
ATOM 2993 C CA . SER C 1 33 ? -2.940 11.770 -8.769 1.00 41.70 32 SER l CA 1
ATOM 2994 C C . SER C 1 33 ? -3.763 12.154 -7.543 1.00 41.90 32 SER l C 1
ATOM 2995 O O . SER C 1 33 ? -3.209 12.706 -6.587 1.00 45.12 32 SER l O 1
ATOM 2998 N N . SER C 1 34 ? -5.066 11.851 -7.521 1.00 39.81 33 SER l N 1
ATOM 2999 C CA . SER C 1 34 ? -5.903 12.400 -6.447 1.00 39.42 33 SER l CA 1
ATOM 3000 C C . SER C 1 34 ? -5.545 11.830 -5.072 1.00 36.23 33 SER l C 1
ATOM 3001 O O . SER C 1 34 ? -5.747 12.509 -4.058 1.00 39.71 33 SER l O 1
ATOM 3004 N N . ASN C 1 35 ? -5.061 10.592 -4.999 1.00 30.58 34 ASN l N 1
ATOM 3005 C CA . ASN C 1 35 ? -4.676 10.013 -3.716 1.00 37.14 34 ASN l CA 1
ATOM 3006 C C . ASN C 1 35 ? -3.200 9.637 -3.661 1.00 36.92 34 ASN l C 1
ATOM 3007 O O . ASN C 1 35 ? -2.750 9.107 -2.638 1.00 35.49 34 ASN l O 1
ATOM 3012 N N . GLN C 1 36 ? -2.458 9.894 -4.736 1.00 36.31 35 GLN l N 1
ATOM 3013 C CA . GLN C 1 36 ? -1.014 9.678 -4.807 1.00 35.96 35 GLN l CA 1
ATOM 3014 C C . GLN C 1 36 ? -0.643 8.226 -4.505 1.00 34.22 35 GLN l C 1
ATOM 3015 O O . GLN C 1 36 ? 0.410 7.946 -3.921 1.00 33.73 35 GLN l O 1
ATOM 3021 N N . LYS C 1 37 ? -1.499 7.285 -4.920 1.00 28.75 36 LYS l N 1
ATOM 3022 C CA . LYS C 1 37 ? -1.245 5.857 -4.728 1.00 28.58 36 LYS l CA 1
ATOM 3023 C C . LYS C 1 37 ? -0.957 5.181 -6.064 1.00 24.54 36 LYS l C 1
ATOM 3024 O O . LYS C 1 37 ? -1.595 5.493 -7.078 1.00 24.57 36 LYS l O 1
ATOM 3030 N N . ASN C 1 38 ? -0.024 4.229 -6.039 1.00 22.95 37 ASN l N 1
ATOM 3031 C CA . ASN C 1 38 ? 0.300 3.361 -7.165 1.00 23.87 37 ASN l CA 1
ATOM 3032 C C . ASN C 1 38 ? -0.391 2.024 -6.999 1.00 19.78 37 ASN l C 1
ATOM 3033 O O . ASN C 1 38 ? -0.176 1.344 -5.995 1.00 25.36 37 ASN l O 1
ATOM 3038 N N . TYR C 1 39 ? -1.158 1.632 -8.019 1.00 21.39 38 TYR l N 1
ATOM 3039 C CA . TYR C 1 39 ? -1.977 0.418 -8.005 1.00 20.09 38 TYR l CA 1
ATOM 3040 C C . TYR C 1 39 ? -1.165 -0.785 -8.514 1.00 19.29 38 TYR l C 1
ATOM 3041 O O . TYR C 1 39 ? -1.420 -1.383 -9.559 1.00 22.04 38 TYR l O 1
ATOM 3050 N N . LEU C 1 40 ? -0.170 -1.152 -7.706 1.00 20.32 39 LEU l N 1
ATOM 3051 C CA . LEU C 1 40 ? 0.862 -2.095 -8.091 1.00 21.10 39 LEU l CA 1
ATOM 3052 C C . LEU C 1 40 ? 1.080 -3.041 -6.930 1.00 20.77 39 LEU l C 1
ATOM 3053 O O . LEU C 1 40 ? 1.273 -2.577 -5.811 1.00 24.19 39 LEU l O 1
ATOM 3058 N N . ALA C 1 41 ? 1.094 -4.352 -7.189 1.00 20.89 40 ALA l N 1
ATOM 3059 C CA . ALA C 1 41 ? 1.367 -5.322 -6.133 1.00 20.61 40 ALA l CA 1
ATOM 3060 C C . ALA C 1 41 ? 2.474 -6.275 -6.566 1.00 19.94 40 ALA l C 1
ATOM 3061 O O . ALA C 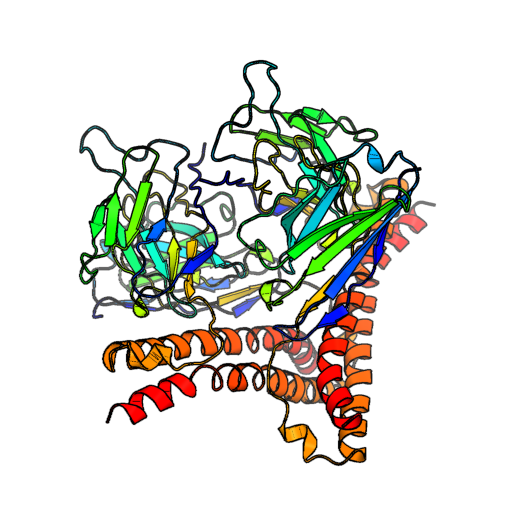1 41 ? 2.701 -6.480 -7.758 1.00 20.84 40 ALA l O 1
ATOM 3063 N N . TRP C 1 42 ? 3.151 -6.865 -5.575 1.00 20.08 41 TRP l N 1
ATOM 3064 C CA . TRP C 1 42 ? 4.087 -7.956 -5.781 1.00 19.55 41 TRP l CA 1
ATOM 3065 C C . TRP C 1 42 ? 3.601 -9.204 -5.048 1.00 20.20 41 TRP l C 1
ATOM 3066 O O . TRP C 1 42 ? 3.100 -9.110 -3.912 1.00 23.98 41 TRP l O 1
ATOM 3077 N N . TYR C 1 43 ? 3.741 -10.362 -5.701 1.00 19.04 42 TYR l N 1
ATOM 3078 C CA . TYR C 1 43 ? 3.412 -11.661 -5.115 1.00 18.97 42 TYR l CA 1
ATOM 3079 C C . TYR C 1 43 ? 4.648 -12.528 -5.077 1.00 20.87 42 TYR l C 1
ATOM 3080 O O . TYR C 1 43 ? 5.505 -12.464 -5.967 1.00 21.33 42 TYR l O 1
ATOM 3089 N N . GLN C 1 44 ? 4.713 -13.349 -4.052 1.00 17.80 43 GLN l N 1
ATOM 3090 C CA . GLN C 1 44 ? 5.779 -14.323 -3.898 1.00 20.38 43 GLN l CA 1
ATOM 3091 C C . GLN C 1 44 ? 5.173 -15.707 -4.075 1.00 24.71 43 GLN l C 1
ATOM 3092 O O . GLN C 1 44 ? 4.161 -16.032 -3.439 1.00 24.73 43 GLN l O 1
ATOM 3098 N N . GLN C 1 45 ? 5.788 -16.535 -4.913 1.00 22.16 44 GLN l N 1
ATOM 3099 C CA . GLN C 1 45 ? 5.282 -17.890 -5.105 1.00 22.94 44 GLN l CA 1
ATOM 3100 C C . GLN C 1 45 ? 6.417 -18.891 -5.072 1.00 24.70 44 GLN l C 1
ATOM 3101 O O . GLN C 1 45 ? 7.310 -18.851 -5.931 1.00 24.09 44 GLN l O 1
ATOM 3107 N N . LYS C 1 46 ? 6.364 -19.805 -4.101 1.00 24.71 45 LYS l N 1
ATOM 3108 C CA . LYS C 1 46 ? 7.351 -20.870 -4.066 1.00 26.65 45 LYS l CA 1
ATOM 3109 C C . LYS C 1 46 ? 6.844 -22.066 -4.846 1.00 25.76 45 LYS l C 1
ATOM 3110 O O . LYS C 1 46 ? 5.643 -22.243 -4.989 1.00 24.63 45 LYS l O 1
ATOM 3116 N N . PRO C 1 47 ? 7.728 -22.925 -5.350 1.00 29.30 46 PRO l N 1
ATOM 3117 C CA . PRO C 1 47 ? 7.273 -24.067 -6.163 0.78 29.03 46 PRO l CA 1
ATOM 3118 C C . PRO C 1 47 ? 6.324 -24.982 -5.397 1.00 29.08 46 PRO l C 1
ATOM 3119 O O . PRO C 1 47 ? 6.598 -25.399 -4.266 1.00 26.98 46 PRO l O 1
ATOM 3123 N N . GLY C 1 48 ? 5.214 -25.313 -6.035 1.00 29.84 47 GLY l N 1
ATOM 3124 C CA . GLY C 1 48 ? 4.229 -26.163 -5.416 1.00 30.82 47 GLY l CA 1
ATOM 3125 C C . GLY C 1 48 ? 3.348 -25.469 -4.405 1.00 24.89 47 GLY l C 1
ATOM 3126 O O . GLY C 1 48 ? 2.560 -26.143 -3.743 1.00 25.54 47 GLY l O 1
ATOM 3127 N N . GLN C 1 49 ? 3.469 -24.163 -4.248 1.00 24.94 48 GLN l N 1
ATOM 3128 C CA . GLN C 1 49 ? 2.649 -23.418 -3.304 1.00 27.67 48 GLN l CA 1
ATOM 3129 C C . GLN C 1 49 ? 1.840 -22.356 -4.046 1.00 25.21 48 GLN l C 1
ATOM 3130 O O . GLN C 1 49 ? 2.147 -21.990 -5.183 1.00 24.23 48 GLN l O 1
ATOM 3136 N N . SER C 1 50 ? 0.791 -21.859 -3.383 1.00 23.32 49 SER l N 1
ATOM 3137 C CA . SER C 1 50 ? 0.003 -20.766 -3.930 1.00 25.15 49 SER l CA 1
ATOM 3138 C C . SER C 1 50 ? 0.754 -19.434 -3.867 1.00 21.66 49 SER l C 1
ATOM 3139 O O . SER C 1 50 ? 1.588 -19.221 -2.975 1.00 25.49 49 SER l O 1
ATOM 3142 N N . PRO C 1 51 ? 0.436 -18.499 -4.772 1.00 23.19 50 PRO l N 1
ATOM 3143 C CA . PRO C 1 51 ? 0.975 -17.147 -4.646 1.00 23.75 50 PRO l CA 1
ATOM 3144 C C . PRO C 1 51 ? 0.537 -16.533 -3.336 1.00 26.44 50 PRO l C 1
ATOM 3145 O O . PRO C 1 51 ? -0.537 -16.841 -2.809 1.00 27.49 50 PRO l O 1
ATOM 3149 N N . LYS C 1 52 ? 1.392 -15.665 -2.814 1.00 23.99 51 LYS l N 1
ATOM 3150 C CA . LYS C 1 52 ? 1.154 -14.956 -1.572 1.00 28.02 51 LYS l CA 1
ATOM 3151 C C . LYS C 1 52 ? 1.376 -13.471 -1.808 1.00 25.40 51 LYS l C 1
ATOM 3152 O O . LYS C 1 52 ? 2.376 -13.072 -2.414 1.00 24.59 51 LYS l O 1
ATOM 3158 N N . LEU C 1 53 ? 0.433 -12.653 -1.355 1.00 25.32 52 LEU l N 1
ATOM 3159 C CA . LEU C 1 53 ? 0.600 -11.213 -1.474 1.00 23.27 52 LEU l CA 1
ATOM 3160 C C . LEU C 1 53 ? 1.776 -10.769 -0.615 1.00 22.06 52 LEU l C 1
ATOM 3161 O O . LEU C 1 53 ? 1.863 -11.131 0.560 1.00 24.25 52 LEU l O 1
ATOM 3166 N N . LEU C 1 54 ? 2.679 -9.995 -1.213 1.00 21.55 53 LEU l N 1
ATOM 3167 C CA . LEU C 1 54 ? 3.913 -9.544 -0.574 1.00 23.47 53 LEU l CA 1
ATOM 3168 C C . LEU C 1 54 ? 3.958 -8.043 -0.331 1.00 24.52 53 LEU l C 1
ATOM 3169 O O . LEU C 1 54 ? 4.215 -7.586 0.790 1.00 23.38 53 LEU l O 1
ATOM 3174 N N . ILE C 1 55 ? 3.758 -7.262 -1.393 1.00 22.08 54 ILE l N 1
ATOM 3175 C CA . ILE C 1 55 ? 3.813 -5.813 -1.367 1.00 21.71 54 ILE l CA 1
ATOM 3176 C C . ILE C 1 55 ? 2.596 -5.315 -2.113 1.00 18.11 54 ILE l C 1
ATOM 3177 O O . ILE C 1 55 ? 2.176 -5.935 -3.090 1.00 20.78 54 ILE l O 1
ATOM 3182 N N . TYR C 1 56 ? 1.993 -4.232 -1.639 1.00 22.40 55 TYR l N 1
ATOM 3183 C CA . TYR C 1 56 ? 0.951 -3.594 -2.430 1.00 22.75 55 TYR l CA 1
ATOM 3184 C C . TYR C 1 56 ? 1.052 -2.102 -2.218 1.00 22.53 55 TYR l C 1
ATOM 3185 O O . TYR C 1 56 ? 1.865 -1.633 -1.408 1.00 22.71 55 TYR l O 1
ATOM 3194 N N . TRP C 1 57 ? 0.268 -1.341 -3.005 1.00 22.76 56 TRP l N 1
ATOM 3195 C CA . TRP C 1 57 ? 0.485 0.107 -3.143 1.00 23.12 56 TRP l CA 1
ATOM 3196 C C . TRP C 1 57 ? 1.957 0.412 -3.444 1.00 22.80 56 TRP l C 1
ATOM 3197 O O . TRP C 1 57 ? 2.486 1.433 -3.024 1.00 24.42 56 TRP l O 1
ATOM 3208 N N . ALA C 1 58 ? 2.614 -0.487 -4.159 1.00 22.95 57 ALA l N 1
ATOM 3209 C CA . ALA C 1 58 ? 4.021 -0.376 -4.567 1.00 23.60 57 ALA l CA 1
ATOM 3210 C C . ALA C 1 58 ? 5.013 -0.465 -3.410 1.00 24.80 57 ALA l C 1
ATOM 3211 O O . ALA C 1 58 ? 6.094 -1.016 -3.605 1.00 27.03 57 ALA l O 1
ATOM 3213 N N . SER C 1 59 ? 4.673 0.012 -2.203 1.00 26.15 58 SER l N 1
ATOM 3214 C CA . SER C 1 59 ? 5.658 0.045 -1.124 1.00 29.31 58 SER l CA 1
ATOM 3215 C C . SER C 1 59 ? 5.161 -0.460 0.224 1.00 29.94 58 SER l C 1
ATOM 3216 O O . SER C 1 59 ? 5.927 -0.425 1.194 1.00 31.39 58 SER l O 1
ATOM 3219 N N . THR C 1 60 ? 3.916 -0.906 0.329 1.00 23.53 59 THR l N 1
ATOM 3220 C CA . THR C 1 60 ? 3.390 -1.379 1.601 1.00 24.17 59 THR l CA 1
ATOM 3221 C C . THR C 1 60 ? 3.620 -2.877 1.734 1.00 27.06 59 THR l C 1
ATOM 3222 O O . THR C 1 60 ? 3.209 -3.656 0.871 1.00 26.57 59 THR l O 1
ATO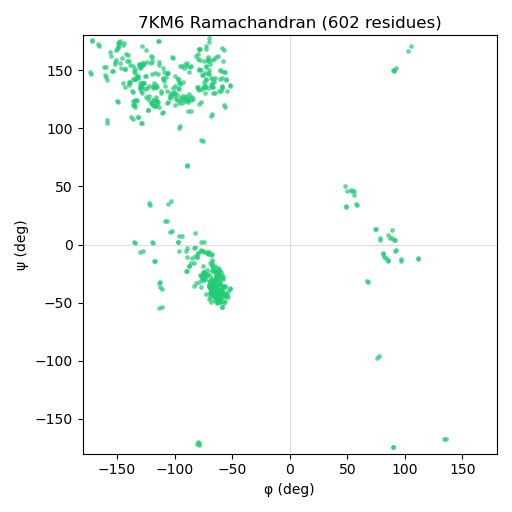M 3226 N N . ARG C 1 61 ? 4.252 -3.282 2.829 1.00 25.32 60 ARG l N 1
ATOM 3227 C CA . ARG C 1 61 ? 4.446 -4.700 3.099 1.00 25.16 60 ARG l CA 1
ATOM 3228 C C . ARG C 1 61 ? 3.178 -5.288 3.700 1.00 24.76 60 ARG l C 1
ATOM 3229 O O . ARG C 1 61 ? 2.560 -4.687 4.583 1.00 25.85 60 ARG l O 1
ATOM 3237 N N . GLU C 1 62 ? 2.799 -6.466 3.211 1.00 28.78 61 GLU l N 1
ATOM 3238 C CA . GLU C 1 62 ? 1.726 -7.249 3.808 1.00 31.81 61 GLU l CA 1
ATOM 3239 C C . GLU C 1 62 ? 2.135 -7.705 5.211 1.00 31.70 61 GLU l C 1
ATOM 3240 O O . GLU C 1 62 ? 3.319 -7.698 5.579 1.00 30.71 61 GLU l O 1
ATOM 3246 N N . SER C 1 63 ? 1.128 -8.047 6.020 1.00 28.17 62 SER l N 1
ATOM 3247 C CA . SER C 1 63 ? 1.369 -8.544 7.364 1.00 31.56 62 SER l CA 1
ATOM 3248 C C . SER C 1 63 ? 2.360 -9.692 7.336 1.00 32.12 62 SER l C 1
ATOM 3249 O O . SER C 1 63 ? 2.273 -10.577 6.480 1.00 33.42 62 SER l O 1
ATOM 3252 N N . GLY C 1 64 ? 3.297 -9.675 8.285 1.00 30.86 63 GLY l N 1
ATOM 3253 C CA . GLY C 1 64 ? 4.281 -10.729 8.399 1.00 32.28 63 GLY l CA 1
ATOM 3254 C C . GLY C 1 64 ? 5.471 -10.616 7.466 1.00 33.69 63 GLY l C 1
ATOM 3255 O O . GLY C 1 64 ? 6.423 -11.391 7.607 1.00 35.93 63 GLY l O 1
ATOM 3256 N N . VAL C 1 65 ? 5.442 -9.718 6.491 1.00 32.17 64 VAL l N 1
ATOM 3257 C CA . VAL C 1 65 ? 6.535 -9.601 5.523 1.00 28.23 64 VAL l CA 1
ATOM 3258 C C . VAL C 1 65 ? 7.687 -8.840 6.170 1.00 30.28 64 VAL l C 1
ATOM 3259 O O . VAL C 1 65 ? 7.509 -7.680 6.572 1.00 30.76 64 VAL l O 1
ATOM 3263 N N . PRO C 1 66 ? 8.877 -9.433 6.263 1.00 30.78 65 PRO l N 1
ATOM 3264 C CA . PRO C 1 66 ? 9.982 -8.796 7.002 1.00 33.00 65 PRO l CA 1
ATOM 3265 C C . PRO C 1 66 ? 10.552 -7.577 6.280 1.00 31.67 65 PRO l C 1
ATOM 3266 O O . PRO C 1 66 ? 10.414 -7.398 5.066 1.00 29.44 65 PRO l O 1
ATOM 3270 N N . ASP C 1 67 ? 11.227 -6.729 7.060 1.00 32.87 66 ASP l N 1
ATOM 3271 C CA . ASP C 1 67 ? 11.624 -5.423 6.542 1.00 36.02 66 ASP l CA 1
ATOM 3272 C C . ASP C 1 67 ? 12.808 -5.487 5.580 1.00 33.26 66 ASP l C 1
ATOM 3273 O O . ASP C 1 67 ? 13.139 -4.465 4.974 1.00 34.92 66 ASP l O 1
ATOM 3278 N N . ARG C 1 68 ? 13.424 -6.654 5.384 1.00 30.45 67 ARG l N 1
ATOM 3279 C CA . ARG C 1 68 ? 14.431 -6.756 4.333 1.00 31.52 67 ARG l CA 1
ATOM 3280 C C . ARG C 1 68 ? 13.826 -6.620 2.941 1.00 29.00 67 ARG l C 1
ATOM 3281 O O . ARG C 1 68 ? 14.565 -6.406 1.972 1.00 28.66 67 ARG l O 1
ATOM 3289 N N . PHE C 1 69 ? 12.501 -6.732 2.811 1.00 27.53 68 PHE l N 1
ATOM 3290 C CA . PHE C 1 69 ? 11.821 -6.472 1.547 1.00 27.94 68 PHE l CA 1
ATOM 3291 C C . PHE C 1 69 ? 11.429 -5.005 1.474 1.00 32.30 68 PHE l C 1
ATOM 3292 O O . PHE C 1 69 ? 10.775 -4.497 2.388 1.00 34.11 68 PHE l O 1
ATOM 3300 N N . THR C 1 70 ? 11.797 -4.331 0.388 1.00 33.18 69 THR l N 1
ATOM 3301 C CA . THR C 1 70 ? 11.385 -2.944 0.172 1.00 31.32 69 THR l CA 1
ATOM 3302 C C . THR C 1 70 ? 10.870 -2.801 -1.245 1.00 31.72 69 THR l C 1
ATOM 3303 O O . THR C 1 70 ? 11.574 -3.129 -2.201 1.00 32.87 69 THR l O 1
ATOM 3307 N N . GLY C 1 71 ? 9.643 -2.313 -1.391 1.00 28.74 70 GLY l N 1
ATOM 3308 C CA . GLY C 1 71 ? 9.134 -1.928 -2.691 1.00 27.07 70 GLY l CA 1
ATOM 3309 C C . GLY C 1 71 ? 9.308 -0.424 -2.876 1.00 28.44 70 GLY l C 1
ATOM 3310 O O . GLY C 1 71 ? 9.155 0.349 -1.927 1.00 29.20 70 GLY l O 1
ATOM 3311 N N . SER C 1 72 ? 9.649 -0.029 -4.096 1.00 28.24 71 SER l N 1
ATOM 3312 C CA . SER C 1 72 ? 9.850 1.383 -4.372 1.00 28.81 71 SER l CA 1
ATOM 3313 C C . SER C 1 72 ? 9.463 1.658 -5.813 1.00 29.81 71 SER l C 1
ATOM 3314 O O . SER C 1 72 ? 9.139 0.744 -6.577 1.00 30.18 71 SER l O 1
ATOM 3317 N N . GLY C 1 73 ? 9.454 2.938 -6.161 1.00 30.46 72 GLY l N 1
ATOM 3318 C CA . GLY C 1 73 ? 9.109 3.375 -7.497 1.00 29.53 72 GLY l CA 1
ATOM 3319 C C . GLY C 1 73 ? 7.701 3.939 -7.574 1.00 30.42 72 GLY l C 1
ATOM 3320 O O . GLY C 1 73 ? 6.861 3.762 -6.683 1.00 30.18 72 GLY l O 1
ATOM 3321 N N . SER C 1 74 ? 7.435 4.600 -8.698 1.00 29.66 73 SER l N 1
ATOM 3322 C CA . SER C 1 74 ? 6.161 5.279 -8.877 1.00 31.64 73 SER l CA 1
ATOM 3323 C C . SER C 1 74 ? 5.922 5.486 -10.361 1.00 30.72 73 SER l C 1
ATOM 3324 O O . SER C 1 74 ? 6.870 5.600 -11.147 1.00 32.19 73 SER l O 1
ATOM 3327 N N . GLY C 1 75 ? 4.647 5.557 -10.733 1.00 27.89 74 GLY l N 1
ATOM 3328 C CA . GLY C 1 75 ? 4.290 5.797 -12.117 1.00 29.90 74 GLY l CA 1
ATOM 3329 C C . GLY C 1 75 ? 4.446 4.554 -12.964 1.00 30.32 74 GLY l C 1
ATOM 3330 O O . GLY C 1 75 ? 3.549 3.708 -12.972 1.00 27.56 74 GLY l O 1
ATOM 3331 N N . THR C 1 76 ? 5.595 4.409 -13.657 1.00 28.92 75 THR l N 1
ATOM 3332 C CA . THR C 1 76 ? 5.819 3.272 -14.539 1.00 30.55 75 THR l CA 1
ATOM 3333 C C . THR C 1 76 ? 6.988 2.366 -14.154 1.00 32.07 75 THR l C 1
ATOM 3334 O O . THR C 1 76 ? 7.127 1.290 -14.743 1.00 32.36 75 THR l O 1
ATOM 3338 N N . ASP C 1 77 ? 7.874 2.792 -13.264 1.00 28.65 76 ASP l N 1
ATOM 3339 C CA . ASP C 1 77 ? 9.102 2.060 -12.972 1.00 28.99 76 ASP l CA 1
ATOM 3340 C C . ASP C 1 77 ? 9.078 1.631 -11.518 1.00 29.82 76 ASP l C 1
ATOM 3341 O O . ASP C 1 77 ? 9.044 2.487 -10.628 1.00 30.75 76 ASP l O 1
ATOM 3346 N N . PHE C 1 78 ? 9.127 0.322 -11.279 1.00 27.32 77 PHE l N 1
ATOM 3347 C CA . PHE C 1 78 ? 9.032 -0.225 -9.938 1.00 25.63 77 PHE l CA 1
ATOM 3348 C C . PHE C 1 78 ? 10.165 -1.212 -9.669 1.00 25.99 77 PHE l C 1
ATOM 3349 O O . PHE C 1 78 ? 10.700 -1.861 -10.584 1.00 26.84 77 PHE l O 1
ATOM 3357 N N . THR C 1 79 ? 10.506 -1.317 -8.386 1.00 25.57 78 THR l N 1
ATOM 3358 C CA . THR C 1 79 ? 11.609 -2.129 -7.909 1.00 26.05 78 THR l CA 1
ATOM 3359 C C . THR C 1 79 ? 11.193 -2.834 -6.628 1.00 26.92 78 THR l C 1
ATOM 3360 O O . THR C 1 79 ? 10.566 -2.237 -5.742 1.00 28.85 78 THR l O 1
ATOM 3364 N N . LEU C 1 80 ? 11.545 -4.099 -6.532 1.00 24.87 79 LEU l N 1
ATOM 3365 C CA . LEU C 1 80 ? 11.462 -4.849 -5.283 1.00 28.06 79 LEU l CA 1
ATOM 3366 C C . LEU C 1 80 ? 12.886 -5.200 -4.881 1.00 25.40 79 LEU l C 1
ATOM 3367 O O . LEU C 1 80 ? 13.619 -5.803 -5.670 1.00 27.28 79 LEU l O 1
ATOM 3372 N N . THR C 1 81 ? 13.287 -4.788 -3.687 1.00 25.66 80 THR l N 1
ATOM 3373 C CA . THR C 1 81 ? 14.654 -5.031 -3.217 1.00 27.00 80 THR l CA 1
ATOM 3374 C C . THR C 1 81 ? 14.618 -5.914 -1.980 1.00 32.48 80 THR l C 1
ATOM 3375 O O . THR C 1 81 ? 13.779 -5.719 -1.089 1.00 31.31 80 THR l O 1
ATOM 3379 N N . ILE C 1 82 ? 15.497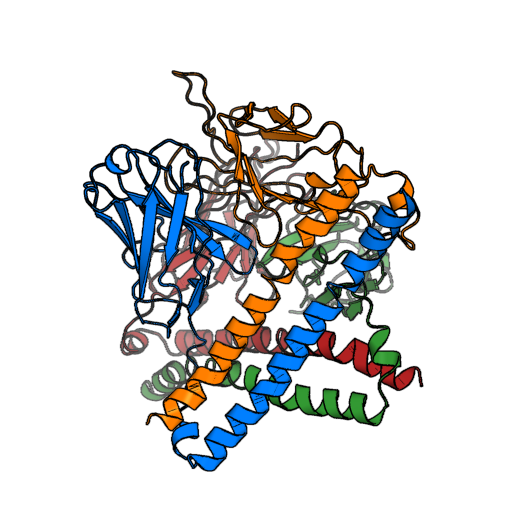 -6.907 -1.932 1.00 31.70 81 ILE l N 1
ATOM 3380 C CA . ILE C 1 82 ? 15.748 -7.670 -0.716 1.00 27.71 81 ILE l CA 1
ATOM 3381 C C . ILE C 1 82 ? 17.147 -7.284 -0.252 1.00 29.51 81 ILE l C 1
ATOM 3382 O O . ILE C 1 82 ? 18.129 -7.526 -0.965 1.00 30.78 81 ILE l O 1
ATOM 3387 N N . SER C 1 83 ? 17.228 -6.624 0.903 1.00 30.26 82 SER l N 1
ATOM 3388 C CA . SER C 1 83 ? 18.512 -6.082 1.351 1.00 35.62 82 SER l CA 1
ATOM 3389 C C . SER C 1 83 ? 19.517 -7.190 1.619 1.00 36.11 82 SER l C 1
ATOM 3390 O O . SER C 1 83 ? 20.731 -6.984 1.469 1.00 38.89 82 SER l O 1
ATOM 3393 N N . SER C 1 84 ? 19.037 -8.366 2.013 1.00 33.98 83 SER l N 1
ATOM 3394 C CA . SER C 1 84 ? 19.921 -9.488 2.301 1.00 36.50 83 SER l CA 1
ATOM 3395 C C . SER C 1 84 ? 19.084 -10.754 2.184 1.00 36.15 83 SER l C 1
ATOM 3396 O O . SER C 1 84 ? 18.279 -11.042 3.073 1.00 38.40 83 SER l O 1
ATOM 3399 N N . VAL C 1 85 ? 19.259 -11.508 1.097 1.00 35.54 84 VAL l N 1
ATOM 3400 C CA . VAL C 1 85 ? 18.326 -12.594 0.822 1.00 33.87 84 VAL l CA 1
ATOM 3401 C C . VAL C 1 85 ? 18.587 -13.773 1.752 1.00 32.66 84 VAL l C 1
ATOM 3402 O O . VAL C 1 85 ? 19.737 -14.148 2.039 1.00 30.52 84 VAL l O 1
ATOM 3406 N N . LYS C 1 86 ? 17.505 -14.327 2.282 1.00 28.91 85 LYS l N 1
ATOM 3407 C CA . LYS C 1 86 ? 17.546 -15.548 3.075 1.00 30.94 85 LYS l CA 1
ATOM 3408 C C . LYS C 1 86 ? 17.070 -16.721 2.234 1.00 28.38 85 LYS l C 1
ATOM 3409 O O . LYS C 1 86 ? 16.374 -16.546 1.235 1.00 30.28 85 LYS l O 1
ATOM 3415 N N . ALA C 1 87 ? 17.411 -17.931 2.680 1.00 28.66 86 ALA l N 1
ATOM 3416 C CA . ALA C 1 87 ? 16.980 -19.127 1.950 1.00 30.81 86 ALA l CA 1
ATOM 3417 C C . ALA C 1 87 ? 15.458 -19.172 1.784 1.00 29.97 86 ALA l C 1
ATOM 3418 O O . ALA C 1 87 ? 14.949 -19.608 0.740 1.00 29.20 86 ALA l O 1
ATOM 3420 N N . GLU C 1 88 ? 14.709 -18.713 2.791 1.00 32.24 87 GLU l N 1
ATOM 3421 C CA . GLU C 1 88 ? 13.245 -18.735 2.677 1.00 30.85 87 GLU l CA 1
ATOM 3422 C C . GLU C 1 88 ? 12.708 -17.727 1.670 1.00 29.36 87 GLU l C 1
ATOM 3423 O O . GLU C 1 88 ? 11.506 -17.740 1.377 1.00 28.47 87 GLU l O 1
ATOM 3429 N N . ASP C 1 89 ? 13.560 -16.869 1.117 1.00 28.10 88 ASP l N 1
ATOM 3430 C CA . ASP C 1 89 ? 13.162 -15.917 0.089 1.00 26.01 88 ASP l CA 1
ATOM 3431 C C . ASP C 1 89 ? 13.318 -16.471 -1.325 1.00 25.22 88 ASP l C 1
ATOM 3432 O O . ASP C 1 89 ? 12.940 -15.792 -2.285 1.00 28.54 88 ASP l O 1
ATOM 3437 N N . LEU C 1 90 ? 13.877 -17.664 -1.479 1.00 24.19 89 LEU l N 1
ATOM 3438 C CA . LEU C 1 90 ? 14.021 -18.292 -2.797 1.00 23.53 89 LEU l CA 1
ATOM 3439 C C . LEU C 1 90 ? 12.634 -18.644 -3.320 1.00 26.90 89 LEU l C 1
ATOM 3440 O O . LEU C 1 90 ? 11.960 -19.510 -2.750 1.00 27.27 89 LEU l O 1
ATOM 3445 N N . ALA C 1 91 ? 12.210 -17.965 -4.386 1.00 23.75 90 ALA l N 1
ATOM 3446 C CA . ALA C 1 91 ? 10.832 -18.015 -4.883 1.00 24.83 90 ALA l CA 1
ATOM 3447 C C . ALA C 1 91 ? 10.764 -17.277 -6.224 1.00 24.93 90 ALA l C 1
ATOM 3448 O O . ALA C 1 91 ? 11.741 -16.671 -6.677 1.00 25.38 90 ALA l O 1
ATOM 3450 N N . VAL C 1 92 ? 9.575 -17.303 -6.855 1.00 24.18 91 VAL l N 1
ATOM 3451 C CA . VAL C 1 92 ? 9.303 -16.496 -8.038 1.00 23.82 91 VAL l CA 1
ATOM 3452 C C . VAL C 1 92 ? 8.527 -15.274 -7.581 1.00 22.81 91 VAL l C 1
ATOM 3453 O O . VAL C 1 92 ? 7.645 -15.388 -6.723 1.00 23.50 91 VAL l O 1
ATOM 3457 N N . TYR C 1 93 ? 8.886 -14.099 -8.094 1.00 20.69 92 TYR l N 1
ATOM 3458 C CA . TYR C 1 93 ? 8.255 -12.851 -7.682 1.00 20.24 92 TYR l CA 1
ATOM 3459 C C . TYR C 1 93 ? 7.551 -12.255 -8.884 1.00 21.99 92 TYR l C 1
ATOM 3460 O O . TYR C 1 93 ? 8.172 -12.053 -9.930 1.00 21.50 92 TYR l O 1
ATOM 3469 N N . TYR C 1 94 ? 6.245 -12.019 -8.745 1.00 18.21 93 TYR l N 1
ATOM 3470 C CA . TYR C 1 94 ? 5.435 -11.491 -9.818 1.00 20.61 93 TYR l CA 1
ATOM 3471 C C . TYR C 1 94 ? 4.929 -10.107 -9.469 1.00 22.06 93 TYR l C 1
ATOM 3472 O O . TYR C 1 94 ? 4.464 -9.864 -8.339 1.00 23.34 93 TYR l O 1
ATOM 3481 N N A CYS C 1 95 ? 5.047 -9.180 -10.404 0.81 20.99 94 CYS l N 1
ATOM 3482 N N B CYS C 1 95 ? 4.937 -9.229 -10.459 0.19 21.17 94 CYS l N 1
ATOM 3483 C CA A CYS C 1 95 ? 4.365 -7.913 -10.210 0.81 20.71 94 CYS l CA 1
ATOM 3484 C CA B CYS C 1 95 ? 4.397 -7.892 -10.307 0.19 21.43 94 CYS l CA 1
ATOM 3485 C C A CYS C 1 95 ? 3.016 -7.957 -10.923 0.81 21.73 94 CYS l C 1
ATOM 3486 C C B CYS C 1 95 ? 3.099 -7.754 -11.089 0.19 21.22 94 CYS l C 1
ATOM 3487 O O A CYS C 1 95 ? 2.765 -8.793 -11.789 0.81 21.02 94 CYS l O 1
ATOM 3488 O O B CYS C 1 95 ? 2.991 -8.234 -12.222 0.19 21.16 94 CYS l O 1
ATOM 3493 N N . GLN C 1 96 ? 2.114 -7.085 -10.485 1.00 20.51 95 GLN l N 1
ATOM 3494 C CA . GLN C 1 96 ? 0.777 -7.055 -11.055 1.00 20.28 95 GLN l CA 1
ATOM 3495 C C . GLN C 1 96 ? 0.207 -5.659 -10.881 1.00 19.94 95 GLN l C 1
ATOM 3496 O O . GLN C 1 96 ? 0.279 -5.102 -9.776 1.00 20.17 95 GLN l O 1
ATOM 3502 N N . GLN C 1 97 ? -0.432 -5.125 -11.941 1.00 21.25 96 GLN l N 1
ATOM 3503 C CA . GLN C 1 97 ? -1.190 -3.882 -11.822 1.00 21.71 96 GLN l CA 1
ATOM 3504 C C . GLN C 1 97 ? -2.671 -4.185 -11.578 1.00 23.82 96 GLN l C 1
ATOM 3505 O O . GLN C 1 97 ? -3.235 -5.096 -12.181 1.00 22.12 96 GLN l O 1
ATOM 3511 N N . TYR C 1 98 ? -3.280 -3.427 -10.674 1.00 22.00 97 TYR l N 1
ATOM 3512 C CA . TYR C 1 98 ? -4.728 -3.444 -10.445 1.00 23.39 97 TYR l CA 1
ATOM 3513 C C . TYR C 1 98 ? -5.300 -2.042 -10.646 1.00 21.29 97 TYR l C 1
ATOM 3514 O O . TYR C 1 98 ? -6.262 -1.612 -9.992 1.00 23.62 97 TYR l O 1
ATOM 3523 N N . TYR C 1 99 ? -4.725 -1.332 -11.613 1.00 20.68 98 TYR l N 1
ATOM 3524 C CA . TYR C 1 99 ? -5.155 0.008 -11.986 1.00 23.15 98 TYR l CA 1
ATOM 3525 C C . TYR C 1 99 ? -6.335 -0.019 -12.946 1.00 25.25 98 TYR l C 1
ATOM 3526 O O . TYR C 1 99 ? -7.219 0.843 -12.862 1.00 27.19 98 TYR l O 1
ATOM 3535 N N . SER C 1 100 ? -6.381 -0.992 -13.856 1.00 26.77 99 SER l N 1
ATOM 3536 C CA . SER C 1 100 ? -7.414 -1.012 -14.888 1.00 28.27 99 SER l CA 1
ATOM 3537 C C . SER C 1 100 ? -7.575 -2.428 -15.438 1.00 27.51 99 SER l C 1
ATOM 3538 O O . SER C 1 100 ? -6.583 -3.145 -15.622 1.00 27.17 99 SER l O 1
ATOM 3541 N N . TYR C 1 101 ? -8.825 -2.827 -15.719 1.00 24.11 100 TYR l N 1
ATOM 3542 C CA . TYR C 1 101 ? -9.038 -4.085 -16.417 1.00 27.50 100 TYR l CA 1
ATOM 3543 C C . TYR C 1 101 ? -8.534 -3.962 -17.850 1.00 30.36 100 TYR l C 1
ATOM 3544 O O . TYR C 1 101 ? -8.700 -2.906 -18.474 1.00 32.61 100 TYR l O 1
ATOM 3553 N N . PRO C 1 102 ? -7.936 -5.027 -18.417 1.00 29.25 101 PRO l N 1
ATOM 3554 C CA . PRO C 1 102 ? -7.670 -6.334 -17.812 1.00 27.79 101 PRO l CA 1
ATOM 3555 C C . PRO C 1 102 ? -6.525 -6.262 -16.813 1.00 25.65 101 PRO l C 1
ATOM 3556 O O . PRO C 1 102 ? -5.530 -5.608 -17.088 1.00 24.76 101 PRO l O 1
ATOM 3560 N N . TYR C 1 103 ? -6.658 -6.881 -15.653 1.00 22.08 102 TYR l N 1
ATOM 3561 C CA . TYR C 1 103 ? -5.519 -6.906 -14.750 1.00 22.55 102 TYR l CA 1
ATOM 3562 C C . TYR C 1 103 ? -4.428 -7.760 -15.360 1.00 24.74 102 TYR l C 1
ATOM 3563 O O . TYR C 1 103 ? -4.711 -8.804 -15.956 1.00 29.26 102 TYR l O 1
ATOM 3572 N N . THR C 1 104 ? -3.170 -7.301 -15.245 1.00 20.96 103 THR l N 1
ATOM 3573 C CA . THR C 1 104 ? -2.072 -7.982 -15.926 1.00 20.27 103 THR l CA 1
ATOM 3574 C C . THR C 1 104 ? -0.903 -8.209 -14.966 1.00 20.62 103 THR l C 1
ATOM 3575 O O . THR C 1 104 ? -0.655 -7.383 -14.076 1.00 20.21 103 THR l O 1
ATOM 3579 N N . PHE C 1 105 ? -0.229 -9.368 -15.130 1.00 20.92 104 PHE l N 1
ATOM 3580 C CA . PHE C 1 105 ? 0.954 -9.762 -14.358 1.00 19.45 104 PHE l CA 1
ATOM 3581 C C . PHE C 1 105 ? 2.218 -9.667 -15.211 1.00 20.71 104 PHE l C 1
ATOM 3582 O O . PHE C 1 105 ? 2.194 -9.919 -16.415 1.00 21.67 104 PHE l O 1
ATOM 3590 N N . GLY C 1 106 ? 3.333 -9.336 -14.563 1.00 20.75 105 GLY l N 1
ATOM 3591 C CA . GLY C 1 106 ? 4.617 -9.549 -15.212 1.00 21.32 105 GLY l CA 1
ATOM 3592 C C . GLY C 1 106 ? 4.961 -11.026 -15.264 1.00 24.39 105 GLY l C 1
ATOM 3593 O O . GLY C 1 106 ? 4.337 -11.866 -14.612 1.00 22.32 105 GLY l O 1
ATOM 3594 N N . GLY C 1 107 ? 6.003 -11.346 -16.048 1.00 23.29 106 GLY l N 1
ATOM 3595 C CA . GLY C 1 107 ? 6.418 -12.724 -16.239 1.00 28.66 106 GLY l CA 1
ATOM 3596 C C . GLY C 1 107 ? 7.145 -13.335 -15.059 1.00 27.66 106 GLY l C 1
ATOM 3597 O O . GLY C 1 107 ? 7.428 -14.538 -15.084 1.00 30.26 106 GLY l O 1
ATOM 3598 N N . GLY C 1 108 ? 7.446 -12.550 -14.042 1.00 25.30 107 GLY l N 1
ATOM 3599 C CA . GLY C 1 108 ? 8.049 -13.114 -12.854 1.00 25.29 107 GLY l CA 1
ATOM 3600 C C . GLY C 1 108 ? 9.560 -13.119 -12.932 1.00 25.76 107 GLY l C 1
ATOM 3601 O O . GLY C 1 108 ? 10.156 -13.176 -14.003 1.00 26.44 107 GLY l O 1
ATOM 3602 N N . THR C 1 109 ? 10.179 -13.012 -11.766 1.00 24.68 108 THR l N 1
ATOM 3603 C CA . THR C 1 109 ? 11.620 -13.195 -11.606 1.00 25.90 108 THR l CA 1
ATOM 3604 C C . THR C 1 109 ? 11.834 -14.349 -10.641 1.00 29.69 108 THR l C 1
ATOM 3605 O O . THR C 1 109 ? 11.397 -14.284 -9.492 1.00 23.51 108 THR l O 1
ATOM 3609 N N . LYS C 1 110 ? 12.520 -15.400 -11.092 1.00 28.90 109 LYS l N 1
ATOM 3610 C CA . LYS C 1 110 ? 12.776 -16.556 -10.242 1.00 27.95 109 LYS l CA 1
ATOM 3611 C C . LYS C 1 110 ? 14.131 -16.407 -9.564 1.00 28.11 109 LYS l C 1
ATOM 3612 O O . LYS C 1 110 ? 15.143 -16.219 -10.239 1.00 28.45 109 LYS l O 1
ATOM 3618 N N . LEU C 1 111 ? 14.156 -16.496 -8.237 1.00 27.18 110 LEU l N 1
ATOM 3619 C CA . LEU C 1 111 ? 15.422 -16.460 -7.505 1.00 29.87 110 LEU l CA 1
ATOM 3620 C C . LEU C 1 111 ? 15.804 -17.888 -7.142 1.00 33.81 110 LEU l C 1
ATOM 3621 O O . LEU C 1 111 ? 14.995 -18.628 -6.578 1.00 33.90 110 LEU l O 1
ATOM 3626 N N . GLU C 1 112 ? 17.024 -18.290 -7.484 1.00 34.13 111 GLU l N 1
ATOM 3627 C CA . GLU C 1 112 ? 17.460 -19.639 -7.154 1.00 32.99 111 GLU l CA 1
ATOM 3628 C C . GLU C 1 112 ? 18.855 -19.559 -6.570 1.00 31.36 111 GLU l C 1
ATOM 3629 O O . GLU C 1 112 ? 19.620 -18.652 -6.896 1.00 29.73 111 GLU l O 1
ATOM 3635 N N . ILE C 1 113 ? 19.176 -20.504 -5.710 1.00 28.84 112 ILE l N 1
ATOM 3636 C CA . ILE C 1 113 ? 20.475 -20.484 -5.050 1.00 29.06 112 ILE l CA 1
ATOM 3637 C C . ILE C 1 113 ? 21.558 -20.941 -6.025 1.00 31.47 112 ILE l C 1
ATOM 3638 O O . ILE C 1 113 ? 21.335 -21.801 -6.885 1.00 31.14 112 ILE l O 1
ATOM 3643 N N . LYS C 1 114 ? 22.748 -20.366 -5.894 1.00 31.09 113 LYS l N 1
ATOM 3644 C CA . LYS C 1 114 ? 23.870 -20.842 -6.687 1.00 33.04 113 LYS l CA 1
ATOM 3645 C C . LYS C 1 114 ? 24.260 -22.246 -6.243 1.00 33.63 113 LYS l C 1
ATOM 3646 O O . LYS C 1 114 ? 24.352 -22.539 -5.042 1.00 32.65 113 LYS l O 1
ATOM 3652 N N . ALA C 1 115 ? 24.509 -23.113 -7.220 1.00 35.99 114 ALA l N 1
ATOM 3653 C CA . ALA C 1 115 ? 24.999 -24.451 -6.924 1.00 38.11 114 ALA l CA 1
ATOM 3654 C C . ALA C 1 115 ? 26.463 -24.389 -6.516 1.00 40.04 114 ALA l C 1
ATOM 3655 O O . ALA C 1 115 ? 27.244 -23.622 -7.079 1.00 41.46 114 ALA l O 1
ATOM 3657 N N . GLY C 1 116 ? 26.818 -25.184 -5.513 1.00 42.58 115 GLY l N 1
ATOM 3658 C CA . GLY C 1 116 ? 28.185 -25.365 -5.097 0.72 46.59 115 GLY l CA 1
ATOM 3659 C C . GLY C 1 116 ? 28.598 -26.803 -5.363 1.00 50.79 115 GLY l C 1
ATOM 3660 O O . GLY C 1 116 ? 27.807 -27.643 -5.789 0.80 53.15 115 GLY l O 1
ATOM 3661 N N . SER C 1 117 ? 29.867 -27.071 -5.118 1.00 54.05 116 SER l N 1
ATOM 3662 C CA . SER C 1 117 ? 30.378 -28.421 -5.294 1.00 59.26 116 SER l CA 1
ATOM 3663 C C . SER C 1 117 ? 30.208 -29.299 -4.058 0.79 56.58 116 SER l C 1
ATOM 3664 O O . SER C 1 117 ? 30.287 -30.526 -4.181 0.90 58.97 116 SER l O 1
ATOM 3667 N N . ASP C 1 118 ? 29.996 -28.714 -2.877 1.00 49.60 117 ASP l N 1
ATOM 3668 C CA . ASP C 1 118 ? 29.781 -29.490 -1.662 1.00 44.69 117 ASP l CA 1
ATOM 3669 C C . ASP C 1 118 ? 28.824 -28.728 -0.761 1.00 39.65 117 ASP l C 1
ATOM 3670 O O . ASP C 1 118 ? 28.438 -27.595 -1.046 1.00 38.84 117 ASP l O 1
ATOM 3675 N N . TYR C 1 119 ? 28.446 -29.358 0.345 0.73 39.45 118 TYR l N 1
ATOM 3676 C CA . TYR C 1 119 ? 27.446 -28.772 1.228 1.00 37.21 118 TYR l CA 1
ATOM 3677 C C . TYR C 1 119 ? 28.041 -28.229 2.515 1.00 35.89 118 TYR l C 1
ATOM 3678 O O . TYR C 1 119 ? 27.306 -28.009 3.479 1.00 36.24 118 TYR l O 1
ATOM 3687 N N . GLU C 1 120 ? 29.349 -27.948 2.540 1.00 38.84 119 GLU l N 1
ATOM 3688 C CA . GLU C 1 120 ? 29.923 -27.416 3.767 1.00 43.02 119 GLU l CA 1
ATOM 3689 C C . GLU C 1 120 ? 29.318 -26.062 4.119 1.00 41.48 119 GLU l C 1
ATOM 3690 O O . GLU C 1 120 ? 29.268 -25.688 5.298 1.00 41.00 119 GLU l O 1
ATOM 3696 N N . PHE C 1 121 ? 28.826 -25.331 3.115 1.00 38.66 120 PHE l N 1
ATOM 3697 C CA . PHE C 1 121 ? 28.256 -24.012 3.354 1.00 39.40 120 PHE l CA 1
ATOM 3698 C C . PHE C 1 121 ? 27.032 -24.052 4.261 1.00 37.30 120 PHE l C 1
ATOM 3699 O O . PHE C 1 121 ? 26.689 -23.024 4.856 1.00 38.36 120 PHE l O 1
ATOM 3707 N N . LEU C 1 122 ? 26.373 -25.208 4.389 1.00 35.61 121 LEU l N 1
ATOM 3708 C CA . LEU C 1 122 ? 25.187 -25.282 5.237 1.00 39.11 121 LEU l CA 1
ATOM 3709 C C . LEU C 1 122 ? 25.513 -25.042 6.707 1.00 39.30 121 LEU l C 1
ATOM 3710 O O . LEU C 1 122 ? 24.611 -24.718 7.487 1.00 37.38 121 LEU l O 1
ATOM 3715 N N . LYS C 1 123 ? 26.779 -25.178 7.109 1.00 41.27 122 LYS l N 1
ATOM 3716 C CA . LYS C 1 123 ? 27.133 -24.886 8.490 1.00 43.04 122 LYS l CA 1
ATOM 3717 C C . LYS C 1 123 ? 26.868 -23.432 8.838 1.00 44.27 122 LYS l C 1
ATOM 3718 O O . LYS C 1 123 ? 26.681 -23.117 10.018 1.00 46.69 122 LYS l O 1
ATOM 3724 N N . SER C 1 124 ? 26.858 -22.539 7.847 1.00 43.25 123 SER l N 1
ATOM 3725 C CA . SER C 1 124 ? 26.589 -21.133 8.110 1.00 47.10 123 SER l CA 1
ATOM 3726 C C . SER C 1 124 ? 25.099 -20.837 8.207 1.00 44.95 123 SER l C 1
ATOM 3727 O O . SER C 1 124 ? 24.729 -19.685 8.425 1.00 44.26 123 SER l O 1
ATOM 3730 N N . TRP C 1 125 ? 24.237 -21.831 8.011 1.00 41.11 124 TRP l N 1
ATOM 3731 C CA . TRP C 1 125 ? 22.812 -21.624 8.179 1.00 38.63 124 TRP l CA 1
ATOM 3732 C C . TRP C 1 125 ? 22.393 -21.953 9.609 1.00 40.05 124 TRP l C 1
ATOM 3733 O O . TRP C 1 125 ? 22.998 -22.794 10.277 1.00 41.39 124 TRP l O 1
ATOM 3744 N N . THR C 1 126 ? 21.334 -21.293 10.069 1.00 40.21 125 THR l N 1
ATOM 3745 C CA . THR C 1 126 ? 20.745 -21.660 11.349 1.00 46.62 125 THR l CA 1
ATOM 3746 C C . THR C 1 126 ? 19.886 -22.911 11.191 1.00 42.90 125 THR l C 1
ATOM 3747 O O . THR C 1 126 ? 19.442 -23.248 10.091 1.00 36.69 125 THR l O 1
ATOM 3751 N N . VAL C 1 127 ? 19.644 -23.602 12.311 1.00 34.21 126 VAL l N 1
ATOM 3752 C CA . VAL C 1 127 ? 18.783 -24.786 12.266 1.00 36.05 126 VAL l CA 1
ATOM 3753 C C . VAL C 1 127 ? 17.391 -24.411 11.751 1.00 35.56 126 VAL l C 1
ATOM 3754 O O . VAL C 1 127 ? 16.786 -25.149 10.965 1.00 34.11 126 VAL l O 1
ATOM 3758 N N . GLU C 1 128 ? 16.888 -23.235 12.139 1.00 35.82 127 GLU l N 1
ATOM 3759 C CA . GLU C 1 128 ? 15.589 -22.782 11.643 0.63 37.61 127 GLU l CA 1
ATOM 3760 C C . GLU C 1 128 ? 15.597 -22.583 10.130 1.00 36.14 127 GLU l C 1
ATOM 3761 O O . GLU C 1 128 ? 14.626 -22.929 9.450 1.00 37.76 127 GLU l O 1
ATOM 3767 N N . ASP C 1 129 ? 16.665 -22.000 9.578 1.00 33.96 128 ASP l N 1
ATOM 3768 C CA . ASP C 1 129 ? 16.703 -21.815 8.130 1.00 33.52 128 ASP l CA 1
ATOM 3769 C C . ASP C 1 129 ? 16.854 -23.147 7.408 1.00 31.37 128 ASP l C 1
ATOM 3770 O O . ASP C 1 129 ? 16.297 -23.330 6.319 1.00 31.97 128 ASP l O 1
ATOM 3775 N N . LEU C 1 130 ? 17.596 -24.090 8.003 1.00 29.01 129 LEU l N 1
ATOM 3776 C CA . LEU C 1 130 ? 17.719 -25.423 7.420 1.00 25.88 129 LEU l CA 1
ATOM 3777 C C . LEU C 1 130 ? 16.372 -26.136 7.399 1.00 27.27 129 LEU l C 1
ATOM 3778 O O . LEU C 1 130 ? 15.981 -26.711 6.378 1.00 26.97 129 LEU l O 1
ATOM 3783 N N . GLN C 1 131 ? 15.642 -26.076 8.516 1.00 27.36 130 GLN l N 1
ATOM 3784 C CA . GLN C 1 131 ? 14.341 -26.745 8.586 1.00 32.55 130 GLN l CA 1
ATOM 3785 C C . GLN C 1 131 ? 13.367 -26.131 7.596 1.00 30.93 130 GLN l C 1
ATOM 3786 O O . GLN C 1 131 ? 12.630 -26.851 6.909 1.00 29.75 130 GLN l O 1
ATOM 3792 N N . LYS C 1 132 ? 13.361 -24.799 7.489 1.00 30.54 131 LYS l N 1
ATOM 3793 C CA . LYS C 1 132 ? 12.477 -24.149 6.524 1.00 30.00 131 LYS l CA 1
ATOM 3794 C C . LYS C 1 132 ? 12.814 -24.572 5.104 1.00 28.64 131 LYS l C 1
ATOM 3795 O O . LYS C 1 132 ? 11.921 -24.786 4.282 1.00 29.71 131 LYS l O 1
ATOM 3801 N N . ARG C 1 133 ? 14.107 -24.644 4.785 1.00 26.25 132 ARG l N 1
ATOM 3802 C CA . ARG C 1 133 ? 14.510 -25.065 3.451 1.00 25.80 132 ARG l CA 1
ATOM 3803 C C . ARG C 1 133 ? 14.036 -26.478 3.173 1.00 26.52 132 ARG l C 1
ATOM 3804 O O . ARG C 1 133 ? 13.492 -26.763 2.102 1.00 27.33 132 ARG l O 1
ATOM 3812 N N . LEU C 1 134 ? 14.216 -27.366 4.153 1.00 28.82 133 LEU l N 1
ATOM 3813 C CA . LEU C 1 134 ? 13.769 -28.744 4.039 1.00 31.91 133 LEU l CA 1
ATOM 3814 C C . LEU C 1 134 ? 12.274 -28.805 3.742 1.00 32.73 133 LEU l C 1
ATOM 3815 O O . LEU C 1 134 ? 11.839 -29.460 2.783 1.00 34.32 133 LEU l O 1
ATOM 3820 N N . LEU C 1 135 ? 11.480 -28.064 4.511 1.00 27.84 134 LEU l N 1
ATOM 3821 C CA . LEU C 1 135 ? 10.032 -28.107 4.340 1.00 30.53 134 LEU l CA 1
ATOM 3822 C C . LEU C 1 135 ? 9.585 -27.473 3.031 1.00 29.83 134 LEU l C 1
ATOM 3823 O O . LEU C 1 135 ? 8.555 -27.870 2.484 1.00 29.37 134 LEU l O 1
ATOM 3828 N N . ALA C 1 136 ? 10.350 -26.516 2.490 1.00 26.97 135 ALA l N 1
ATOM 3829 C CA . ALA C 1 136 ? 10.007 -25.929 1.193 1.00 27.74 135 ALA l CA 1
ATOM 3830 C C . ALA C 1 136 ? 10.144 -26.932 0.056 1.00 26.50 135 ALA l C 1
ATOM 3831 O O . ALA C 1 136 ? 9.502 -26.768 -0.994 1.00 26.55 135 ALA l O 1
ATOM 3833 N N . LEU C 1 137 ? 10.953 -27.975 0.253 1.00 22.34 136 LEU l N 1
ATOM 3834 C CA . LEU C 1 137 ? 11.113 -28.998 -0.775 1.00 28.03 136 LEU l CA 1
ATOM 3835 C C . LEU C 1 137 ? 9.868 -29.883 -0.900 1.00 29.04 136 LEU l C 1
ATOM 3836 O O . LEU C 1 137 ? 9.590 -30.411 -1.983 1.00 29.13 136 LEU l O 1
ATOM 3841 N N . ASP C 1 138 ? 9.088 -30.023 0.177 1.00 28.64 137 ASP l N 1
ATOM 3842 C CA . ASP C 1 138 ? 7.968 -30.967 0.152 1.00 26.93 137 ASP l CA 1
ATOM 3843 C C . ASP C 1 138 ? 6.887 -30.603 -0.868 1.00 27.39 137 ASP l C 1
ATOM 3844 O O . ASP C 1 138 ? 6.499 -31.489 -1.653 1.00 27.53 137 ASP l O 1
ATOM 3849 N N . PRO C 1 139 ? 6.375 -29.362 -0.944 1.00 27.28 138 PRO l N 1
ATOM 3850 C CA . PRO C 1 139 ? 5.388 -29.067 -2.005 1.00 27.04 138 PRO l CA 1
ATOM 3851 C C . PRO C 1 139 ? 6.003 -29.067 -3.393 1.00 26.51 138 PRO l C 1
ATOM 3852 O O . PRO C 1 139 ? 5.314 -29.401 -4.368 1.00 26.92 138 PRO l O 1
ATOM 3856 N N . MET C 1 140 ? 7.280 -28.682 -3.499 1.00 24.77 139 MET l N 1
ATOM 3857 C CA . MET C 1 140 ? 7.962 -28.659 -4.789 1.00 28.38 139 MET l CA 1
ATOM 3858 C C . MET C 1 140 ? 8.037 -30.052 -5.396 1.00 29.19 139 MET l C 1
ATOM 3859 O O . MET C 1 140 ? 7.702 -30.262 -6.570 1.00 30.92 139 MET l O 1
ATOM 3864 N N . CYS C 1 141 ? 8.459 -31.026 -4.603 1.00 28.74 140 CYS l N 1
ATOM 3865 C CA . CYS C 1 141 ? 8.560 -32.378 -5.117 1.00 27.48 140 CYS l CA 1
ATOM 3866 C C . CYS C 1 141 ? 7.183 -32.945 -5.406 1.00 27.49 140 CYS l C 1
ATOM 3867 O O . CYS C 1 141 ? 6.976 -33.620 -6.425 1.00 26.75 140 CYS l O 1
ATOM 3870 N N . GLU C 1 142 ? 6.223 -32.661 -4.530 1.00 23.84 141 GLU l N 1
ATOM 3871 C CA . GLU C 1 142 ? 4.896 -33.206 -4.745 1.00 24.43 141 GLU l CA 1
ATOM 3872 C C . GLU C 1 142 ? 4.254 -32.629 -6.004 1.00 26.13 141 GLU l C 1
ATOM 3873 O O . GLU C 1 142 ? 3.476 -33.321 -6.669 1.00 27.57 141 GLU l O 1
ATOM 3879 N N . GLN C 1 143 ? 4.549 -31.374 -6.346 1.00 26.06 142 GLN l N 1
ATOM 3880 C CA . GLN C 1 143 ? 3.974 -30.811 -7.571 1.00 28.77 142 GLN l CA 1
ATOM 3881 C C . GLN C 1 143 ? 4.456 -31.586 -8.792 1.00 28.94 142 GLN l C 1
ATOM 3882 O O . GLN C 1 143 ? 3.682 -31.847 -9.716 1.00 29.87 142 GLN l O 1
ATOM 3888 N N . GLU C 1 144 ? 5.739 -31.967 -8.809 1.00 27.74 143 GLU l N 1
ATOM 3889 C CA . GLU C 1 144 ? 6.269 -32.718 -9.944 1.00 27.11 143 GLU l CA 1
ATOM 3890 C C . GLU C 1 144 ? 5.635 -34.097 -10.034 1.00 24.87 143 GLU l C 1
ATOM 3891 O O . GLU C 1 144 ? 5.341 -34.582 -11.139 1.00 28.72 143 GLU l O 1
ATOM 3897 N N . ILE C 1 145 ? 5.420 -34.740 -8.886 1.00 23.56 144 ILE l N 1
ATOM 3898 C CA . ILE C 1 145 ? 4.765 -36.042 -8.867 1.00 24.61 144 ILE l CA 1
ATOM 3899 C C . ILE C 1 145 ? 3.351 -35.918 -9.418 1.00 27.65 144 ILE l C 1
ATOM 3900 O O . ILE C 1 145 ? 2.909 -36.724 -10.249 1.00 28.02 144 ILE l O 1
ATOM 3905 N N . GLU C 1 146 ? 2.621 -34.901 -8.970 1.00 25.75 145 GLU l N 1
ATOM 3906 C CA . GLU C 1 146 ? 1.243 -34.780 -9.435 1.00 31.05 145 GLU l CA 1
ATOM 3907 C C . GLU C 1 146 ? 1.180 -34.504 -10.935 1.00 31.65 145 GLU l C 1
ATOM 3908 O O . GLU C 1 146 ? 0.241 -34.944 -11.608 1.00 34.62 145 GLU l O 1
ATOM 3914 N N . GLU C 1 147 ? 2.155 -33.778 -11.478 1.00 28.69 146 GLU l N 1
ATOM 3915 C CA . GLU C 1 147 ? 2.169 -33.556 -12.924 1.00 31.55 146 GLU l CA 1
ATOM 3916 C C . GLU C 1 147 ? 2.325 -34.873 -13.692 1.00 27.98 146 GLU l C 1
ATOM 3917 O O . GLU C 1 147 ? 1.730 -35.049 -14.768 1.00 27.45 146 GLU l O 1
ATOM 3923 N N A ILE C 1 148 ? 3.110 -35.812 -13.152 0.50 26.07 147 ILE l N 1
ATOM 3924 N N B ILE C 1 148 ? 3.121 -35.805 -13.160 0.50 26.08 147 ILE l N 1
ATOM 3925 C CA A ILE C 1 148 ? 3.244 -37.127 -13.776 0.50 26.43 147 ILE l CA 1
ATOM 3926 C CA B ILE C 1 148 ? 3.233 -37.128 -13.772 0.50 26.43 147 ILE l CA 1
ATOM 3927 C C A ILE C 1 148 ? 1.914 -37.874 -13.716 0.50 26.66 147 ILE l C 1
ATOM 3928 C C B ILE C 1 148 ? 1.886 -37.836 -13.732 0.50 26.66 147 ILE l C 1
ATOM 3929 O O A ILE C 1 148 ? 1.476 -38.493 -14.700 0.50 27.35 147 ILE l O 1
ATOM 3930 O O B ILE C 1 148 ? 1.417 -38.399 -14.733 0.50 27.30 147 ILE l O 1
ATOM 3939 N N . ARG C 1 149 ? 1.248 -37.825 -12.560 1.00 25.02 148 ARG l N 1
ATOM 3940 C CA . ARG C 1 149 ? -0.043 -38.487 -12.429 1.00 25.65 148 ARG l CA 1
ATOM 3941 C C . ARG C 1 149 ? -1.038 -37.945 -13.434 1.00 25.94 148 ARG l C 1
ATOM 3942 O O . ARG C 1 149 ? -1.854 -38.699 -13.968 1.00 28.31 148 ARG l O 1
ATOM 3950 N N . GLN C 1 150 ? -1.013 -36.631 -13.671 1.00 27.72 149 GLN l N 1
ATOM 3951 C CA . GLN C 1 150 ? -1.957 -36.017 -14.608 1.00 28.81 149 GLN l CA 1
ATOM 3952 C C . GLN C 1 150 ? -1.655 -36.431 -16.035 1.00 30.65 149 GLN l C 1
ATOM 3953 O O . GLN C 1 150 ? -2.573 -36.609 -16.845 1.00 31.91 149 GLN l O 1
ATOM 3959 N N . LYS C 1 151 ? -0.367 -36.578 -16.357 1.00 29.38 150 LYS l N 1
ATOM 3960 C CA . LYS C 1 151 ? 0.029 -37.067 -17.673 1.00 31.43 150 LYS l CA 1
ATOM 3961 C C . LYS C 1 151 ? -0.526 -38.463 -17.924 1.00 30.47 150 LYS l C 1
ATOM 3962 O O . LYS C 1 151 ? -1.098 -38.732 -18.988 1.00 31.84 150 LYS l O 1
ATOM 3968 N N . TYR C 1 152 ? -0.385 -39.364 -16.942 1.00 28.14 151 TYR l N 1
ATOM 3969 C CA . TYR C 1 152 ? -0.844 -40.735 -17.131 1.00 30.11 151 TYR l CA 1
ATOM 3970 C C . TYR C 1 152 ? -2.358 -40.840 -17.023 1.00 30.95 151 TYR l C 1
ATOM 3971 O O . TYR C 1 152 ? -2.956 -41.717 -17.661 1.00 31.47 151 TYR l O 1
ATOM 3980 N N . GLN C 1 153 ? -3.009 -39.940 -16.268 1.00 30.99 152 GLN l N 1
ATOM 3981 C CA . GLN C 1 153 ? -4.468 -39.872 -16.348 1.00 31.48 152 GLN l CA 1
ATOM 3982 C C . GLN C 1 153 ? -4.922 -39.603 -17.774 1.00 31.85 152 GLN l C 1
ATOM 3983 O O . GLN C 1 153 ? -5.879 -40.220 -18.267 1.00 29.96 152 GLN l O 1
ATOM 3989 N N . SER C 1 154 ? -4.255 -38.673 -18.455 1.00 31.36 153 SER l N 1
ATOM 3990 C CA . SER C 1 154 ? -4.652 -38.391 -19.822 1.00 33.00 153 SER l CA 1
ATOM 3991 C C . SER C 1 154 ? -4.372 -39.588 -20.716 1.00 33.78 153 SER l C 1
ATOM 3992 O O . SER C 1 154 ? -5.154 -39.880 -21.628 1.00 36.15 153 SER l O 1
ATOM 3995 N N . LYS C 1 155 ? -3.282 -40.314 -20.456 1.00 30.10 154 LYS l N 1
ATOM 3996 C CA . LYS C 1 155 ? -2.975 -41.473 -21.295 1.00 32.19 154 LYS l CA 1
ATOM 3997 C C . LYS C 1 155 ? -3.980 -42.599 -21.086 1.00 32.31 154 LYS l C 1
ATOM 3998 O O . LYS C 1 155 ? -4.346 -43.293 -22.042 1.00 34.06 154 LYS l O 1
ATOM 4004 N N . ARG C 1 156 ? -4.436 -42.798 -19.846 1.00 30.21 155 ARG l N 1
ATOM 4005 C CA . ARG C 1 156 ? -5.271 -43.947 -19.510 1.00 32.33 155 ARG l CA 1
ATOM 4006 C C . ARG C 1 156 ? -6.716 -43.774 -19.935 1.00 34.37 155 ARG l C 1
ATOM 4007 O O . ARG C 1 156 ? -7.408 -44.772 -20.146 1.00 35.07 155 ARG l O 1
ATOM 4015 N N . GLN C 1 157 ? -7.194 -42.533 -20.034 1.00 36.11 156 GLN l N 1
ATOM 4016 C CA . GLN C 1 157 ? -8.629 -42.296 -20.173 1.00 35.13 156 GLN l CA 1
ATOM 4017 C C . GLN C 1 157 ? -9.235 -42.825 -21.472 1.00 37.41 156 GLN l C 1
ATOM 4018 O O . GLN C 1 157 ? -10.355 -43.351 -21.436 1.00 38.61 156 GLN l O 1
ATOM 4024 N N . PRO C 1 158 ? -8.596 -42.665 -22.640 1.00 36.86 157 PRO l N 1
ATOM 4025 C CA . PRO C 1 158 ? -9.196 -43.257 -23.850 1.00 38.62 157 PRO l CA 1
ATOM 4026 C C . PRO C 1 158 ? -9.327 -44.765 -23.740 1.00 38.61 157 PRO l C 1
ATOM 4027 O O . PRO C 1 158 ? -10.285 -45.348 -24.271 1.00 39.10 157 PRO l O 1
ATOM 4031 N N . ILE C 1 159 ? -8.375 -45.410 -23.060 1.00 36.69 158 ILE l N 1
ATOM 4032 C CA . ILE C 1 159 ? -8.417 -46.854 -22.874 1.00 38.00 158 ILE l CA 1
ATOM 4033 C C . ILE C 1 159 ? -9.577 -47.231 -21.961 1.00 40.13 158 ILE l C 1
ATOM 4034 O O . ILE C 1 159 ? -10.369 -48.130 -22.281 1.00 39.89 158 ILE l O 1
ATOM 4039 N N . LEU C 1 160 ? -9.697 -46.552 -20.810 1.00 38.52 159 LEU l N 1
ATOM 4040 C CA . LEU C 1 160 ? -10.832 -46.808 -19.928 1.00 40.94 159 LEU l CA 1
ATOM 4041 C C . LEU C 1 160 ? -12.141 -46.570 -20.657 1.00 42.30 159 LEU l C 1
ATOM 4042 O O . LEU C 1 160 ? -13.081 -47.357 -20.526 0.88 45.87 159 LEU l O 1
ATOM 4047 N N . ASP C 1 161 ? -12.209 -45.504 -21.460 1.00 42.39 160 ASP l N 1
ATOM 4048 C CA . ASP C 1 161 ? -13.424 -45.237 -22.229 1.00 42.98 160 ASP l CA 1
ATOM 4049 C C . ASP C 1 161 ? -13.731 -46.378 -23.183 1.00 41.14 160 ASP l C 1
ATOM 4050 O O . ASP C 1 161 ? -14.883 -46.811 -23.297 0.63 38.92 160 ASP l O 1
ATOM 4055 N N . ALA C 1 162 ? -12.709 -46.888 -23.871 1.00 41.67 161 ALA l N 1
ATOM 4056 C CA . ALA C 1 162 ? -12.938 -47.978 -24.809 1.00 41.91 161 ALA l CA 1
ATOM 4057 C C . ALA C 1 162 ? -13.306 -49.269 -24.087 1.00 42.77 161 ALA l C 1
ATOM 4058 O O . ALA C 1 162 ? -14.113 -50.046 -24.601 1.00 43.00 161 ALA l O 1
ATOM 4060 N N . ILE C 1 163 ? -12.747 -49.514 -22.900 1.00 42.69 162 ILE l N 1
ATOM 4061 C CA . ILE C 1 163 ? -13.115 -50.717 -22.154 1.00 47.24 162 ILE l CA 1
ATOM 4062 C C . ILE C 1 163 ? -14.592 -50.674 -21.779 0.94 52.20 162 ILE l C 1
ATOM 4063 O O . ILE C 1 163 ? -15.325 -51.657 -21.948 0.55 54.14 162 ILE l O 1
ATOM 4068 N N . GLU C 1 164 ? -15.053 -49.528 -21.279 1.00 55.32 163 GLU l N 1
ATOM 4069 C CA . GLU C 1 164 ? -16.433 -49.406 -20.828 1.00 62.33 163 GLU l CA 1
ATOM 4070 C C . GLU C 1 164 ? -17.432 -49.311 -21.971 1.00 63.48 163 GLU l C 1
ATOM 4071 O O . GLU C 1 164 ? -18.627 -49.521 -21.745 0.64 66.41 163 GLU l O 1
ATOM 4077 N N . ALA C 1 165 ? -16.983 -48.982 -23.179 1.00 62.36 164 ALA l N 1
ATOM 4078 C CA . ALA C 1 165 ? -17.862 -48.924 -24.339 1.00 64.81 164 ALA l CA 1
ATOM 4079 C C . ALA C 1 165 ? -18.097 -50.295 -24.966 0.92 66.89 164 ALA l C 1
ATOM 4080 O O . ALA C 1 165 ? -18.669 -50.372 -26.060 0.81 68.01 164 ALA l O 1
ATOM 4082 N N . LYS C 1 166 ? -17.670 -51.370 -24.310 0.94 67.01 165 LYS l N 1
ATOM 4083 C CA . LYS C 1 166 ? -17.972 -52.720 -24.774 0.90 67.17 165 LYS l CA 1
ATOM 4084 C C . LYS C 1 166 ? -19.386 -53.123 -24.357 0.79 71.51 165 LYS l C 1
ATOM 4085 O O . LYS C 1 166 ? -19.695 -54.309 -24.219 0.94 73.96 165 LYS l O 1
ATOM 4091 N N . MET D 2 1 ? -4.901 -20.203 8.183 0.69 54.23 0 MET h N 1
ATOM 4092 C CA . MET D 2 1 ? -5.587 -18.945 8.468 0.85 53.51 0 MET h CA 1
ATOM 4093 C C . MET D 2 1 ? -7.084 -19.174 8.632 1.00 50.29 0 MET h C 1
ATOM 4094 O O . MET D 2 1 ? -7.625 -20.140 8.085 0.72 50.22 0 MET h O 1
ATOM 4099 N N . GLU D 2 2 ? -7.753 -18.286 9.375 0.69 48.23 1 GLU h N 1
ATOM 4100 C CA . GLU D 2 2 ? -9.206 -18.377 9.493 1.00 46.66 1 GLU h CA 1
ATOM 4101 C C . GLU D 2 2 ? -9.890 -18.119 8.160 1.00 41.15 1 GLU h C 1
ATOM 4102 O O . GLU D 2 2 ? -10.894 -18.766 7.842 0.68 40.97 1 GLU h O 1
ATOM 4108 N N . VAL D 2 3 ? -9.396 -17.148 7.390 1.00 34.56 2 VAL h N 1
ATOM 4109 C CA . VAL D 2 3 ? -9.903 -16.956 6.043 1.00 32.46 2 VAL h CA 1
ATOM 4110 C C . VAL D 2 3 ? -9.364 -18.075 5.167 1.00 32.65 2 VAL h C 1
ATOM 4111 O O . VAL D 2 3 ? -8.157 -18.346 5.162 1.00 33.22 2 VAL h O 1
ATOM 4115 N N . GLN D 2 4 ? -10.254 -18.724 4.416 1.00 28.58 3 GLN h N 1
ATOM 4116 C CA . GLN D 2 4 ? -9.883 -19.843 3.555 1.00 28.13 3 GLN h CA 1
ATOM 4117 C C . GLN D 2 4 ? -10.693 -19.857 2.271 1.00 26.00 3 GLN h C 1
ATOM 4118 O O . GLN D 2 4 ? -11.900 -19.638 2.284 1.00 25.74 3 GLN h O 1
ATOM 4124 N N . LEU D 2 5 ? -10.022 -20.156 1.166 1.00 23.04 4 LEU h N 1
ATOM 4125 C CA . LEU D 2 5 ? -10.654 -20.370 -0.125 1.00 23.09 4 LEU h CA 1
ATOM 4126 C C . LEU D 2 5 ? -10.265 -21.767 -0.589 1.00 23.02 4 LEU h C 1
ATOM 4127 O O . LEU D 2 5 ? -9.086 -22.140 -0.527 1.00 23.63 4 LEU h O 1
ATOM 4132 N N . LEU D 2 6 ? -11.257 -22.578 -0.954 1.00 23.04 5 LEU h N 1
ATOM 4133 C CA . LEU D 2 6 ? -11.011 -23.973 -1.320 1.00 26.19 5 LEU h CA 1
ATOM 4134 C C . LEU D 2 6 ? -11.727 -24.292 -2.623 1.00 24.83 5 LEU h C 1
ATOM 4135 O O . LEU D 2 6 ? -12.962 -24.392 -2.652 1.00 26.65 5 LEU h O 1
ATOM 4140 N N . GLU D 2 7 ? -10.949 -24.483 -3.698 1.00 22.05 6 GLU h N 1
ATOM 4141 C CA . GLU D 2 7 ? -11.489 -24.774 -5.021 1.00 22.11 6 GLU h CA 1
ATOM 4142 C C . GLU D 2 7 ? -11.734 -26.264 -5.207 1.00 23.52 6 GLU h C 1
ATOM 4143 O O . GLU D 2 7 ? -11.063 -27.106 -4.604 1.00 27.61 6 GLU h O 1
ATOM 4149 N N . SER D 2 8 ? -12.681 -26.587 -6.088 1.00 24.77 7 SER h N 1
ATOM 4150 C CA . SER D 2 8 ? -12.904 -27.962 -6.496 1.00 25.92 7 SER h CA 1
ATOM 4151 C C . SER D 2 8 ? -13.444 -27.952 -7.924 1.00 26.42 7 SER h C 1
ATOM 4152 O O . SER D 2 8 ? -13.791 -26.902 -8.473 1.00 26.81 7 SER h O 1
ATOM 4155 N N . GLY D 2 9 ? -13.452 -29.124 -8.539 1.00 25.95 8 GLY h N 1
ATOM 4156 C CA . GLY D 2 9 ? -14.056 -29.319 -9.841 1.00 27.22 8 GLY h CA 1
ATOM 4157 C C . GLY D 2 9 ? -13.090 -29.598 -10.973 1.00 26.19 8 GLY h C 1
ATOM 4158 O O . GLY D 2 9 ? -13.546 -30.020 -12.045 1.00 26.19 8 GLY h O 1
ATOM 4159 N N . GLY D 2 10 ? -11.783 -29.395 -10.772 1.00 24.37 9 GLY h N 1
ATOM 4160 C CA . GLY D 2 10 ? -10.831 -29.639 -11.841 1.00 24.70 9 GLY h CA 1
ATOM 4161 C C . GLY D 2 10 ? -10.938 -31.055 -12.373 1.00 25.40 9 GLY h C 1
ATOM 4162 O O . GLY D 2 10 ? -11.291 -31.998 -11.652 1.00 27.76 9 GLY h O 1
ATOM 4163 N N . ASP D 2 11 ? -10.654 -31.210 -13.662 1.00 26.40 10 ASP h N 1
ATOM 4164 C CA . ASP D 2 11 ? -10.860 -32.516 -14.273 1.00 26.11 10 ASP h CA 1
ATOM 4165 C C . ASP D 2 11 ? -10.170 -32.516 -15.625 1.00 26.91 10 ASP h C 1
ATOM 4166 O O . ASP D 2 11 ? -9.693 -31.485 -16.099 1.00 27.51 10 ASP h O 1
ATOM 4171 N N . LEU D 2 12 ? -10.135 -33.696 -16.234 1.00 28.36 11 LEU h N 1
ATOM 4172 C CA . LEU D 2 12 ? -9.681 -33.886 -17.602 1.00 28.24 11 LEU h CA 1
ATOM 4173 C C . LEU D 2 12 ? -10.887 -33.759 -18.519 1.00 28.38 11 LEU h C 1
ATOM 4174 O O . LEU D 2 12 ? -11.880 -34.453 -18.308 1.00 29.17 11 LEU h O 1
ATOM 4179 N N . VAL D 2 13 ? -10.804 -32.868 -19.508 1.00 28.57 12 VAL h N 1
ATOM 4180 C CA . VAL D 2 13 ? -11.902 -32.557 -20.426 1.00 29.76 12 VAL h CA 1
ATOM 4181 C C . VAL D 2 13 ? -11.386 -32.505 -21.857 1.00 30.79 12 VAL h C 1
ATOM 4182 O O . VAL D 2 13 ? -10.246 -32.106 -22.111 1.00 29.66 12 VAL h O 1
ATOM 4186 N N . LYS D 2 14 ? -12.259 -32.870 -22.811 1.00 29.43 13 LYS h N 1
ATOM 4187 C CA . LYS D 2 14 ? -11.907 -32.771 -24.218 1.00 30.27 13 LYS h CA 1
ATOM 4188 C C . LYS D 2 14 ? -12.030 -31.337 -24.742 1.00 32.33 13 LYS h C 1
ATOM 4189 O O . LYS D 2 14 ? -12.859 -30.553 -24.261 1.00 32.21 13 LYS h O 1
ATOM 4195 N N . PRO D 2 15 ? -11.220 -30.981 -25.744 1.00 31.53 14 PRO h N 1
ATOM 4196 C CA . PRO D 2 15 ? -11.357 -29.670 -26.378 1.00 33.54 14 PRO h CA 1
ATOM 4197 C C . PRO D 2 15 ? -12.780 -29.480 -26.879 1.00 36.52 14 PRO h C 1
ATOM 4198 O O . PRO D 2 15 ? -13.404 -30.411 -27.391 1.00 34.31 14 PRO h O 1
ATOM 4202 N N . GLY D 2 16 ? -13.283 -28.256 -26.737 1.00 38.62 15 GLY h N 1
ATOM 4203 C CA . GLY D 2 16 ? -14.665 -27.972 -27.040 1.00 42.04 15 GLY h CA 1
ATOM 4204 C C . GLY D 2 16 ? -15.625 -28.343 -25.936 1.00 39.90 15 GLY h C 1
ATOM 4205 O O . GLY D 2 16 ? -16.816 -28.003 -26.030 1.00 41.12 15 GLY h O 1
ATOM 4206 N N . GLY D 2 17 ? -15.148 -29.009 -24.890 1.00 35.81 16 GLY h N 1
ATOM 4207 C CA . GLY D 2 17 ? -15.991 -29.406 -23.787 1.00 33.81 16 GLY h CA 1
ATOM 4208 C C . GLY D 2 17 ? -16.276 -28.258 -22.838 1.00 32.58 16 GLY h C 1
ATOM 4209 O O . GLY D 2 17 ? -15.950 -27.096 -23.085 1.00 35.27 16 GLY h O 1
ATOM 4210 N N . SER D 2 18 ? -16.909 -28.608 -21.722 1.00 30.07 17 SER h N 1
ATOM 4211 C CA . SER D 2 18 ? -17.297 -27.634 -20.718 1.00 30.11 17 SER h CA 1
ATOM 4212 C C . SER D 2 18 ? -17.031 -28.206 -19.335 1.00 31.48 17 SER h C 1
ATOM 4213 O O . SER D 2 18 ? -17.028 -29.420 -19.136 1.00 35.72 17 SER h O 1
ATOM 4216 N N . LEU D 2 19 ? -16.829 -27.320 -18.368 1.00 26.40 18 LEU h N 1
ATOM 4217 C CA . LEU D 2 19 ? -16.511 -27.735 -17.010 1.00 26.19 18 LEU h CA 1
ATOM 4218 C C . LEU D 2 19 ? -16.844 -26.585 -16.087 1.00 27.72 18 LEU h C 1
ATOM 4219 O O . LEU D 2 19 ? -16.615 -25.427 -16.449 1.00 29.35 18 LEU h O 1
ATOM 4224 N N . LYS D 2 20 ? -17.329 -26.896 -14.887 1.00 26.11 19 LYS h N 1
ATOM 4225 C CA . LYS D 2 20 ? -17.658 -25.857 -13.915 1.00 23.98 19 LYS h CA 1
ATOM 4226 C C . LYS D 2 20 ? -16.839 -26.044 -12.639 1.00 23.08 19 LYS h C 1
ATOM 4227 O O . LYS D 2 20 ? -16.920 -27.093 -11.993 1.00 26.68 19 LYS h O 1
ATOM 4233 N N . LEU D 2 21 ? -16.057 -25.018 -12.272 1.00 22.32 20 LEU h N 1
ATOM 4234 C CA . LEU D 2 21 ? -15.287 -25.002 -11.035 1.00 22.60 20 LEU h CA 1
ATOM 4235 C C . LEU D 2 21 ? -16.065 -24.279 -9.941 1.00 25.33 20 LEU h C 1
ATOM 4236 O O . LEU D 2 21 ? -16.898 -23.397 -10.214 1.00 23.02 20 LEU h O 1
ATOM 4241 N N . SER D 2 22 ? -15.777 -24.646 -8.691 1.00 24.27 21 SER h N 1
ATOM 4242 C CA . SER D 2 22 ? -16.359 -23.959 -7.551 1.00 24.25 21 SER h CA 1
ATOM 4243 C C . SER D 2 22 ? -15.282 -23.638 -6.517 1.00 24.76 21 SER h C 1
ATOM 4244 O O . SER D 2 22 ? -14.218 -24.261 -6.474 1.00 26.20 21 SER h O 1
ATOM 4247 N N A CYS D 2 23 ? -15.577 -22.642 -5.670 0.14 23.39 22 CYS h N 1
ATOM 4248 N N B CYS D 2 23 ? -15.586 -22.665 -5.673 0.86 22.64 22 CYS h N 1
ATOM 4249 C CA A CYS D 2 23 ? -14.653 -22.137 -4.647 0.14 23.35 22 CYS h CA 1
ATOM 4250 C CA B CYS D 2 23 ? -14.664 -22.272 -4.629 0.86 22.24 22 CYS h CA 1
ATOM 4251 C C A CYS D 2 23 ? -15.446 -21.914 -3.362 0.14 24.60 22 CYS h C 1
ATOM 4252 C C B CYS D 2 23 ? -15.485 -21.999 -3.385 0.86 25.22 22 CYS h C 1
ATOM 4253 O O A CYS D 2 23 ? -16.316 -21.038 -3.328 0.14 25.96 22 CYS h O 1
ATOM 4254 O O B CYS D 2 23 ? -16.436 -21.209 -3.429 0.86 26.46 22 CYS h O 1
ATOM 4259 N N . ALA D 2 24 ? -15.167 -22.695 -2.309 1.00 23.21 23 ALA h N 1
ATOM 4260 C CA . ALA D 2 24 ? -15.868 -22.530 -1.039 1.00 24.13 23 ALA h CA 1
ATOM 4261 C C . ALA D 2 24 ? -15.087 -21.522 -0.214 1.00 26.19 23 ALA h C 1
ATOM 4262 O O . ALA D 2 24 ? -13.887 -21.712 0.037 1.00 24.52 23 ALA h O 1
ATOM 4264 N N . ALA D 2 25 ? -15.758 -20.457 0.200 1.00 26.09 24 ALA h N 1
ATOM 4265 C CA . ALA D 2 25 ? -15.132 -19.362 0.924 1.00 25.89 24 ALA h CA 1
ATOM 4266 C C . ALA D 2 25 ? -15.557 -19.447 2.376 1.00 27.91 24 ALA h C 1
ATOM 4267 O O . ALA D 2 25 ? -16.751 -19.584 2.662 1.00 28.03 24 ALA h O 1
ATOM 4269 N N . SER D 2 26 ? -14.604 -19.350 3.302 1.00 21.73 25 SER h N 1
ATOM 4270 C CA . SER D 2 26 ? -15.011 -19.379 4.696 1.00 27.38 25 SER h CA 1
ATOM 4271 C C . SER D 2 26 ? -14.182 -18.402 5.510 1.00 28.02 25 SER h C 1
ATOM 4272 O O . SER D 2 26 ? -13.110 -17.960 5.091 1.00 23.58 25 SER h O 1
ATOM 4275 N N . GLY D 2 27 ? -14.744 -18.005 6.648 1.00 26.87 26 GLY h N 1
ATOM 4276 C CA . GLY D 2 27 ? -14.048 -17.129 7.561 1.00 29.01 26 GLY h CA 1
ATOM 4277 C C . GLY D 2 27 ? -14.199 -15.645 7.301 1.00 28.96 26 GLY h C 1
ATOM 4278 O O . GLY D 2 27 ? -13.543 -14.853 7.986 1.00 28.64 26 GLY h O 1
ATOM 4279 N N . PHE D 2 28 ? -15.039 -15.236 6.347 1.00 25.76 27 PHE h N 1
ATOM 4280 C CA . PHE D 2 28 ? -15.250 -13.813 6.102 1.00 26.88 27 PHE h CA 1
ATOM 4281 C C . PHE D 2 28 ? -16.611 -13.630 5.456 1.00 27.61 27 PHE h C 1
ATOM 4282 O O . PHE D 2 28 ? -17.196 -14.579 4.937 1.00 28.72 27 PHE h O 1
ATOM 4290 N N . THR D 2 29 ? -17.104 -12.390 5.503 1.00 26.81 28 THR h N 1
ATOM 4291 C CA . THR D 2 29 ? -18.369 -12.061 4.857 1.00 29.26 28 THR h CA 1
ATOM 4292 C C . THR D 2 29 ? -18.167 -11.982 3.346 1.00 27.29 28 THR h C 1
ATOM 4293 O O . THR D 2 29 ? -17.889 -10.916 2.782 1.00 23.69 28 THR h O 1
ATOM 4297 N N . PHE D 2 30 ? -18.342 -13.141 2.704 1.00 26.65 29 PHE h N 1
ATOM 4298 C CA . PHE D 2 30 ? -18.105 -13.327 1.280 1.00 27.95 29 PHE h CA 1
ATOM 4299 C C . PHE D 2 30 ? -18.874 -12.305 0.443 1.00 27.07 29 PHE h C 1
ATOM 4300 O O . PHE D 2 30 ? -18.323 -11.718 -0.498 1.00 25.10 29 PHE h O 1
ATOM 4308 N N . SER D 2 31 ? -20.119 -12.012 0.825 1.00 25.83 30 SER h N 1
ATOM 4309 C CA . SER D 2 31 ? -20.938 -11.109 0.013 1.00 27.60 30 SER h CA 1
ATOM 4310 C C . SER D 2 31 ? -20.430 -9.665 -0.009 1.00 28.53 30 SER h C 1
ATOM 4311 O O . SER D 2 31 ? -20.953 -8.855 -0.781 1.00 28.16 30 SER h O 1
ATOM 4314 N N . SER D 2 32 ? -19.434 -9.308 0.803 1.00 25.17 31 SER h N 1
ATOM 4315 C CA . SER D 2 32 ? -18.939 -7.939 0.794 1.00 28.01 31 SER h CA 1
ATOM 4316 C C . SER D 2 32 ? -17.824 -7.722 -0.221 1.00 28.43 31 SER h C 1
ATOM 4317 O O . SER D 2 32 ? -17.422 -6.570 -0.442 1.00 30.41 31 SER h O 1
ATOM 4320 N N . TYR D 2 33 ? -17.285 -8.787 -0.794 1.00 22.89 32 TYR h N 1
ATOM 4321 C CA . TYR D 2 33 ? -16.032 -8.692 -1.538 1.00 23.57 32 TYR h CA 1
ATOM 4322 C C . TYR D 2 33 ? -16.164 -9.034 -3.014 1.00 21.91 32 TYR h C 1
ATOM 4323 O O . TYR D 2 33 ? -16.777 -10.045 -3.379 1.00 23.74 32 TYR h O 1
ATOM 4332 N N . GLY D 2 34 ? -15.542 -8.213 -3.858 1.00 23.59 33 GLY h N 1
ATOM 4333 C CA . GLY D 2 34 ? -15.247 -8.668 -5.206 1.00 23.59 33 GLY h CA 1
ATOM 4334 C C . GLY D 2 34 ? -14.343 -9.887 -5.149 1.00 20.98 33 GLY h C 1
ATOM 4335 O O . GLY D 2 34 ? -13.475 -9.992 -4.286 1.00 20.89 33 GLY h O 1
ATOM 4336 N N . MET D 2 35 ? -14.582 -10.837 -6.057 1.00 20.80 34 MET h N 1
ATOM 4337 C CA . MET D 2 35 ? -13.870 -12.109 -6.103 1.00 20.50 34 MET h CA 1
ATOM 4338 C C . MET D 2 35 ? -13.381 -12.357 -7.516 1.00 21.71 34 MET h C 1
ATOM 4339 O O . MET D 2 35 ? -13.965 -11.872 -8.494 1.00 21.19 34 MET h O 1
ATOM 4344 N N . SER D 2 36 ? -12.322 -13.151 -7.626 1.00 18.05 35 SER h N 1
ATOM 4345 C CA . SER D 2 36 ? -11.704 -13.351 -8.928 1.00 19.79 35 SER h CA 1
ATOM 4346 C C . SER D 2 36 ? -11.232 -14.784 -9.114 1.00 19.15 35 SER h C 1
ATOM 4347 O O . SER D 2 36 ? -11.047 -15.540 -8.153 1.00 20.84 35 SER h O 1
ATOM 4350 N N . TRP D 2 37 ? -10.972 -15.134 -10.385 1.00 17.91 36 TRP h N 1
ATOM 4351 C CA . TRP D 2 37 ? -10.229 -16.340 -10.743 1.00 18.31 36 TRP h CA 1
ATOM 4352 C C . TRP D 2 37 ? -8.947 -15.913 -11.444 1.00 18.44 36 TRP h C 1
ATOM 4353 O O . TRP D 2 37 ? -8.966 -15.003 -12.272 1.00 18.59 36 TRP h O 1
ATOM 4364 N N . VAL D 2 38 ? -7.826 -16.559 -11.096 1.00 19.93 37 VAL h N 1
ATOM 4365 C CA . VAL D 2 38 ? -6.529 -16.343 -11.747 1.00 20.58 37 VAL h CA 1
ATOM 4366 C C . VAL D 2 38 ? -5.977 -17.716 -12.111 1.00 17.53 37 VAL h C 1
ATOM 4367 O O . VAL D 2 38 ? -6.019 -18.636 -11.288 1.00 20.34 37 VAL h O 1
ATOM 4371 N N . ARG D 2 39 ? -5.460 -17.872 -13.318 1.00 18.47 38 ARG h N 1
ATOM 4372 C CA . ARG D 2 39 ? -4.937 -19.191 -13.634 1.00 20.63 38 ARG h CA 1
ATOM 4373 C C . ARG D 2 39 ? -3.423 -19.142 -13.805 1.00 20.97 38 ARG h C 1
ATOM 4374 O O . ARG D 2 39 ? -2.832 -18.094 -14.068 1.00 20.65 38 ARG h O 1
ATOM 4382 N N . GLN D 2 40 ? -2.800 -20.295 -13.613 1.00 22.09 39 GLN h N 1
ATOM 4383 C CA . GLN D 2 40 ? -1.366 -20.424 -13.841 1.00 21.51 39 GLN h CA 1
ATOM 4384 C C . GLN D 2 40 ? -1.133 -21.537 -14.855 1.00 22.25 39 GLN h C 1
ATOM 4385 O O . GLN D 2 40 ? -1.449 -22.701 -14.599 1.00 23.00 39 GLN h O 1
ATOM 4391 N N . THR D 2 41 ? -0.591 -21.177 -16.015 1.00 23.15 40 THR h N 1
ATOM 4392 C CA . THR D 2 41 ? -0.396 -22.125 -17.103 1.00 26.01 40 THR h CA 1
ATOM 4393 C C . THR D 2 41 ? 0.847 -22.963 -16.823 1.00 26.66 40 THR h C 1
ATOM 4394 O O . THR D 2 41 ? 1.612 -22.664 -15.894 1.00 27.46 40 THR h O 1
ATOM 4398 N N . PRO D 2 42 ? 1.067 -24.046 -17.586 1.00 30.85 41 PRO h N 1
ATOM 4399 C CA . PRO D 2 42 ? 2.225 -24.908 -17.294 1.00 34.50 41 PRO h CA 1
ATOM 4400 C C . PRO D 2 42 ? 3.569 -24.184 -17.345 1.00 35.39 41 PRO h C 1
ATOM 4401 O O . PRO D 2 42 ? 4.508 -24.615 -16.665 1.00 37.09 41 PRO h O 1
ATOM 4405 N N . ASP D 2 43 ? 3.700 -23.117 -18.132 1.00 34.25 42 ASP h N 1
ATOM 4406 C CA . ASP D 2 43 ? 4.936 -22.332 -18.150 1.00 36.04 42 ASP h CA 1
ATOM 4407 C C . ASP D 2 43 ? 5.078 -21.410 -16.937 1.00 33.12 42 ASP h C 1
ATOM 4408 O O . ASP D 2 43 ? 6.048 -20.646 -16.872 1.00 34.61 42 ASP h O 1
ATOM 4413 N N . LYS D 2 44 ? 4.126 -21.448 -16.001 1.00 27.84 43 LYS h N 1
ATOM 4414 C CA . LYS D 2 44 ? 4.093 -20.691 -14.753 1.00 27.72 43 LYS h CA 1
ATOM 4415 C C . LYS D 2 44 ? 3.740 -19.213 -14.920 1.00 27.30 43 LYS h C 1
ATOM 4416 O O . LYS D 2 44 ? 3.857 -18.448 -13.956 1.00 29.18 43 LYS h O 1
ATOM 4422 N N . ARG D 2 45 ? 3.244 -18.785 -16.075 1.00 29.19 44 ARG h N 1
ATOM 4423 C CA . ARG D 2 45 ? 2.717 -17.425 -16.141 1.00 29.94 44 ARG h CA 1
ATOM 4424 C C . ARG D 2 45 ? 1.386 -17.361 -15.391 1.00 26.68 44 ARG h C 1
ATOM 4425 O O . ARG D 2 45 ? 0.608 -18.310 -15.416 1.00 26.76 44 ARG h O 1
ATOM 4433 N N . LEU D 2 46 ? 1.151 -16.257 -14.696 1.00 24.83 45 LEU h N 1
ATOM 4434 C CA . LEU D 2 46 ? -0.121 -16.000 -14.032 1.00 22.27 45 LEU h CA 1
ATOM 4435 C C . LEU D 2 46 ? -0.976 -15.127 -14.937 1.00 23.51 45 LEU h C 1
ATOM 4436 O O . LEU D 2 46 ? -0.481 -14.148 -15.507 1.00 24.76 45 LEU h O 1
ATOM 4441 N N . GLU D 2 47 ? -2.255 -15.490 -15.079 1.00 22.44 46 GLU h N 1
ATOM 4442 C CA . GLU D 2 47 ? -3.168 -14.767 -15.953 1.00 23.71 46 GLU h CA 1
ATOM 4443 C C . GLU D 2 47 ? -4.494 -14.570 -15.239 1.00 22.57 46 GLU h C 1
ATOM 4444 O O . GLU D 2 47 ? -5.135 -15.545 -14.823 1.00 22.71 46 GLU h O 1
ATOM 4450 N N . TRP D 2 48 ? -4.912 -13.318 -15.115 1.00 21.83 47 TRP h N 1
ATOM 4451 C CA . TRP D 2 48 ? -6.238 -13.048 -14.570 1.00 19.73 47 TRP h CA 1
ATOM 4452 C C . TRP D 2 48 ? -7.302 -13.548 -15.545 1.00 19.65 47 TRP h C 1
ATOM 4453 O O . TRP D 2 48 ? -7.202 -13.333 -16.751 1.00 22.16 47 TRP h O 1
ATOM 4464 N N . VAL D 2 49 ? -8.328 -14.216 -15.002 1.00 19.21 48 VAL h N 1
ATOM 4465 C CA . VAL D 2 49 ? -9.340 -14.922 -15.782 1.00 20.51 48 VAL h CA 1
ATOM 4466 C C . VAL D 2 49 ? -10.702 -14.239 -15.692 1.00 21.71 48 VAL h C 1
ATOM 4467 O O . VAL D 2 49 ? -11.437 -14.187 -16.683 1.00 24.28 48 VAL h O 1
ATOM 4471 N N . ALA D 2 50 ? -11.063 -13.721 -14.519 1.00 19.61 49 ALA h N 1
ATOM 4472 C CA . ALA D 2 50 ? -12.411 -13.159 -14.354 1.00 20.99 49 ALA h CA 1
ATOM 4473 C C . ALA D 2 50 ? -12.523 -12.483 -12.989 1.00 19.85 49 ALA h C 1
ATOM 4474 O O . ALA D 2 50 ? -11.894 -12.921 -12.043 1.00 18.29 49 ALA h O 1
ATOM 4476 N N . THR D 2 51 ? -13.338 -11.409 -12.896 1.00 18.11 50 THR h N 1
ATOM 4477 C CA . THR D 2 51 ? -13.711 -10.795 -11.616 1.00 18.02 50 THR h CA 1
ATOM 4478 C C . THR D 2 51 ? -15.218 -10.599 -11.601 1.00 19.95 50 THR h C 1
ATOM 4479 O O . THR D 2 51 ? -15.796 -10.272 -12.634 1.00 19.97 50 THR h O 1
ATOM 4483 N N . ILE D 2 52 ? -15.827 -10.747 -10.427 1.00 20.99 51 ILE h N 1
ATOM 4484 C CA . ILE D 2 52 ? -17.258 -10.487 -10.258 1.00 18.36 51 ILE h CA 1
ATOM 4485 C C . ILE D 2 52 ? -17.422 -9.512 -9.100 1.00 20.49 51 ILE h C 1
ATOM 4486 O O . ILE D 2 52 ? -16.699 -9.600 -8.100 1.00 21.74 51 ILE h O 1
ATOM 4491 N N . SER D 2 53 ? -18.334 -8.547 -9.255 1.00 20.12 52 SER h N 1
ATOM 4492 C CA . SER D 2 53 ? -18.613 -7.611 -8.175 1.00 23.21 52 SER h CA 1
ATOM 4493 C C . SER D 2 53 ? -19.164 -8.348 -6.951 1.00 23.90 52 SER h C 1
ATOM 4494 O O . SER D 2 53 ? -19.668 -9.472 -7.049 1.00 22.77 52 SER h O 1
ATOM 4497 N N . SER D 2 54 ? -19.110 -7.667 -5.797 1.00 21.74 53 SER h N 1
ATOM 4498 C CA . SER D 2 54 ? -19.528 -8.283 -4.532 1.00 23.85 53 SER h CA 1
ATOM 4499 C C . SER D 2 54 ? -20.967 -8.802 -4.595 1.00 29.82 53 SER h C 1
ATOM 4500 O O . SER D 2 54 ? -21.257 -9.919 -4.140 1.00 30.33 53 SER h O 1
ATOM 4503 N N . GLY D 2 55 ? -21.870 -8.010 -5.158 1.00 28.08 54 GLY h N 1
ATOM 4504 C CA . GLY D 2 55 ? -23.276 -8.373 -5.309 1.00 29.03 54 GLY h CA 1
ATOM 4505 C C . GLY D 2 55 ? -23.601 -9.276 -6.488 1.00 32.15 54 GLY h C 1
ATOM 4506 O O . GLY D 2 55 ? -24.735 -9.759 -6.589 1.00 32.39 54 GLY h O 1
ATOM 4507 N N . GLY D 2 56 ? -22.656 -9.490 -7.406 1.00 28.19 55 GLY h N 1
ATOM 4508 C CA . GLY D 2 56 ? -22.862 -10.378 -8.534 1.00 28.00 55 GLY h CA 1
ATOM 4509 C C . GLY D 2 56 ? -23.389 -9.736 -9.810 1.00 29.74 55 GLY h C 1
ATOM 4510 O O . GLY D 2 56 ? -23.426 -10.405 -10.844 1.00 32.88 55 GLY h O 1
ATOM 4511 N N . SER D 2 57 ? -23.717 -8.453 -9.798 1.00 29.64 56 SER h N 1
ATOM 4512 C CA . SER D 2 57 ? -24.359 -7.827 -10.951 1.00 32.27 56 SER h CA 1
ATOM 4513 C C . SER D 2 57 ? -23.410 -7.550 -12.108 1.00 32.42 56 SER h C 1
ATOM 4514 O O . SER D 2 57 ? -23.863 -7.458 -13.253 1.00 34.77 56 SER h O 1
ATOM 4517 N N . TYR D 2 58 ? -22.119 -7.405 -11.845 1.00 28.72 57 TYR h N 1
ATOM 4518 C CA . TYR D 2 58 ? -21.165 -6.971 -12.856 1.00 28.57 57 TYR h CA 1
ATOM 4519 C C . TYR D 2 58 ? -19.988 -7.922 -12.894 1.00 26.45 57 TYR h C 1
ATOM 4520 O O . TYR D 2 58 ? -19.464 -8.311 -11.845 1.00 25.55 57 TYR h O 1
ATOM 4529 N N . THR D 2 59 ? -19.575 -8.288 -14.114 1.00 25.25 58 THR h N 1
ATOM 4530 C CA . THR D 2 59 ? -18.465 -9.212 -14.335 1.00 22.47 58 THR h CA 1
ATOM 4531 C C . THR D 2 59 ? -17.496 -8.626 -15.360 1.00 21.03 58 THR h C 1
ATOM 4532 O O . THR D 2 59 ? -17.884 -7.840 -16.226 1.00 22.31 58 THR h O 1
ATOM 4536 N N . TYR D 2 60 ? -16.234 -9.061 -15.278 1.00 20.45 59 TYR h N 1
ATOM 4537 C CA . TYR D 2 60 ? -15.142 -8.556 -16.101 1.00 24.04 59 TYR h CA 1
ATOM 4538 C C . TYR D 2 60 ? -14.280 -9.732 -16.547 1.00 23.59 59 TYR h C 1
ATOM 4539 O O . TYR D 2 60 ? -14.040 -10.657 -15.761 1.00 22.09 59 TYR h O 1
ATOM 4548 N N . TYR D 2 61 ? -13.829 -9.696 -17.806 1.00 23.53 60 TYR h N 1
ATOM 4549 C CA . TYR D 2 61 ? -13.063 -10.785 -18.397 1.00 21.61 60 TYR h CA 1
ATOM 4550 C C . TYR D 2 61 ? -11.997 -10.237 -19.321 1.00 21.65 60 TYR h C 1
ATOM 4551 O O . TYR D 2 61 ? -12.203 -9.204 -19.966 1.00 24.43 60 TYR h O 1
ATOM 4560 N N . PRO D 2 62 ? -10.885 -10.950 -19.480 1.00 22.80 61 PRO h N 1
ATOM 4561 C CA . PRO D 2 62 ? -9.947 -10.636 -20.554 1.00 23.72 61 PRO h CA 1
ATOM 4562 C C . PRO D 2 62 ? -10.420 -11.252 -21.863 1.00 26.41 61 PRO h C 1
ATOM 4563 O O . PRO D 2 62 ? -11.198 -12.205 -21.878 1.00 26.05 61 PRO h O 1
ATOM 4567 N N . ASP D 2 63 ? -9.868 -10.740 -22.965 1.00 26.84 62 ASP h N 1
ATOM 4568 C CA . ASP D 2 63 ? -10.237 -11.224 -24.290 1.00 30.41 62 ASP h CA 1
ATOM 4569 C C . ASP D 2 63 ? -9.964 -12.718 -24.465 1.00 28.92 62 ASP h C 1
ATOM 4570 O O . ASP D 2 63 ? -10.653 -13.387 -25.242 1.00 32.60 62 ASP h O 1
ATOM 4575 N N . SER D 2 64 ? -9.013 -13.269 -23.728 1.00 28.05 63 SER h N 1
ATOM 4576 C CA . SER D 2 64 ? -8.651 -14.672 -23.906 1.00 30.49 63 SER h CA 1
ATOM 4577 C C . SER D 2 64 ? -9.774 -15.621 -23.541 1.00 28.10 63 SER h C 1
ATOM 4578 O O . SER D 2 64 ? -9.777 -16.755 -24.024 1.00 30.57 63 SER h O 1
ATOM 4581 N N . VAL D 2 65 ? -10.717 -15.194 -22.703 1.00 25.63 64 VAL h N 1
ATOM 4582 C CA . VAL D 2 65 ? -11.771 -16.101 -22.266 1.00 25.21 64 VAL h CA 1
ATOM 4583 C C . VAL D 2 65 ? -13.143 -15.479 -22.446 1.00 27.90 64 VAL h C 1
ATOM 4584 O O . VAL D 2 65 ? -14.155 -16.143 -22.196 1.00 26.75 64 VAL h O 1
ATOM 4588 N N . LYS D 2 66 ? -13.198 -14.204 -22.831 1.00 28.08 65 LYS h N 1
ATOM 4589 C CA . LYS D 2 66 ? -14.492 -13.546 -22.944 1.00 32.10 65 LYS h CA 1
ATOM 4590 C C . LYS D 2 66 ? -15.372 -14.294 -23.944 1.00 31.48 65 LYS h C 1
ATOM 4591 O O . LYS D 2 66 ? -14.912 -14.751 -25.001 1.00 29.64 65 LYS h O 1
ATOM 4597 N N . GLY D 2 67 ? -16.632 -14.482 -23.562 1.00 30.41 66 GLY h N 1
ATOM 4598 C CA . GLY D 2 67 ? -17.557 -15.223 -24.377 1.00 31.28 66 GLY h CA 1
ATOM 4599 C C . GLY D 2 67 ? -17.514 -16.719 -24.178 1.00 31.46 66 GLY h C 1
ATOM 4600 O O . GLY D 2 67 ? -18.425 -17.415 -24.640 1.00 34.04 66 GLY h O 1
ATOM 4601 N N . ARG D 2 68 ? -16.488 -17.237 -23.516 1.00 25.63 67 ARG h N 1
ATOM 4602 C CA . ARG D 2 68 ? -16.338 -18.671 -23.291 1.00 26.28 67 ARG h CA 1
ATOM 4603 C C . ARG D 2 68 ? -16.460 -19.065 -21.828 1.00 26.34 67 ARG h C 1
ATOM 4604 O O . ARG D 2 68 ? -16.957 -20.153 -21.533 1.00 27.26 67 ARG h O 1
ATOM 4612 N N . PHE D 2 69 ? -16.012 -18.200 -20.920 1.00 24.13 68 PHE h N 1
ATOM 4613 C CA . PHE D 2 69 ? -16.062 -18.403 -19.477 1.00 22.86 68 PHE h CA 1
ATOM 4614 C C . PHE D 2 69 ? -17.094 -17.478 -18.836 1.00 24.62 68 PHE h C 1
ATOM 4615 O O . PHE D 2 69 ? -17.306 -16.352 -19.298 1.00 24.46 68 PHE h O 1
ATOM 4623 N N . THR D 2 70 ? -17.716 -17.942 -17.741 1.00 21.54 69 THR h N 1
ATOM 4624 C CA . THR D 2 70 ? -18.631 -17.115 -16.954 1.00 21.45 69 THR h CA 1
ATOM 4625 C C . THR D 2 70 ? -18.311 -17.272 -15.476 1.00 21.73 69 THR h C 1
ATOM 4626 O O . THR D 2 70 ? -18.338 -18.392 -14.951 1.00 22.87 69 THR h O 1
ATOM 4630 N N . ILE D 2 71 ? -18.034 -16.141 -14.791 1.00 21.53 70 ILE h N 1
ATOM 4631 C CA . ILE D 2 71 ? -17.883 -16.158 -13.342 1.00 21.31 70 ILE h CA 1
ATOM 4632 C C . ILE D 2 71 ? -19.235 -15.833 -12.711 1.00 20.64 70 ILE h C 1
ATOM 4633 O O . ILE D 2 71 ? -20.019 -15.020 -13.245 1.00 21.42 70 ILE h O 1
ATOM 4638 N N . SER D 2 72 ? -19.559 -16.528 -11.625 1.00 20.32 71 SER h N 1
ATOM 4639 C CA . SER D 2 72 ? -20.836 -16.305 -10.934 1.00 20.44 71 SER h CA 1
ATOM 4640 C C . SER D 2 72 ? -20.642 -16.579 -9.449 1.00 20.90 71 SER h C 1
ATOM 4641 O O . SER D 2 72 ? -19.596 -17.069 -9.016 1.00 21.09 71 SER h O 1
ATOM 4644 N N . ARG D 2 73 ? -21.646 -16.230 -8.646 1.00 21.36 72 ARG h N 1
ATOM 4645 C CA . ARG D 2 73 ? -21.451 -16.393 -7.209 1.00 24.71 72 ARG h CA 1
ATOM 4646 C C . ARG D 2 73 ? -22.792 -16.630 -6.543 1.00 24.03 72 ARG h C 1
ATOM 4647 O O . ARG D 2 73 ? -23.834 -16.253 -7.063 1.00 24.07 72 ARG h O 1
ATOM 4655 N N . ASP D 2 74 ? -22.746 -17.245 -5.370 1.00 24.29 73 ASP h N 1
ATOM 4656 C CA . ASP D 2 74 ? -23.931 -17.441 -4.534 1.00 25.69 73 ASP h CA 1
ATOM 4657 C C . ASP D 2 74 ? -23.554 -16.906 -3.160 1.00 27.66 73 ASP h C 1
ATOM 4658 O O . ASP D 2 74 ? -22.805 -17.558 -2.428 1.00 28.26 73 ASP h O 1
ATOM 4663 N N . ASN D 2 75 ? -24.060 -15.726 -2.817 1.00 25.67 74 ASN h N 1
ATOM 4664 C CA . ASN D 2 75 ? -23.592 -15.071 -1.596 1.00 28.20 74 ASN h CA 1
ATOM 4665 C C . ASN D 2 75 ? -24.128 -15.719 -0.329 1.00 34.46 74 ASN h C 1
ATOM 4666 O O . ASN D 2 75 ? -23.458 -15.680 0.708 0.80 39.01 74 ASN h O 1
ATOM 4671 N N . ALA D 2 76 ? -25.283 -16.366 -0.393 1.00 29.35 75 ALA h N 1
ATOM 4672 C CA . ALA D 2 76 ? -25.801 -17.033 0.795 1.00 28.12 75 ALA h CA 1
ATOM 4673 C C . ALA D 2 76 ? -25.073 -18.336 1.065 1.00 27.13 75 ALA h C 1
ATOM 4674 O O . ALA D 2 76 ? -24.985 -18.764 2.218 1.00 33.67 75 ALA h O 1
ATOM 4676 N N . LYS D 2 77 ? -24.596 -18.998 0.018 1.00 25.10 76 LYS h N 1
ATOM 4677 C CA . LYS D 2 77 ? -23.892 -20.269 0.116 1.00 24.85 76 LYS h CA 1
ATOM 4678 C C . LYS D 2 77 ? -22.382 -20.100 0.103 1.00 26.93 76 LYS h C 1
ATOM 4679 O O . LYS D 2 77 ? -21.669 -21.102 0.048 1.00 27.63 76 LYS h O 1
ATOM 4685 N N . ASN D 2 78 ? -21.898 -18.860 0.060 1.00 25.24 77 ASN h N 1
ATOM 4686 C CA . ASN D 2 78 ? -20.472 -18.552 0.165 1.00 25.45 77 ASN h CA 1
ATOM 4687 C C . ASN D 2 78 ? -19.664 -19.285 -0.896 1.00 24.46 77 ASN h C 1
ATOM 4688 O O . ASN D 2 78 ? -18.592 -19.829 -0.611 1.00 24.75 77 ASN h O 1
ATOM 4693 N N . THR D 2 79 ? -20.173 -19.311 -2.131 1.00 23.77 78 THR h N 1
ATOM 4694 C CA . THR D 2 79 ? -19.506 -20.065 -3.186 1.00 25.78 78 THR h CA 1
ATOM 4695 C C . THR D 2 79 ? -19.274 -19.159 -4.382 1.00 23.47 78 THR h C 1
ATOM 4696 O O . THR D 2 79 ? -20.143 -18.351 -4.741 1.00 22.77 78 THR h O 1
ATOM 4700 N N . LEU D 2 80 ? -18.091 -19.298 -4.982 1.00 20.78 79 LEU h N 1
ATOM 4701 C CA . LEU D 2 80 ? -17.744 -18.684 -6.250 1.00 19.39 79 LEU h CA 1
ATOM 4702 C C . LEU D 2 80 ? -17.693 -19.773 -7.318 1.00 24.14 79 LEU h C 1
ATOM 4703 O O . LEU D 2 80 ? -17.328 -20.911 -7.016 1.00 23.77 79 LEU h O 1
ATOM 4708 N N . TYR D 2 81 ? -18.114 -19.452 -8.560 1.00 21.04 80 TYR h N 1
ATOM 4709 C CA . TYR D 2 81 ? -18.121 -20.431 -9.634 1.00 18.43 80 TYR h CA 1
ATOM 4710 C C . TYR D 2 81 ? -17.379 -19.911 -10.859 1.00 21.38 80 TYR h C 1
ATOM 4711 O O . TYR D 2 81 ? -17.307 -18.706 -11.097 1.00 20.79 80 TYR h O 1
ATOM 4720 N N . LEU D 2 82 ? -16.877 -20.836 -11.666 1.00 19.65 81 LEU h N 1
ATOM 4721 C CA . LEU D 2 82 ? -16.352 -20.496 -12.986 1.00 21.68 81 LEU h CA 1
ATOM 4722 C C . LEU D 2 82 ? -16.856 -21.540 -13.967 1.00 22.67 81 LEU h C 1
ATOM 4723 O O . LEU D 2 82 ? -16.433 -22.694 -13.918 1.00 25.41 81 LEU h O 1
ATOM 4728 N N . GLN D 2 83 ? -17.792 -21.152 -14.834 1.00 22.00 82 GLN h N 1
ATOM 4729 C CA . GLN D 2 83 ? -18.271 -22.042 -15.875 1.00 22.96 82 GLN h CA 1
ATOM 4730 C C . GLN D 2 83 ? -17.418 -21.850 -17.116 1.00 25.74 82 GLN h C 1
ATOM 4731 O O . GLN D 2 83 ? -17.288 -20.730 -17.618 1.00 26.51 82 GLN h O 1
ATOM 4737 N N . MET D 2 84 ? -16.841 -22.939 -17.618 1.00 27.61 83 MET h N 1
ATOM 4738 C CA . MET D 2 84 ? -15.939 -22.879 -18.764 1.00 27.42 83 MET h CA 1
ATOM 4739 C C . MET D 2 84 ? -16.552 -23.652 -19.919 1.00 27.97 83 MET h C 1
ATOM 4740 O O . MET D 2 84 ? -16.937 -24.808 -19.756 1.00 32.97 83 MET h O 1
ATOM 4745 N N . SER D 2 85 ? -16.667 -23.009 -21.076 1.00 26.08 84 SER h N 1
ATOM 4746 C CA . SER D 2 85 ? -17.180 -23.641 -22.286 1.00 28.21 84 SER h CA 1
ATOM 4747 C C . SER D 2 85 ? -16.194 -23.412 -23.422 1.00 27.10 84 SER h C 1
ATOM 4748 O O . SER D 2 85 ? -15.234 -22.660 -23.274 1.00 27.79 84 SER h O 1
ATOM 4751 N N . SER D 2 86 ? -16.422 -24.085 -24.541 1.00 29.02 85 SER h N 1
ATOM 4752 C CA . SER D 2 86 ? -15.562 -23.972 -25.728 1.00 30.49 85 SER h CA 1
ATOM 4753 C C . SER D 2 86 ? -14.099 -24.154 -25.341 1.00 29.04 85 SER h C 1
ATOM 4754 O O . SER D 2 86 ? -13.225 -23.370 -25.726 1.00 28.50 85 SER h O 1
ATOM 4757 N N . LEU D 2 87 ? -13.842 -25.182 -24.537 1.00 29.56 86 LEU h N 1
ATOM 4758 C CA . LEU D 2 87 ? -12.524 -25.331 -23.935 1.00 28.31 86 LEU h CA 1
ATOM 4759 C C . LEU D 2 87 ? -11.472 -25.618 -24.997 1.00 28.37 86 LEU h C 1
ATOM 4760 O O . LEU D 2 87 ? -11.720 -26.337 -25.972 1.00 28.89 86 LEU h O 1
ATOM 4765 N N . LYS D 2 88 ? -10.292 -25.038 -24.799 1.00 28.36 87 LYS h N 1
ATOM 4766 C CA . LYS D 2 88 ? -9.185 -25.150 -25.728 1.00 28.76 87 LYS h CA 1
ATOM 4767 C C . LYS D 2 88 ? -8.006 -25.779 -25.002 1.00 28.63 87 LYS h C 1
ATOM 4768 O O . LYS D 2 88 ? -7.886 -25.662 -23.785 1.00 28.30 87 LYS h O 1
ATOM 4774 N N . SER D 2 89 ? -7.107 -26.401 -25.774 1.00 31.70 88 SER h N 1
ATOM 4775 C CA . SER D 2 89 ? -5.896 -26.997 -25.197 1.00 31.67 88 SER h CA 1
ATOM 4776 C C . SER D 2 89 ? -5.140 -26.003 -24.334 1.00 32.95 88 SER h C 1
ATOM 4777 O O . SER D 2 89 ? -4.621 -26.356 -23.263 1.00 33.56 88 SER h O 1
ATOM 4780 N N . GLU D 2 90 ? -5.094 -24.744 -24.764 1.00 32.88 89 GLU h N 1
ATOM 4781 C CA . GLU D 2 90 ? -4.382 -23.705 -24.020 1.00 33.72 89 GLU h CA 1
ATOM 4782 C C . GLU D 2 90 ? -5.069 -23.293 -22.724 1.00 30.36 89 GLU h C 1
ATOM 4783 O O . GLU D 2 90 ? -4.509 -22.471 -21.987 1.00 30.77 89 GLU h O 1
ATOM 4789 N N . ASP D 2 91 ? -6.282 -23.772 -22.444 1.00 25.99 90 ASP h N 1
ATOM 4790 C CA . ASP D 2 91 ? -6.890 -23.470 -21.158 1.00 24.32 90 ASP h CA 1
ATOM 4791 C C . ASP D 2 91 ? -6.347 -24.362 -20.040 1.00 22.60 90 ASP h C 1
ATOM 4792 O O . ASP D 2 91 ? -6.677 -24.142 -18.875 1.00 25.71 90 ASP h O 1
ATOM 4797 N N . THR D 2 92 ? -5.546 -25.367 -20.372 1.00 24.44 91 THR h N 1
ATOM 4798 C CA . THR D 2 92 ? -4.931 -26.218 -19.361 1.00 25.63 91 THR h CA 1
ATOM 4799 C C . THR D 2 92 ? -4.112 -25.361 -18.399 1.00 26.71 91 THR h C 1
ATOM 4800 O O . THR D 2 92 ? -3.192 -24.648 -18.817 1.00 28.93 91 THR h O 1
ATOM 4804 N N . ALA D 2 93 ? -4.471 -25.401 -17.119 1.00 24.35 92 ALA h N 1
ATOM 4805 C CA . ALA D 2 93 ? -3.824 -24.565 -16.116 1.00 24.01 92 ALA h CA 1
ATOM 4806 C C . ALA D 2 93 ? -4.307 -24.985 -14.744 1.00 24.93 92 ALA h C 1
ATOM 4807 O O . ALA D 2 93 ? -5.281 -25.730 -14.601 1.00 22.08 92 ALA h O 1
ATOM 4809 N N A MET D 2 94 ? -3.607 -24.500 -13.730 0.62 23.36 93 MET h N 1
ATOM 4810 N N B MET D 2 94 ? -3.629 -24.480 -13.721 0.38 23.62 93 MET h N 1
ATOM 4811 C CA A MET D 2 94 ? -4.130 -24.491 -12.374 0.62 23.51 93 MET h CA 1
ATOM 4812 C CA B MET D 2 94 ? -4.172 -24.530 -12.372 0.38 23.41 93 MET h CA 1
ATOM 4813 C C A MET D 2 94 ? -4.988 -23.244 -12.195 0.62 23.18 93 MET h C 1
ATOM 4814 C C B MET D 2 94 ? -4.965 -23.255 -12.112 0.38 22.96 93 MET h C 1
ATOM 4815 O O A MET D 2 94 ? -4.541 -22.134 -12.510 0.62 22.35 93 MET h O 1
ATOM 4816 O O B MET D 2 94 ? -4.449 -22.144 -12.287 0.38 22.59 93 MET h O 1
ATOM 4825 N N . TYR D 2 95 ? -6.218 -23.421 -11.708 1.00 22.20 94 TYR h N 1
ATOM 4826 C CA . TYR D 2 95 ? -7.152 -22.318 -11.535 1.00 19.99 94 TYR h CA 1
ATOM 4827 C C . TYR D 2 95 ? -7.256 -21.963 -10.053 1.00 20.99 94 TYR h C 1
ATOM 4828 O O . TYR D 2 95 ? -7.600 -22.815 -9.221 1.00 24.18 94 TYR h O 1
ATOM 4837 N N . TYR D 2 96 ? -6.948 -20.714 -9.724 1.00 21.58 95 TYR h N 1
ATOM 4838 C CA . TYR D 2 96 ? -7.007 -20.210 -8.364 1.00 20.69 95 TYR h CA 1
ATOM 4839 C C . TYR D 2 96 ? -8.189 -19.283 -8.159 1.00 20.46 95 TYR h C 1
ATOM 4840 O O . TYR D 2 96 ? -8.411 -18.356 -8.946 1.00 21.84 95 TYR h O 1
ATOM 4849 N N A CYS D 2 97 ? -8.927 -19.554 -7.098 0.77 21.02 96 CYS h N 1
ATOM 4850 N N B CYS D 2 97 ? -8.951 -19.504 -7.087 0.23 21.65 96 CYS h N 1
ATOM 4851 C CA A CYS D 2 97 ? -9.838 -18.583 -6.520 0.77 22.83 96 CYS h CA 1
ATOM 4852 C CA B CYS D 2 97 ? -9.931 -18.508 -6.660 0.23 22.45 96 CYS h CA 1
ATOM 4853 C C A CYS D 2 97 ? -9.025 -17.532 -5.777 0.77 21.52 96 CYS h C 1
ATOM 4854 C C B CYS D 2 97 ? -9.259 -17.562 -5.671 0.23 21.62 96 CYS h C 1
ATOM 4855 O O A CYS D 2 97 ? -8.076 -17.865 -5.059 0.77 19.49 96 CYS h O 1
ATOM 4856 O O B CYS D 2 97 ? -8.613 -18.005 -4.712 0.23 20.71 96 CYS h O 1
ATOM 4861 N N . ALA D 2 98 ? -9.396 -16.260 -5.924 1.00 22.76 97 ALA h N 1
ATOM 4862 C CA . ALA D 2 98 ? -8.715 -15.216 -5.170 1.00 19.64 97 ALA h CA 1
ATOM 4863 C C . ALA D 2 98 ? -9.693 -14.138 -4.729 1.00 24.00 97 ALA h C 1
ATOM 4864 O O . ALA D 2 98 ? -10.607 -13.772 -5.469 1.00 22.29 97 ALA h O 1
ATOM 4866 N N . ARG D 2 99 ? -9.482 -13.625 -3.528 1.00 19.12 98 ARG h N 1
ATOM 4867 C CA . ARG D 2 99 ? -10.250 -12.487 -3.040 1.00 20.93 98 ARG h CA 1
ATOM 4868 C C . ARG D 2 99 ? -9.613 -11.185 -3.511 1.00 22.80 98 ARG h C 1
ATOM 4869 O O . ARG D 2 99 ? -8.429 -10.943 -3.266 1.00 22.27 98 ARG h O 1
ATOM 4877 N N . GLY D 2 100 ? -10.378 -10.345 -4.195 1.00 21.50 99 GLY h N 1
ATOM 4878 C CA . GLY D 2 100 ? -9.803 -9.128 -4.724 1.00 23.80 99 GLY h CA 1
ATOM 4879 C C . GLY D 2 100 ? -10.232 -8.915 -6.155 1.00 24.23 99 GLY h C 1
ATOM 4880 O O . GLY D 2 100 ? -11.107 -9.611 -6.667 1.00 24.13 99 GLY h O 1
ATOM 4881 N N . GLY D 2 101 ? -9.560 -7.979 -6.830 1.00 22.11 100 GLY h N 1
ATOM 4882 C CA . GLY D 2 101 ? -10.112 -7.400 -8.041 1.00 23.08 100 GLY h CA 1
ATOM 4883 C C . GLY D 2 101 ? -10.939 -6.194 -7.651 1.00 23.50 100 GLY h C 1
ATOM 4884 O O . GLY D 2 101 ? -10.980 -5.811 -6.479 1.00 22.95 100 GLY h O 1
ATOM 4885 N N . GLU D 2 102 ? -11.621 -5.600 -8.636 1.00 22.88 101 GLU h N 1
ATOM 4886 C CA . GLU D 2 102 ? -12.466 -4.424 -8.387 1.00 24.88 101 GLU h CA 1
ATOM 4887 C C . GLU D 2 102 ? -11.683 -3.308 -7.697 1.00 26.76 101 GLU h C 1
ATOM 4888 O O . GLU D 2 102 ? -12.133 -2.711 -6.719 1.00 27.16 101 GLU h O 1
ATOM 4894 N N . GLY D 2 103 ? -10.475 -3.029 -8.206 1.00 25.34 102 GLY h N 1
ATOM 4895 C CA . GLY D 2 103 ? -9.672 -1.956 -7.666 1.00 22.48 102 GLY h CA 1
ATOM 4896 C C . GLY D 2 103 ? -8.741 -2.373 -6.559 1.00 22.18 102 GLY h C 1
ATOM 4897 O O . GLY D 2 103 ? -8.036 -1.518 -6.008 1.00 23.21 102 GLY h O 1
ATOM 4898 N N . TYR D 2 104 ? -8.688 -3.650 -6.239 1.00 21.82 103 TYR h N 1
ATOM 4899 C CA . TYR D 2 104 ? -7.821 -4.121 -5.169 1.00 22.22 103 TYR h CA 1
ATOM 4900 C C . TYR D 2 104 ? -6.970 -5.279 -5.657 1.00 22.34 103 TYR h C 1
ATOM 4901 O O . TYR D 2 104 ? -7.319 -5.989 -6.600 1.00 23.45 103 TYR h O 1
ATOM 4910 N N . TYR D 2 105 ? -5.818 -5.404 -5.001 1.00 22.20 104 TYR h N 1
ATOM 4911 C CA . TYR D 2 105 ? -4.933 -6.549 -5.077 1.00 21.25 104 TYR h CA 1
ATOM 4912 C C . TYR D 2 105 ? -5.648 -7.834 -4.632 1.00 22.03 104 TYR h C 1
ATOM 4913 O O . TYR D 2 105 ? -6.727 -7.804 -4.033 1.00 23.66 104 TYR h O 1
ATOM 4922 N N . PHE D 2 106 ? -4.992 -8.978 -4.870 1.00 20.90 105 PHE h N 1
ATOM 4923 C CA . PHE D 2 106 ? -5.522 -10.296 -4.488 1.00 19.58 105 PHE h CA 1
ATOM 4924 C C . PHE D 2 106 ? -4.898 -10.641 -3.137 1.00 24.79 105 PHE h C 1
ATOM 4925 O O . PHE D 2 106 ? -3.743 -11.081 -3.075 1.00 23.99 105 PHE h O 1
ATOM 4933 N N . ASP D 2 107 ? -5.654 -10.445 -2.030 1.00 23.83 106 ASP h N 1
ATOM 4934 C CA . ASP D 2 107 ? -5.029 -10.674 -0.732 1.00 22.43 106 ASP h CA 1
ATOM 4935 C C . ASP D 2 107 ? -5.145 -12.110 -0.231 1.00 25.51 106 ASP h C 1
ATOM 4936 O O . ASP D 2 107 ? -4.315 -12.529 0.588 1.00 27.56 106 ASP h O 1
ATOM 4941 N N . TYR D 2 108 ? -6.120 -12.889 -0.698 1.00 23.95 107 TYR h N 1
ATOM 4942 C CA . TYR D 2 108 ? -6.190 -14.301 -0.328 1.00 22.46 107 TYR h CA 1
ATOM 4943 C C . TYR D 2 108 ? -6.357 -15.129 -1.586 1.00 19.27 107 TYR h C 1
ATOM 4944 O O . TYR D 2 108 ? -7.094 -14.746 -2.513 1.00 22.68 107 TYR h O 1
ATOM 4953 N N . TRP D 2 109 ? -5.645 -16.252 -1.623 1.00 20.67 108 TRP h N 1
ATOM 4954 C CA . TRP D 2 109 ? -5.637 -17.200 -2.725 1.00 22.18 108 TRP h CA 1
ATOM 4955 C C . TRP D 2 109 ? -5.978 -18.583 -2.200 1.00 23.50 108 TRP h C 1
ATOM 4956 O O . TRP D 2 109 ? -5.571 -18.956 -1.096 1.00 24.92 108 TRP h O 1
ATOM 4967 N N . GLY D 2 110 ? -6.692 -19.371 -3.005 1.00 19.71 109 GLY h N 1
ATOM 4968 C CA . GLY D 2 110 ? -6.934 -20.748 -2.640 1.00 20.84 109 GLY h CA 1
ATOM 4969 C C . GLY D 2 110 ? -5.742 -21.638 -2.947 1.00 24.42 109 GLY h C 1
ATOM 4970 O O . GLY D 2 110 ? -4.638 -21.187 -3.268 1.00 25.32 109 GLY h O 1
ATOM 4971 N N . GLN D 2 111 ? -5.988 -22.937 -2.831 1.00 25.79 110 GLN h N 1
ATOM 4972 C CA . GLN D 2 111 ? -5.010 -23.971 -3.131 1.00 27.20 110 GLN h CA 1
ATOM 4973 C C . GLN D 2 111 ? -4.940 -24.306 -4.616 1.00 25.22 110 GLN h C 1
ATOM 4974 O O . GLN D 2 111 ? -3.967 -24.921 -5.055 1.00 26.26 110 GLN h O 1
ATOM 4980 N N . GLY D 2 112 ? -5.930 -23.911 -5.395 1.00 23.09 111 GLY h N 1
ATOM 4981 C CA . GLY D 2 112 ? -5.926 -24.182 -6.817 1.00 24.01 111 GLY h CA 1
ATOM 4982 C C . GLY D 2 112 ? -6.608 -25.493 -7.154 1.00 25.72 111 GLY h C 1
ATOM 4983 O O . GLY D 2 112 ? -6.646 -26.434 -6.365 1.00 27.98 111 GLY h O 1
ATOM 4984 N N . THR D 2 113 ? -7.196 -25.536 -8.346 1.00 21.45 112 THR h N 1
ATOM 4985 C CA . THR D 2 113 ? -7.703 -26.774 -8.908 1.00 23.52 112 THR h CA 1
ATOM 4986 C C . THR D 2 113 ? -7.284 -26.842 -10.377 1.00 24.13 112 THR h C 1
ATOM 4987 O O . THR D 2 113 ? -7.266 -25.822 -11.078 1.00 23.82 112 THR h O 1
ATOM 4991 N N . THR D 2 114 ? -6.937 -28.033 -10.850 1.00 22.44 113 THR h N 1
ATOM 4992 C CA . THR D 2 114 ? -6.303 -28.175 -12.155 1.00 24.23 113 THR h CA 1
ATOM 4993 C C . THR D 2 114 ? -7.298 -28.602 -13.225 1.00 26.53 113 THR h C 1
ATOM 4994 O O . THR D 2 114 ? -8.033 -29.573 -13.037 1.00 28.76 113 THR h O 1
ATOM 4998 N N . LEU D 2 115 ? -7.293 -27.885 -14.351 1.00 23.16 114 LEU h N 1
ATOM 4999 C CA . LEU D 2 115 ? -7.983 -28.294 -15.561 1.00 24.60 114 LEU h CA 1
ATOM 5000 C C . LEU D 2 115 ? -6.962 -28.828 -16.557 1.00 27.18 114 LEU h C 1
ATOM 5001 O O . LEU D 2 115 ? -5.951 -28.170 -16.824 1.00 27.30 114 LEU h O 1
ATOM 5006 N N . THR D 2 116 ? -7.206 -30.020 -17.079 1.00 22.70 115 THR h N 1
ATOM 5007 C CA . THR D 2 116 ? -6.417 -30.568 -18.179 1.00 27.10 115 THR h CA 1
ATOM 5008 C C . THR D 2 116 ? -7.336 -30.743 -19.379 1.00 31.60 115 THR h C 1
ATOM 5009 O O . THR D 2 116 ? -8.347 -31.454 -19.288 1.00 32.83 115 THR h O 1
ATOM 5013 N N . VAL D 2 117 ? -7.023 -30.056 -20.477 1.00 31.49 116 VAL h N 1
ATOM 5014 C CA . VAL D 2 117 ? -7.759 -30.202 -21.730 1.00 30.98 116 VAL h CA 1
ATOM 5015 C C . VAL D 2 117 ? -6.950 -31.122 -22.634 1.00 35.25 116 VAL h C 1
ATOM 5016 O O . VAL D 2 117 ? -5.795 -30.819 -22.965 1.00 38.45 116 VAL h O 1
ATOM 5020 N N . SER D 2 118 ? -7.540 -32.251 -23.020 1.00 35.10 117 SER h N 1
ATOM 5021 C CA . SER D 2 118 ? -6.823 -33.286 -23.757 1.00 40.10 117 SER h CA 1
ATOM 5022 C C . SER D 2 118 ? -6.509 -32.827 -25.183 0.75 42.74 117 SER h C 1
ATOM 5023 O O . SER D 2 118 ? -6.842 -31.717 -25.604 0.63 43.15 117 SER h O 1
ATOM 5026 N N . SER D 2 119 ? -5.811 -33.692 -25.924 0.13 45.96 118 SER h N 1
ATOM 5027 C CA . SER D 2 119 ? -5.369 -33.323 -27.264 0.90 49.00 118 SER h CA 1
ATOM 5028 C C . SER D 2 119 ? -6.540 -33.170 -28.225 0.39 49.32 118 SER h C 1
ATOM 5029 O O . SER D 2 119 ? -6.503 -32.309 -29.112 0.53 49.03 118 SER h O 1
ATOM 5032 N N . GLY D 2 120 ? -7.593 -33.962 -28.048 0.87 50.10 119 GLY h N 1
ATOM 5033 C CA . GLY D 2 120 ? -8.685 -33.998 -28.998 0.93 51.93 119 GLY h CA 1
ATOM 5034 C C . GLY D 2 120 ? -8.508 -34.997 -30.116 0.93 56.82 119 GLY h C 1
ATOM 5035 O O . GLY D 2 120 ? -9.269 -34.955 -31.092 0.69 56.89 119 GLY h O 1
ATOM 5036 N N . SER D 2 121 ? -7.539 -35.901 -29.997 0.45 58.63 120 SER h N 1
ATOM 5037 C CA . SER D 2 121 ? -7.306 -36.907 -31.019 0.86 61.59 120 SER h CA 1
ATOM 5038 C C . SER D 2 121 ? -8.431 -37.932 -31.039 1.00 63.68 120 SER h C 1
ATOM 5039 O O . SER D 2 121 ? -9.076 -38.210 -30.026 0.50 63.53 120 SER h O 1
ATOM 5042 N N . ASP D 2 122 ? -8.670 -38.487 -32.218 0.84 67.50 121 ASP h N 1
ATOM 5043 C CA . ASP D 2 122 ? -9.704 -39.493 -32.398 0.54 69.60 121 ASP h CA 1
ATOM 5044 C C . ASP D 2 122 ? -9.091 -40.843 -32.048 1.00 69.92 121 ASP h C 1
ATOM 5045 O O . ASP D 2 122 ? -8.159 -41.297 -32.720 0.39 71.54 121 ASP h O 1
ATOM 5050 N N . TYR D 2 123 ? -9.592 -41.469 -30.984 0.30 68.47 122 TYR h N 1
ATOM 5051 C CA . TYR D 2 123 ? -9.112 -42.776 -30.545 1.00 68.54 122 TYR h CA 1
ATOM 5052 C C . TYR D 2 123 ? -10.115 -43.870 -30.888 1.00 68.18 122 TYR h C 1
ATOM 5053 O O . TYR D 2 123 ? -10.278 -44.844 -30.150 1.00 67.84 122 TYR h O 1
ATOM 5062 N N . GLU D 2 124 ? -10.796 -43.723 -32.026 1.00 67.06 123 GLU h N 1
ATOM 5063 C CA . GLU D 2 124 ? -11.759 -44.737 -32.440 0.60 65.63 123 GLU h CA 1
ATOM 5064 C C . GLU D 2 124 ? -11.090 -46.089 -32.649 0.71 62.14 123 GLU h C 1
ATOM 5065 O O . GLU D 2 124 ? -11.736 -47.132 -32.490 0.73 61.86 123 GLU h O 1
ATOM 5071 N N . PHE D 2 125 ? -9.799 -46.095 -32.992 1.00 60.24 124 PHE h N 1
ATOM 5072 C CA . PHE D 2 125 ? -9.123 -47.361 -33.247 1.00 57.51 124 PHE h CA 1
ATOM 5073 C C . PHE D 2 125 ? -9.060 -48.238 -32.003 0.73 56.41 124 PHE h C 1
ATOM 5074 O O . PHE D 2 125 ? -9.040 -49.469 -32.115 0.93 56.19 124 PHE h O 1
ATOM 5082 N N . LEU D 2 126 ? -9.023 -47.632 -30.814 1.00 56.58 125 LEU h N 1
ATOM 5083 C CA . LEU D 2 126 ? -9.008 -48.425 -29.592 1.00 55.94 125 LEU h CA 1
ATOM 5084 C C . LEU D 2 126 ? -10.281 -49.244 -29.444 1.00 55.99 125 LEU h C 1
ATOM 5085 O O . LEU D 2 126 ? -10.267 -50.298 -28.798 0.95 53.71 125 LEU h O 1
ATOM 5090 N N . LYS D 2 127 ? -11.383 -48.785 -30.046 0.98 58.01 126 LYS h N 1
ATOM 5091 C CA . LYS D 2 127 ? -12.652 -49.503 -29.995 1.00 58.58 126 LYS h CA 1
ATOM 5092 C C . LYS D 2 127 ? -12.620 -50.817 -30.760 1.00 56.95 126 LYS h C 1
ATOM 5093 O O . LYS D 2 127 ? -13.532 -51.632 -30.588 0.76 57.86 126 LYS h O 1
ATOM 5099 N N . SER D 2 128 ? -11.604 -51.040 -31.594 1.00 54.90 127 SER h N 1
ATOM 5100 C CA . SER D 2 128 ? -11.414 -52.306 -32.284 1.00 54.12 127 SER h CA 1
ATOM 5101 C C . SER D 2 128 ? -10.445 -53.236 -31.562 0.70 50.04 127 SER h C 1
ATOM 5102 O O . SER D 2 128 ? -10.248 -54.370 -32.006 0.86 47.30 127 SER h O 1
ATOM 5105 N N . TRP D 2 129 ? -9.815 -52.780 -30.487 1.00 49.32 128 TRP h N 1
ATOM 5106 C CA . TRP D 2 129 ? -9.011 -53.669 -29.665 1.00 48.27 128 TRP h CA 1
ATOM 5107 C C . TRP D 2 129 ? -9.909 -54.525 -28.786 0.97 51.12 128 TRP h C 1
ATOM 5108 O O . TRP D 2 129 ? -10.983 -54.099 -28.363 1.00 51.28 128 TRP h O 1
ATOM 5119 N N . THR D 2 130 ? -9.442 -55.729 -28.476 1.00 53.53 129 THR h N 1
ATOM 5120 C CA . THR D 2 130 ? -10.143 -56.536 -27.491 1.00 56.62 129 THR h CA 1
ATOM 5121 C C . THR D 2 130 ? -9.956 -55.952 -26.095 0.76 59.18 129 THR h C 1
ATOM 5122 O O . THR D 2 130 ? -8.991 -55.231 -25.812 1.00 58.46 129 THR h O 1
ATOM 5126 N N . VAL D 2 131 ? -10.884 -56.304 -25.202 1.00 48.67 130 VAL h N 1
ATOM 5127 C CA . VAL D 2 131 ? -10.766 -55.862 -23.818 1.00 51.06 130 VAL h CA 1
ATOM 5128 C C . VAL D 2 131 ? -9.481 -56.396 -23.193 0.73 50.89 130 VAL h C 1
ATOM 5129 O O . VAL D 2 131 ? -8.860 -55.725 -22.359 1.00 50.10 130 VAL h O 1
ATOM 5133 N N . GLU D 2 132 ? -9.032 -57.581 -23.615 0.89 52.23 131 GLU h N 1
ATOM 5134 C CA . GLU D 2 132 ? -7.778 -58.120 -23.096 0.86 54.94 131 GLU h CA 1
ATOM 5135 C C . GLU D 2 132 ? -6.594 -57.246 -23.499 1.00 55.12 131 GLU h C 1
ATOM 5136 O O . GLU D 2 132 ? -5.716 -56.966 -22.676 1.00 55.56 131 GLU h O 1
ATOM 5142 N N . ASP D 2 133 ? -6.549 -56.814 -24.762 0.94 54.85 132 ASP h N 1
ATOM 5143 C CA . ASP D 2 133 ? -5.474 -55.932 -25.215 1.00 54.95 132 ASP h CA 1
ATOM 5144 C C . ASP D 2 133 ? -5.550 -54.559 -24.544 0.70 49.62 132 ASP h C 1
ATOM 5145 O O . ASP D 2 133 ? -4.517 -53.930 -24.278 1.00 49.07 132 ASP h O 1
ATOM 5150 N N . LEU D 2 134 ? -6.761 -54.065 -24.285 1.00 43.79 133 LEU h N 1
ATOM 5151 C CA . LEU D 2 134 ? -6.897 -52.788 -23.590 1.00 41.55 133 LEU h CA 1
ATOM 5152 C C . LEU D 2 134 ? -6.437 -52.887 -22.136 0.79 41.22 133 LEU h C 1
ATOM 5153 O O . LEU D 2 134 ? -5.803 -51.959 -21.613 1.00 41.30 133 LEU h O 1
ATOM 5158 N N . GLN D 2 135 ? -6.758 -53.992 -21.461 1.00 40.04 134 GLN h N 1
ATOM 5159 C CA . GLN D 2 135 ? -6.346 -54.147 -20.069 0.78 43.57 134 GLN h CA 1
ATOM 5160 C C . GLN D 2 135 ? -4.841 -54.359 -19.960 1.00 44.51 134 GLN h C 1
ATOM 5161 O O . GLN D 2 135 ? -4.217 -53.918 -18.989 1.00 43.59 134 GLN h O 1
ATOM 5167 N N . LYS D 2 136 ? -4.249 -55.057 -20.933 1.00 44.36 135 LYS h N 1
ATOM 5168 C CA . LYS D 2 136 ? -2.798 -55.217 -20.943 0.99 46.25 135 LYS h CA 1
ATOM 5169 C C . LYS D 2 136 ? -2.102 -53.879 -21.133 1.00 44.46 135 LYS h C 1
ATOM 5170 O O . LYS D 2 136 ? -1.064 -53.619 -20.517 1.00 45.73 135 LYS h O 1
ATOM 5176 N N . ARG D 2 137 ? -2.656 -53.018 -21.985 1.00 41.33 136 ARG h N 1
ATOM 5177 C CA . ARG D 2 137 ? -2.060 -51.704 -22.192 1.00 42.11 136 ARG h CA 1
ATOM 5178 C C . ARG D 2 137 ? -2.087 -50.886 -20.902 1.00 42.35 136 ARG h C 1
ATOM 5179 O O . ARG D 2 137 ? -1.120 -50.190 -20.576 1.00 41.94 136 ARG h O 1
ATOM 5187 N N . LEU D 2 138 ? -3.159 -51.012 -20.121 1.00 41.36 137 LEU h N 1
ATOM 5188 C CA . LEU D 2 138 ? -3.208 -50.348 -18.822 1.00 40.63 137 LEU h CA 1
ATOM 5189 C C . LEU D 2 138 ? -2.116 -50.873 -17.897 1.00 39.33 137 LEU h C 1
ATOM 5190 O O . LEU D 2 138 ? -1.400 -50.094 -17.257 1.00 39.40 137 LEU h O 1
ATOM 5195 N N . LEU D 2 139 ? -1.991 -52.201 -17.794 1.00 38.66 138 LEU h N 1
ATOM 5196 C CA . LEU D 2 139 ? -0.981 -52.785 -16.922 1.00 39.06 138 LEU h CA 1
ATOM 5197 C C . LEU D 2 139 ? 0.435 -52.434 -17.374 1.00 39.64 138 LEU h C 1
ATOM 5198 O O . LEU D 2 139 ? 1.338 -52.354 -16.537 1.00 38.13 138 LEU h O 1
ATOM 5203 N N . ALA D 2 140 ? 0.652 -52.210 -18.679 1.00 37.89 139 ALA h N 1
ATOM 5204 C CA . ALA D 2 140 ? 1.981 -51.833 -19.161 1.00 39.50 139 ALA h CA 1
ATOM 5205 C C . ALA D 2 140 ? 2.323 -50.377 -18.847 1.00 40.16 139 ALA h C 1
ATOM 5206 O O . ALA D 2 140 ? 3.508 -50.037 -18.697 1.00 40.57 139 ALA h O 1
ATOM 5208 N N . LEU D 2 141 ? 1.312 -49.518 -18.715 1.00 37.31 140 LEU h N 1
ATOM 5209 C CA . LEU D 2 141 ? 1.567 -48.125 -18.390 1.00 38.23 140 LEU h CA 1
ATOM 5210 C C . LEU D 2 141 ? 1.911 -47.930 -16.919 1.00 40.04 140 LEU h C 1
ATOM 5211 O O . LEU D 2 141 ? 2.638 -46.988 -16.583 1.00 42.07 140 LEU h O 1
ATOM 5216 N N . ASP D 2 142 ? 1.407 -48.796 -16.033 1.00 38.63 141 ASP h N 1
ATOM 5217 C CA . ASP D 2 142 ? 1.651 -48.607 -14.602 1.00 39.36 141 ASP h CA 1
ATOM 5218 C C . ASP D 2 142 ? 3.133 -48.591 -14.244 1.00 39.30 141 ASP h C 1
ATOM 5219 O O . ASP D 2 142 ? 3.571 -47.611 -13.620 1.00 40.75 141 ASP h O 1
ATOM 5224 N N . PRO D 2 143 ? 3.959 -49.585 -14.609 1.00 39.20 142 PRO h N 1
ATOM 5225 C CA . PRO D 2 143 ? 5.386 -49.495 -14.244 1.00 36.56 142 PRO h CA 1
ATOM 5226 C C . PRO D 2 143 ? 6.090 -48.316 -14.876 1.00 36.80 142 PRO h C 1
ATOM 5227 O O . PRO D 2 143 ? 7.077 -47.816 -14.314 1.00 37.59 142 PRO h O 1
ATOM 5231 N N . MET D 2 144 ? 5.619 -47.844 -16.033 1.00 34.75 143 MET h N 1
ATOM 5232 C CA . MET D 2 144 ? 6.237 -46.666 -16.629 1.00 34.07 143 MET h CA 1
ATOM 5233 C C . MET D 2 144 ? 5.975 -45.443 -15.762 1.00 32.35 143 MET h C 1
ATOM 5234 O O . MET D 2 144 ? 6.873 -44.616 -15.537 1.00 28.61 143 MET h O 1
ATOM 5239 N N . MET D 2 145 ? 4.745 -45.321 -15.250 1.00 31.10 144 MET h N 1
ATOM 5240 C CA . MET D 2 145 ? 4.456 -44.233 -14.326 1.00 31.40 144 MET h CA 1
ATOM 5241 C C . MET D 2 145 ? 5.219 -44.401 -13.020 1.00 31.41 144 MET h C 1
ATOM 5242 O O . MET D 2 145 ? 5.742 -43.415 -12.479 1.00 32.05 144 MET h O 1
ATOM 5247 N N . GLU D 2 146 ? 5.297 -45.635 -12.502 1.00 31.09 145 GLU h N 1
ATOM 5248 C CA . GLU D 2 146 ? 6.038 -45.857 -11.264 1.00 32.97 145 GLU h CA 1
ATOM 5249 C C . GLU D 2 146 ? 7.501 -45.471 -11.446 1.00 32.56 145 GLU h C 1
ATOM 5250 O O . GLU D 2 146 ? 8.082 -44.797 -10.587 1.00 31.82 145 GLU h O 1
ATOM 5256 N N . GLN D 2 147 ? 8.098 -45.820 -12.587 1.00 32.34 146 GLN h N 1
ATOM 5257 C CA . GLN D 2 147 ? 9.500 -45.456 -12.782 1.00 36.18 146 GLN h CA 1
ATOM 5258 C C . GLN D 2 147 ? 9.684 -43.938 -12.888 1.00 34.93 146 GLN h C 1
ATOM 5259 O O . GLN D 2 147 ? 10.688 -43.392 -12.404 1.00 33.21 146 GLN h O 1
ATOM 5265 N N . GLU D 2 148 ? 8.745 -43.231 -13.525 1.00 27.47 147 GLU h N 1
ATOM 5266 C CA . GLU D 2 148 ? 8.890 -41.786 -13.605 1.00 30.21 147 GLU h CA 1
ATOM 5267 C C . GLU D 2 148 ? 8.727 -41.135 -12.239 1.00 29.73 147 GLU h C 1
ATOM 5268 O O . GLU D 2 148 ? 9.444 -40.193 -11.908 1.00 27.20 147 GLU h O 1
ATOM 5274 N N . ILE D 2 149 ? 7.790 -41.614 -11.429 1.00 29.63 148 ILE h N 1
ATOM 5275 C CA . ILE D 2 149 ? 7.631 -41.025 -10.105 1.00 25.57 148 ILE h CA 1
ATOM 5276 C C . ILE D 2 149 ? 8.834 -41.335 -9.224 1.00 25.84 148 ILE h C 1
ATOM 5277 O O . ILE D 2 149 ? 9.291 -40.482 -8.462 1.00 26.65 148 ILE h O 1
ATOM 5282 N N A GLU D 2 150 ? 9.346 -42.565 -9.296 0.58 28.74 149 GLU h N 1
ATOM 5283 N N B GLU D 2 150 ? 9.365 -42.557 -9.306 0.42 29.11 149 GLU h N 1
ATOM 5284 C CA A GLU D 2 150 ? 10.533 -42.915 -8.522 0.58 27.50 149 GLU h CA 1
ATOM 5285 C CA B GLU D 2 150 ? 10.524 -42.906 -8.490 0.42 30.16 149 GLU h CA 1
ATOM 5286 C C A GLU D 2 150 ? 11.691 -41.978 -8.830 0.58 27.98 149 GLU h C 1
ATOM 5287 C C B GLU D 2 150 ? 11.767 -42.102 -8.865 0.42 30.58 149 GLU h C 1
ATOM 5288 O O A GLU D 2 150 ? 12.460 -41.613 -7.931 0.58 29.98 149 GLU h O 1
ATOM 5289 O O B GLU D 2 150 ? 12.667 -41.956 -8.029 0.42 30.62 149 GLU h O 1
ATOM 5300 N N . GLU D 2 151 ? 11.849 -41.592 -10.099 1.00 28.32 150 GLU h N 1
ATOM 5301 C CA . GLU D 2 151 ? 12.943 -40.686 -10.450 1.00 29.46 150 GLU h CA 1
ATOM 5302 C C . GLU D 2 151 ? 12.809 -39.360 -9.722 1.00 28.63 150 GLU h C 1
ATOM 5303 O O . GLU D 2 151 ? 13.794 -38.812 -9.218 1.00 29.96 150 GLU h O 1
ATOM 5309 N N . ILE D 2 152 ? 11.588 -38.840 -9.644 1.00 27.36 151 ILE h N 1
ATOM 5310 C CA . ILE D 2 152 ? 11.365 -37.602 -8.918 1.00 26.93 151 ILE h CA 1
ATOM 5311 C C . ILE D 2 152 ? 11.594 -37.794 -7.431 1.00 26.40 151 ILE h C 1
ATOM 5312 O O . ILE D 2 152 ? 12.220 -36.954 -6.771 1.00 29.55 151 ILE h O 1
ATOM 5317 N N . ARG D 2 153 ? 11.107 -38.897 -6.873 1.00 26.22 152 ARG h N 1
ATOM 5318 C CA . ARG D 2 153 ? 11.301 -39.107 -5.448 1.00 29.60 152 ARG h CA 1
ATOM 5319 C C . ARG D 2 153 ? 12.777 -39.248 -5.110 1.00 32.98 152 ARG h C 1
ATOM 5320 O O . ARG D 2 153 ? 13.235 -38.732 -4.088 1.00 27.62 152 ARG h O 1
ATOM 5328 N N . GLN D 2 154 ? 13.543 -39.929 -5.962 1.00 28.34 153 GLN h N 1
ATOM 5329 C CA . GLN D 2 154 ? 14.963 -40.080 -5.654 1.00 32.02 153 GLN h CA 1
ATOM 5330 C C . GLN D 2 154 ? 15.692 -38.744 -5.759 1.00 32.25 153 GLN h C 1
ATOM 5331 O O . GLN D 2 154 ? 16.553 -38.435 -4.921 1.00 30.53 153 GLN h O 1
ATOM 5337 N N . LYS D 2 155 ? 15.371 -37.940 -6.779 1.00 31.21 154 LYS h N 1
ATOM 5338 C CA . LYS D 2 155 ? 15.999 -36.627 -6.880 1.00 32.44 154 LYS h CA 1
ATOM 5339 C C . LYS D 2 155 ? 15.644 -35.774 -5.671 1.00 32.65 154 LYS h C 1
ATOM 5340 O O . LYS D 2 155 ? 16.481 -35.030 -5.152 1.00 32.71 154 LYS h O 1
ATOM 5346 N N A CYS D 2 156 ? 14.425 -35.905 -5.179 0.50 31.21 155 CYS h N 1
ATOM 5347 N N B CYS D 2 156 ? 14.388 -35.857 -5.217 0.50 31.14 155 CYS h N 1
ATOM 5348 C CA A CYS D 2 156 ? 14.019 -35.088 -4.049 0.50 31.47 155 CYS h CA 1
ATOM 5349 C CA B CYS D 2 156 ? 13.968 -35.109 -4.033 0.50 31.45 155 CYS h CA 1
ATOM 5350 C C A CYS D 2 156 ? 14.727 -35.508 -2.766 0.50 31.80 155 CYS h C 1
ATOM 5351 C C B CYS D 2 156 ? 14.787 -35.511 -2.815 0.50 31.81 155 CYS h C 1
ATOM 5352 O O A CYS D 2 156 ? 15.192 -34.658 -1.993 0.50 30.73 155 CYS h O 1
ATOM 5353 O O B CYS D 2 156 ? 15.348 -34.660 -2.111 0.50 30.57 155 CYS h O 1
ATOM 5358 N N . GLN D 2 157 ? 14.838 -36.814 -2.537 1.00 33.18 156 GLN h N 1
ATOM 5359 C CA . GLN D 2 157 ? 15.656 -37.309 -1.438 1.00 37.13 156 GLN h CA 1
ATOM 5360 C C . GLN D 2 157 ? 17.099 -36.840 -1.550 1.00 37.54 156 GLN h C 1
ATOM 5361 O O . GLN D 2 157 ? 17.709 -36.486 -0.541 1.00 39.70 156 GLN h O 1
ATOM 5367 N N . SER D 2 158 ? 17.645 -36.778 -2.771 1.00 39.13 157 SER h N 1
ATOM 5368 C CA . SER D 2 158 ? 19.017 -36.318 -2.943 1.00 41.23 157 SER h CA 1
ATOM 5369 C C . SER D 2 158 ? 19.196 -34.853 -2.528 1.00 38.14 157 SER h C 1
ATOM 5370 O O . SER D 2 158 ? 20.301 -34.458 -2.137 1.00 39.19 157 SER h O 1
ATOM 5373 N N . LYS D 2 159 ? 18.146 -34.032 -2.615 1.00 33.10 158 LYS h N 1
ATOM 5374 C CA . LYS D 2 159 ? 18.234 -32.653 -2.130 1.00 32.89 158 LYS h CA 1
ATOM 5375 C C . LYS D 2 159 ? 17.992 -32.554 -0.622 1.00 30.57 158 LYS h C 1
ATOM 5376 O O . LYS D 2 159 ? 18.563 -31.679 0.041 1.00 34.99 158 LYS h O 1
ATOM 5382 N N A ARG D 2 160 ? 17.159 -33.441 -0.069 0.20 29.09 159 ARG h N 1
ATOM 5383 N N B ARG D 2 160 ? 17.152 -33.429 -0.060 0.80 28.22 159 ARG h N 1
ATOM 5384 C CA A ARG D 2 160 ? 16.850 -33.416 1.358 0.20 28.14 159 ARG h CA 1
ATOM 5385 C CA B ARG D 2 160 ? 16.885 -33.374 1.372 0.80 28.14 159 ARG h CA 1
ATOM 5386 C C A ARG D 2 160 ? 17.985 -33.965 2.214 0.20 29.65 159 ARG h C 1
ATOM 5387 C C B ARG D 2 160 ? 18.056 -33.902 2.190 0.80 29.62 159 ARG h C 1
ATOM 5388 O O A ARG D 2 160 ? 18.190 -33.493 3.340 0.20 30.84 159 ARG h O 1
ATOM 5389 O O B ARG D 2 160 ? 18.348 -33.378 3.276 0.80 30.02 159 ARG h O 1
ATOM 5404 N N . GLN D 2 161 ? 18.718 -34.959 1.710 1.00 30.93 160 GLN h N 1
ATOM 5405 C CA . GLN D 2 161 ? 19.729 -35.634 2.531 1.00 33.31 160 GLN h CA 1
ATOM 5406 C C . GLN D 2 161 ? 20.799 -34.705 3.101 1.00 34.01 160 GLN h C 1
ATOM 5407 O O . GLN D 2 161 ? 21.063 -34.786 4.316 1.00 35.39 160 GLN h O 1
ATOM 5413 N N . PRO D 2 162 ? 21.441 -33.813 2.336 1.00 32.84 161 PRO h N 1
ATOM 5414 C CA . PRO D 2 162 ? 22.478 -32.964 2.965 1.00 34.11 161 PRO h CA 1
ATOM 5415 C C . PRO D 2 162 ? 21.908 -31.972 3.968 1.00 33.50 161 PRO h C 1
ATOM 5416 O O . PRO D 2 162 ? 22.598 -31.616 4.933 1.00 32.62 161 PRO h O 1
ATOM 5420 N N . ILE D 2 163 ? 20.665 -31.520 3.777 1.00 30.10 162 ILE h N 1
ATOM 5421 C CA . ILE D 2 163 ? 20.038 -30.638 4.762 1.00 29.41 162 ILE h CA 1
ATOM 5422 C C . ILE D 2 163 ? 19.730 -31.401 6.049 1.00 35.41 162 ILE h C 1
ATOM 5423 O O . ILE D 2 163 ? 19.925 -30.885 7.155 1.00 35.83 162 ILE h O 1
ATOM 5428 N N . LEU D 2 164 ? 19.160 -32.607 5.919 1.00 31.97 163 LEU h N 1
ATOM 5429 C CA . LEU D 2 164 ? 18.915 -33.445 7.089 1.00 34.42 163 LEU h CA 1
ATOM 5430 C C . LEU D 2 164 ? 20.205 -33.700 7.838 1.00 36.50 163 LEU h C 1
ATOM 5431 O O . LEU D 2 164 ? 20.228 -33.684 9.074 1.00 38.43 163 LEU h O 1
ATOM 5436 N N . ASP D 2 165 ? 21.279 -33.965 7.095 1.00 36.73 164 ASP h N 1
ATOM 5437 C CA . ASP D 2 165 ? 22.570 -34.231 7.726 1.00 39.32 164 ASP h CA 1
ATOM 5438 C C . ASP D 2 165 ? 23.078 -33.003 8.455 1.00 41.17 164 ASP h C 1
ATOM 5439 O O . ASP D 2 165 ? 23.651 -33.123 9.544 1.00 42.99 164 ASP h O 1
ATOM 5444 N N . ALA D 2 166 ? 22.888 -31.817 7.862 1.00 35.54 165 ALA h N 1
ATOM 5445 C CA . ALA D 2 166 ? 23.386 -30.589 8.479 1.00 34.73 165 ALA h CA 1
ATOM 5446 C C . ALA D 2 166 ? 22.590 -30.250 9.730 1.00 35.06 165 ALA h C 1
ATOM 5447 O O . ALA D 2 166 ? 23.153 -29.770 10.717 1.00 39.07 165 ALA h O 1
ATOM 5449 N N . ILE D 2 167 ? 21.278 -30.504 9.718 1.00 34.78 166 ILE h N 1
ATOM 5450 C CA . ILE D 2 167 ? 20.495 -30.280 10.927 1.00 36.14 166 ILE h CA 1
ATOM 5451 C C . ILE D 2 167 ? 21.021 -31.148 12.061 1.00 40.52 166 ILE h C 1
ATOM 5452 O O . ILE D 2 167 ? 21.309 -30.660 13.162 1.00 42.81 166 ILE h O 1
ATOM 5457 N N . GLU D 2 168 ? 21.204 -32.441 11.793 1.00 43.70 167 GLU h N 1
ATOM 5458 C CA . GLU D 2 168 ? 21.666 -33.355 12.833 0.76 51.84 167 GLU h CA 1
ATOM 5459 C C . GLU D 2 168 ? 23.089 -33.051 13.290 0.84 52.55 167 GLU h C 1
ATOM 5460 O O . GLU D 2 168 ? 23.408 -33.235 14.471 0.86 54.06 167 GLU h O 1
ATOM 5466 N N . ALA D 2 169 ? 23.944 -32.562 12.388 0.78 50.74 168 ALA h N 1
ATOM 5467 C CA . ALA D 2 169 ? 25.327 -32.258 12.740 1.00 53.49 168 ALA h CA 1
ATOM 5468 C C . ALA D 2 169 ? 25.433 -31.096 13.714 1.00 54.85 168 ALA h C 1
ATOM 5469 O O . ALA D 2 169 ? 26.465 -30.948 14.379 0.58 56.56 168 ALA h O 1
ATOM 5471 N N . LYS D 2 170 ? 24.384 -30.291 13.835 1.00 55.46 169 LYS h N 1
ATOM 5472 C CA . LYS D 2 170 ? 24.388 -29.128 14.705 1.00 57.15 169 LYS h CA 1
ATOM 5473 C C . LYS D 2 170 ? 23.831 -29.426 16.091 0.54 63.59 169 LYS h C 1
ATOM 5474 O O . LYS D 2 170 ? 23.654 -28.495 16.885 0.94 63.64 169 LYS h O 1
ATOM 5480 N N . HIS D 2 171 ? 23.565 -30.695 16.399 0.44 69.84 170 HIS h N 1
ATOM 5481 C CA . HIS D 2 171 ? 23.122 -31.106 17.731 1.00 76.23 170 HIS h CA 1
ATOM 5482 C C . HIS D 2 171 ? 24.228 -31.885 18.439 1.00 80.24 170 HIS h C 1
ATOM 5483 O O . HIS D 2 171 ? 24.991 -32.622 17.810 1.00 80.12 170 HIS h O 1
#

Secondary structure (DSSP, 8-state):
--EEEEE---EE-TT--EEEEEEEESS-GGGS-EEEEEE-TT--EEEEEEE-TTSS-EE--TTTTTTEEEEEETTTTEEEEEE-S--GGG-EEEEEEEEETTEEEEEE---EEEEE------GGGGGS-HHHHHHHHHHHHHHHHHHHHHHHHHHHHHHHHHHHHHHHT-/-PPPEEEE-SEEEE-TT--EEEEEEESS--EETTTTEE-EEEEEE-TTS--EEEEETTTEEPTT--TTEEEEEETTEEEEEESS--GGG-SEEEEEE-SSSSPEE---EEEEEPP-SSSGGGGGS-HHHHHHHHHHHHHHHHHHHHHHHHHHHHHHHHHHHHHH-/--SEEEEE---EE-TT--EEEEEEEESS-GGGS-EEEEEE-TT--EEEEEEE-TTSS-EE--TTTTTTEEEEEETTTTEEEEEE-S--GGG-EEEEEEEEETTEEEEEE---EEEEE------GGGGGS-HHHHHHHHHHHHHHHHHHHHHHHHHHHHHHHHHHHHHHHT-/-PPPEEEE-SEEEE-TT--EEEEEEESS--EETTTTEE-EEEEEE-TTS--EEEEETTTEEPTT--TTEEEEEETTEEEEEESS--GGG-SEEEEEE-SSSSPEE---EEEEEPP-SSSGGGGGS-HHHHHHHHHHHHHHHHHHHHHHHHHHHHHHHHHHHHHHT-

Nearest PDB structures (foldseek):
  7km6-assembly1_L  TM=1.006E+00  e=6.409E-33  Homo sapiens
  5xcs-assembly1_B  TM=9.179E-01  e=2.546E-27  Mus musculus
  5xcu-assembly1_B  TM=8.948E-01  e=4.482E-27  Mus musculus
  6ol7-assembly2_D  TM=9.568E-01  e=8.404E-23  Mus musculus
  4otx-assembly1_L  TM=9.815E-01  e=1.289E-20  Mus musculus

Foldseek 3Di:
DPKAKAKPDQEDADAFFDKDKIKIFIPWFQADPVVRFRQKWKWWAAALGDIHTADGSQAHGDPPHDPLWGWDDGTTMIMIMRNGDAPLRQTWMKMWGPRDPPTDIYSTYGYHHDDDPDDPVCVVDDPVSVVSNVVSVVSNVVVVVVVVVVVVVVVCVVVVVVVVD/DWAKAKDWADEAAQQAKTKIKIAIDDDQQLQFKKFKWWAFPVRDIGTAKIAGSNRPDIDGDPVQPPFWDWGDDNVRRMIMIMGGSDDQRVFTWMWMFTDDPPDDGDDIHPTGTHGHDPNDDPVVCVVDDPVVVVVVVVVVVVVVVVVVVVVVVVVCVVVVVVVVVVVVVD/DDKDKAWDDQEEADAFFDKDKIKIFIPWFQADVVVRFGQKWKWWAAALGDIDTAGGSQARGDPPRDPLWGWDDGTTMIMIMRNGDALLRQTWMKMWGPRDPPIDIYSTYGYHYDDDPDDPVCVVPDPVSVVSNVVSVVSNVVVVVVVVVVVVVVVCVVVVVVVVVD/DQWAKAKDWADEAAQQAKTKIKIATGNDQQLQFKKFKWWAFPVGDIGTAKIAGSNRPDIDGDPVQPPFKDWGDDRVRRMIMIIGGNHDQRVFTWMWIFTDDPPGDGPDIHPTGTHGHDPNDDPVVVVVDDPVVVVVVVVVVVVVVVVVVVVVVVVVCVVVVVVVVVVVVVD